Protein 2WQK (pdb70)

InterPro domains:
  IPR002828 Survival protein SurE-like phosphatase/nucleotidase [PF01975] (5-187)
  IPR002828 Survival protein SurE-like phosphatase/nucleotidase [TIGR00087] (3-236)
  IPR030048 Survival protein SurE [MF_00060] (2-251)
  IPR030048 Survival protein SurE [PTHR30457] (2-238)
  IPR036523 SurE-like phosphatase/nucleotidase superfamily [G3DSA:3.40.1210.10] (1-251)
  IPR036523 SurE-like phosphatase/nucleotidase superfamily [SSF64167] (3-246)

B-factor: mean 21.17, std 9.3, range [8.4, 63.29]

Radius of gyration: 22.43 Å; Cα contacts (8 Å, |Δi|>4): 1278; chains: 2; bounding box: 52×65×48 Å

Nearest PDB structures (foldseek):
  2wqk-assembly1_A  TM=1.004E+00  e=2.194E-53  Aquifex aeolicus VF5
  5kss-assembly1_A-2  TM=9.273E-01  e=1.496E-28  Xylella fastidiosa 9a5c
  5ksr-assembly1_B  TM=9.215E-01  e=2.087E-27  Xylella fastidiosa 9a5c
  3ty2-assembly1_B  TM=8.627E-01  e=1.319E-27  Coxiella burnetii
  4zg5-assembly1_G  TM=8.788E-01  e=5.467E-26  Brucella abortus S19

Sequence (496 aa):
PTFLLVNDDGYFSSPGINALREALKSSLGRRVVVVAPDRNLSGVGHSLTFTEPLKMRRKIDTDFYTVIDGTPADCVHLGYRVILEEKKKPDLVLSGINEEGPNLGEEDITTYSGTVSGAMEGRRILGIPSIAFSAFGRENIMFEEIAKVCVDIVKKVLNNEGIPPEEDDTYLNVNIPNLRYEEIKGIKVTRQGKKRAYKERVFKYIDPYGKPFYWIAAEEEFGWHAEEGTDYWAVLNGYVSVTPLHLDLTNYKVMKSIKYLEDPTFLLVNDDGYFSPGINALRREEALKSSLGRRVVVVAPDRNLSGVGHSLTFTEPLKMRRKIDTTDFYTVIDGTPADCVHLGYRVILEEKKKPDLVLSGINEEGPNLGEDITTYSGTVSGAMEGRRILGIPSIAFSAFGRENIMFEEIAKVCVDIVKKVLNNEGIPPEEDTYLNVNIPNLRYEEIKGIKVTRRQGKRAYKERVFKYIDPYGKPFYWIAAEEFGWHAEEGTDYWAVLNGYVSVTPLHLDLTNYKVMKSIKYLED

Structure (mmCIF, N/CA/C/O backbone):
data_2WQK
#
_entry.id   2WQK
#
_cell.length_a   65.006
_cell.length_b   65.006
_cell.length_c   239.194
_cell.angle_alpha   90.00
_cell.angle_beta   90.00
_cell.angle_gamma   120.00
#
_symmetry.space_group_name_H-M   'P 32 2 1'
#
loop_
_entity.id
_entity.type
_entity.pdbx_description
1 polymer "5'-NUCLEOTIDASE SURE"
2 non-polymer 'SULFATE ION'
3 non-polymer 'SODIUM ION'
4 water water
#
loop_
_atom_site.group_PDB
_atom_site.id
_atom_site.type_symbol
_atom_site.label_atom_id
_atom_site.label_alt_id
_atom_site.label_comp_id
_atom_site.label_asym_id
_atom_site.label_entity_id
_atom_site.label_seq_id
_atom_site.pdbx_PDB_ins_code
_atom_site.Cartn_x
_atom_site.Cartn_y
_atom_site.Cartn_z
_atom_site.occupancy
_atom_site.B_iso_or_equiv
_atom_site.auth_seq_id
_atom_site.auth_comp_id
_atom_site.auth_asym_id
_atom_site.auth_atom_id
_atom_site.pdbx_PDB_model_num
ATOM 1 N N . PRO A 1 2 ? -18.663 24.028 14.907 1.00 16.12 2 PRO A N 1
ATOM 2 C CA . PRO A 1 2 ? -18.105 22.674 15.068 1.00 15.54 2 PRO A CA 1
ATOM 3 C C . PRO A 1 2 ? -17.974 22.307 16.536 1.00 14.66 2 PRO A C 1
ATOM 4 O O . PRO A 1 2 ? -18.001 23.193 17.396 1.00 16.03 2 PRO A O 1
ATOM 8 N N . THR A 1 3 ? -17.788 21.003 16.800 1.00 14.04 3 THR A N 1
ATOM 9 C CA . THR A 1 3 ? -17.639 20.498 18.148 1.00 14.28 3 THR A CA 1
ATOM 10 C C . THR A 1 3 ? -16.454 19.544 18.156 1.00 13.17 3 THR A C 1
ATOM 11 O O . THR A 1 3 ? -16.314 18.722 17.213 1.00 14.07 3 THR A O 1
ATOM 15 N N . PHE A 1 4 ? -15.615 19.695 19.186 1.00 12.23 4 PHE A N 1
ATOM 16 C CA . PHE A 1 4 ? -14.435 18.832 19.347 1.00 12.27 4 PHE A CA 1
ATOM 17 C C . PHE A 1 4 ? -14.544 18.080 20.656 1.00 12.29 4 PHE A C 1
ATOM 18 O O . PHE A 1 4 ? -14.870 18.654 21.681 1.00 14.16 4 PHE A O 1
ATOM 26 N N . LEU A 1 5 ? -14.214 16.774 20.617 1.00 10.95 5 LEU A N 1
ATOM 27 C CA . LEU A 1 5 ? -14.084 15.973 21.826 1.00 10.68 5 LEU A CA 1
ATOM 28 C C . LEU A 1 5 ? -12.567 15.902 22.088 1.00 10.92 5 LEU A C 1
ATOM 29 O O . LEU A 1 5 ? -11.831 15.349 21.270 1.00 11.80 5 LEU A O 1
ATOM 34 N N . LEU A 1 6 ? -12.139 16.481 23.203 1.00 10.53 6 LEU A N 1
ATOM 35 C CA . LEU A 1 6 ? -10.731 16.633 23.544 1.00 10.66 6 LEU A CA 1
ATOM 36 C C . LEU A 1 6 ? -10.428 15.794 24.762 1.00 11.19 6 LEU A C 1
ATOM 37 O O . LEU A 1 6 ? -11.069 15.921 25.820 1.00 11.61 6 LEU A O 1
ATOM 42 N N . VAL A 1 7 ? -9.421 14.927 24.616 1.00 10.77 7 VAL A N 1
ATOM 43 C CA . VAL A 1 7 ? -8.997 14.019 25.673 1.00 11.04 7 VAL A CA 1
ATOM 44 C C . VAL A 1 7 ? -7.488 14.170 25.826 1.00 10.22 7 VAL A C 1
ATOM 45 O O . VAL A 1 7 ? -6.820 14.825 25.020 1.00 10.49 7 VAL A O 1
ATOM 49 N N . ASN A 1 8 ? -6.943 13.541 26.863 1.00 10.75 8 ASN A N 1
ATOM 50 C CA . ASN A 1 8 ? -5.495 13.414 26.962 1.00 10.63 8 ASN A CA 1
ATOM 51 C C . ASN A 1 8 ? -5.146 12.197 27.829 1.00 11.51 8 ASN A C 1
ATOM 52 O O . ASN A 1 8 ? -6.041 11.439 28.232 1.00 12.64 8 ASN A O 1
ATOM 57 N N . ASP A 1 9 ? -3.848 12.032 28.074 1.00 12.74 9 ASP A N 1
ATOM 58 C CA . ASP A 1 9 ? -3.349 10.966 28.940 1.00 14.16 9 ASP A CA 1
ATOM 59 C C . ASP A 1 9 ? -2.723 11.465 30.248 1.00 14.41 9 ASP A C 1
ATOM 60 O O . ASP A 1 9 ? -2.417 10.670 31.121 1.00 15.84 9 ASP A O 1
ATOM 65 N N . ASP A 1 10 ? -2.459 12.769 30.342 1.00 13.98 10 ASP A N 1
ATOM 66 C CA . ASP A 1 10 ? -1.763 13.363 31.470 1.00 14.91 10 ASP A CA 1
ATOM 67 C C . ASP A 1 10 ? -2.688 13.803 32.589 1.00 15.70 10 ASP A C 1
ATOM 68 O O . ASP A 1 10 ? -2.214 14.085 33.698 1.00 16.41 10 ASP A O 1
ATOM 73 N N . GLY A 1 11 ? -3.993 13.882 32.298 1.00 14.80 11 GLY A N 1
ATOM 74 C CA . GLY A 1 11 ? -4.964 14.333 33.294 1.00 14.69 11 GLY A CA 1
ATOM 75 C C . GLY A 1 11 ? -5.605 15.663 32.902 1.00 14.57 11 GLY A C 1
ATOM 76 O O . GLY A 1 11 ? -5.009 16.490 32.227 1.00 14.56 11 GLY A O 1
ATOM 77 N N . TYR A 1 12 ? -6.839 15.850 33.367 1.00 14.75 12 TYR A N 1
ATOM 78 C CA . TYR A 1 12 ? -7.640 17.025 32.985 1.00 15.24 12 TYR A CA 1
ATOM 79 C C . TYR A 1 12 ? -7.016 18.333 33.403 1.00 15.22 12 TYR A C 1
ATOM 80 O O . TYR A 1 12 ? -7.356 19.393 32.865 1.00 16.50 12 TYR A O 1
ATOM 89 N N . PHE A 1 13 ? -6.145 18.269 34.394 1.00 15.59 13 PHE A N 1
ATOM 90 C CA . PHE A 1 13 ? -5.505 19.474 34.982 1.00 16.59 13 PHE A CA 1
ATOM 91 C C . PHE A 1 13 ? -4.182 19.880 34.295 1.00 15.99 13 PHE A C 1
ATOM 92 O O . PHE A 1 13 ? -3.551 20.896 34.644 1.00 18.47 13 PHE A O 1
ATOM 100 N N . SER A 1 14 ? -3.732 19.079 33.320 1.00 15.19 14 SER A N 1
ATOM 101 C CA A SER A 1 14 ? -2.420 19.302 32.764 0.50 14.83 14 SER A CA 1
ATOM 102 C CA B SER A 1 14 ? -2.435 19.269 32.714 0.50 15.55 14 SER A CA 1
ATOM 103 C C . SER A 1 14 ? -2.398 20.591 31.938 1.00 14.68 14 SER A C 1
ATOM 104 O O . SER A 1 14 ? -3.412 20.971 31.324 1.00 15.29 14 SER A O 1
ATOM 109 N N . PRO A 1 15 ? -1.253 21.278 31.934 1.00 15.91 15 PRO A N 1
ATOM 110 C CA . PRO A 1 15 ? -1.183 22.514 31.142 1.00 15.76 15 PRO A CA 1
ATOM 111 C C . PRO A 1 15 ? -1.392 22.285 29.622 1.00 14.53 15 PRO A C 1
ATOM 112 O O . PRO A 1 15 ? -1.860 23.150 28.901 1.00 15.96 15 PRO A O 1
ATOM 116 N N . GLY A 1 16 ? -1.052 21.097 29.116 1.00 14.58 16 GLY A N 1
ATOM 117 C CA . GLY A 1 16 ? -1.166 20.832 27.692 1.00 13.33 16 GLY A CA 1
ATOM 118 C C . GLY A 1 16 ? -2.616 20.757 27.230 1.00 12.77 16 GLY A C 1
ATOM 119 O O . GLY A 1 16 ? -2.938 21.270 26.170 1.00 14.11 16 GLY A O 1
ATOM 120 N N . ILE A 1 17 ? -3.462 20.057 27.975 1.00 12.76 17 ILE A N 1
ATOM 121 C CA . ILE A 1 17 ? -4.867 19.906 27.574 1.00 12.26 17 ILE A CA 1
ATOM 122 C C . ILE A 1 17 ? -5.576 21.251 27.751 1.00 13.62 17 ILE A C 1
ATOM 123 O O . ILE A 1 17 ? -6.403 21.638 26.939 1.00 14.21 17 ILE A O 1
ATOM 128 N N . ASN A 1 18 ? -5.214 21.954 28.814 1.00 13.29 18 ASN A N 1
ATOM 129 C CA . ASN A 1 18 ? -5.895 23.240 29.071 1.00 14.04 18 ASN A CA 1
ATOM 130 C C . ASN A 1 18 ? -5.488 24.300 28.043 1.00 13.60 18 ASN A C 1
ATOM 131 O O . ASN A 1 18 ? -6.344 25.070 27.573 1.00 14.66 18 ASN A O 1
ATOM 136 N N . ALA A 1 19 ? -4.205 24.329 27.671 1.00 14.14 19 ALA A N 1
ATOM 137 C CA . ALA A 1 19 ? -3.761 25.259 26.620 1.00 14.35 19 ALA A CA 1
ATOM 138 C C . ALA A 1 19 ? -4.508 25.003 25.318 1.00 13.94 19 ALA A C 1
ATOM 139 O O . ALA A 1 19 ? -4.933 25.935 24.616 1.00 15.18 19 ALA A O 1
ATOM 141 N N . LEU A 1 20 ? -4.634 23.727 24.961 1.00 13.16 20 LEU A N 1
ATOM 142 C CA . LEU A 1 20 ? -5.279 23.386 23.710 1.00 13.01 20 LEU A CA 1
ATOM 143 C C . LEU A 1 20 ? -6.771 23.746 23.782 1.00 14.05 20 LEU A C 1
ATOM 144 O O . LEU A 1 20 ? -7.326 24.282 22.819 1.00 15.01 20 LEU A O 1
ATOM 149 N N . ARG A 1 21 ? -7.413 23.426 24.911 1.00 14.05 21 ARG A N 1
ATOM 150 C CA . ARG A 1 21 ? -8.830 23.730 25.113 1.00 14.70 21 ARG A CA 1
ATOM 151 C C . ARG A 1 21 ? -9.069 25.227 24.889 1.00 14.94 21 ARG A C 1
ATOM 152 O O . ARG A 1 21 ? -9.973 25.631 24.165 1.00 16.18 21 ARG A O 1
ATOM 160 N N . GLU A 1 22 ? -8.267 26.025 25.564 1.00 15.33 22 GLU A N 1
ATOM 161 C CA . GLU A 1 22 ? -8.449 27.496 25.478 1.00 16.20 22 GLU A CA 1
ATOM 162 C C . GLU A 1 22 ? -8.332 28.026 24.048 1.00 16.09 22 GLU A C 1
ATOM 163 O O . GLU A 1 22 ? -9.161 28.854 23.583 1.00 18.36 22 GLU A O 1
ATOM 169 N N . ALA A 1 23 ? -7.284 27.604 23.351 1.00 16.18 23 ALA A N 1
ATOM 170 C CA . ALA A 1 23 ? -7.063 28.013 21.968 1.00 15.53 23 ALA A CA 1
ATOM 171 C C . ALA A 1 23 ? -8.158 27.585 21.004 1.00 15.90 23 ALA A C 1
ATOM 172 O O . ALA A 1 23 ? -8.530 28.333 20.082 1.00 17.86 23 ALA A O 1
ATOM 174 N N . LEU A 1 24 ? -8.685 26.380 21.221 1.00 14.61 24 LEU A N 1
ATOM 175 C CA . LEU A 1 24 ? -9.700 25.840 20.320 1.00 13.97 24 LEU A CA 1
ATOM 176 C C . LEU A 1 24 ? -11.063 26.513 20.391 1.00 14.06 24 LEU A C 1
ATOM 177 O O . LEU A 1 24 ? -11.870 26.360 19.480 1.00 14.36 24 LEU A O 1
ATOM 182 N N . LYS A 1 25 ? -11.305 27.216 21.500 1.00 14.25 25 LYS A N 1
ATOM 183 C CA . LYS A 1 25 ? -12.623 27.854 21.650 1.00 13.73 25 LYS A CA 1
ATOM 184 C C . LYS A 1 25 ? -13.004 28.755 20.469 1.00 14.02 25 LYS A C 1
ATOM 185 O O . LYS A 1 25 ? -14.193 28.945 20.212 1.00 13.81 25 LYS A O 1
ATOM 191 N N . SER A 1 26 ? -12.017 29.375 19.825 1.00 14.46 26 SER A N 1
ATOM 192 C CA A SER A 1 26 ? -12.321 30.257 18.695 0.50 14.41 26 SER A CA 1
ATOM 193 C CA B SER A 1 26 ? -12.247 30.246 18.669 0.50 14.83 26 SER A CA 1
ATOM 194 C C . SER A 1 26 ? -12.786 29.513 17.449 1.00 14.30 26 SER A C 1
ATOM 195 O O . SER A 1 26 ? -13.313 30.123 16.508 1.00 14.71 26 SER A O 1
ATOM 200 N N . LEU A 1 27 ? -12.601 28.187 17.423 1.00 13.01 27 LEU A N 1
ATOM 201 C CA . LEU A 1 27 ? -13.072 27.395 16.263 1.00 12.97 27 LEU A CA 1
ATOM 202 C C . LEU A 1 27 ? -14.402 26.656 16.475 1.00 13.58 27 LEU A C 1
ATOM 203 O O . LEU A 1 27 ? -15.019 26.181 15.521 1.00 15.44 27 LEU A O 1
ATOM 208 N N . GLY A 1 28 ? -14.791 26.458 17.725 1.00 12.92 28 GLY A N 1
ATOM 209 C CA . GLY A 1 28 ? -16.017 25.697 17.992 1.00 12.98 28 GLY A CA 1
ATOM 210 C C . GLY A 1 28 ? -16.141 25.380 19.477 1.00 12.76 28 GLY A C 1
ATOM 211 O O . GLY A 1 28 ? -15.510 26.021 20.293 1.00 12.80 28 GLY A O 1
ATOM 212 N N . ARG A 1 29 ? -16.995 24.406 19.777 1.00 12.73 29 ARG A N 1
ATOM 213 C CA A ARG A 1 29 ? -17.237 24.013 21.158 0.50 12.78 29 ARG A CA 1
ATOM 214 C CA B ARG A 1 29 ? -17.301 23.978 21.137 0.50 12.78 29 ARG A CA 1
ATOM 215 C C . ARG A 1 29 ? -16.317 22.874 21.517 1.00 12.12 29 ARG A C 1
ATOM 216 O O . ARG A 1 29 ? -16.257 21.877 20.809 1.00 14.25 29 ARG A O 1
ATOM 231 N N . VAL A 1 30 ? -15.595 23.074 22.625 1.00 12.98 30 VAL A N 1
ATOM 232 C CA . VAL A 1 30 ? -14.631 22.068 23.094 1.00 12.82 30 VAL A CA 1
ATOM 233 C C . VAL A 1 30 ? -15.292 21.328 24.229 1.00 13.72 30 VAL A C 1
ATOM 234 O O . VAL A 1 30 ? -15.612 21.922 25.255 1.00 16.29 30 VAL A O 1
ATOM 238 N N . VAL A 1 31 ? -15.413 20.004 24.074 1.00 12.40 31 VAL A N 1
ATOM 239 C CA . VAL A 1 31 ? -15.944 19.164 25.131 1.00 12.03 31 VAL A CA 1
ATOM 240 C C . VAL A 1 31 ? -14.778 18.313 25.603 1.00 12.16 31 VAL A C 1
ATOM 241 O O . VAL A 1 31 ? -14.236 17.515 24.830 1.00 12.85 31 VAL A O 1
ATOM 245 N N . VAL A 1 32 ? -14.397 18.520 26.852 1.00 12.71 32 VAL A N 1
ATOM 246 C CA . VAL A 1 32 ? -13.241 17.794 27.426 1.00 12.82 32 VAL A CA 1
ATOM 247 C C . VAL A 1 32 ? -13.746 16.619 28.235 1.00 13.10 32 VAL A C 1
ATOM 248 O O . VAL A 1 32 ? -14.617 16.762 29.100 1.00 14.01 32 VAL A O 1
ATOM 252 N N . VAL A 1 33 ? -13.131 15.461 27.988 1.00 12.76 33 VAL A N 1
ATOM 253 C CA . VAL A 1 33 ? -13.329 14.297 28.865 1.00 12.66 33 VAL A CA 1
ATOM 254 C C . VAL A 1 33 ? -11.907 13.740 29.027 1.00 11.72 33 VAL A C 1
ATOM 255 O O . VAL A 1 33 ? -11.296 13.313 28.034 1.00 12.95 33 VAL A O 1
ATOM 259 N N . ALA A 1 34 ? -11.393 13.790 30.247 1.00 12.40 34 ALA A N 1
ATOM 260 C CA . ALA A 1 34 ? -9.971 13.424 30.434 1.00 12.86 34 ALA A CA 1
ATOM 261 C C . ALA A 1 34 ? -9.765 12.666 31.763 1.00 13.10 34 ALA A C 1
ATOM 262 O O . ALA A 1 34 ? -10.572 12.769 32.704 1.00 12.71 34 ALA A O 1
ATOM 264 N N . PRO A 1 35 ? -8.678 11.888 31.835 1.00 13.96 35 PRO A N 1
ATOM 265 C CA . PRO A 1 35 ? -8.415 11.178 33.077 1.00 14.38 35 PRO A CA 1
ATOM 266 C C . PRO A 1 35 ? -8.203 12.107 34.283 1.00 14.53 35 PRO A C 1
ATOM 267 O O . PRO A 1 35 ? -7.846 13.278 34.127 1.00 15.17 35 PRO A O 1
ATOM 271 N N . ASP A 1 36 ? -8.392 11.574 35.485 1.00 15.99 36 ASP A N 1
ATOM 272 C CA . ASP A 1 36 ? -8.170 12.352 36.697 1.00 17.53 36 ASP A CA 1
ATOM 273 C C . ASP A 1 36 ? -6.705 12.273 37.218 1.00 17.37 36 ASP A C 1
ATOM 274 O O . ASP A 1 36 ? -6.407 12.747 38.297 1.00 18.98 36 ASP A O 1
ATOM 279 N N . ARG A 1 37 ? -5.811 11.638 36.444 1.00 16.65 37 ARG A N 1
ATOM 280 C CA . ARG A 1 37 ? -4.430 11.366 36.858 1.00 17.98 37 ARG A CA 1
ATOM 281 C C . ARG A 1 37 ? -3.620 11.089 35.605 1.00 17.23 37 ARG A C 1
ATOM 282 O O . ARG A 1 37 ? -4.142 10.832 34.528 1.00 17.68 37 ARG A O 1
ATOM 290 N N . ASN A 1 38 ? -2.311 11.124 35.749 1.00 18.14 38 ASN A N 1
ATOM 291 C CA . ASN A 1 38 ? -1.429 10.855 34.642 1.00 17.48 38 ASN A CA 1
ATOM 292 C C . ASN A 1 38 ? -1.300 9.351 34.431 1.00 18.15 38 ASN A C 1
ATOM 293 O O . ASN A 1 38 ? -0.804 8.624 35.325 1.00 19.27 38 ASN A O 1
ATOM 298 N N . LEU A 1 39 ? -1.690 8.894 33.249 1.00 17.51 39 LEU A N 1
ATOM 299 C CA . LEU A 1 39 ? -1.670 7.439 32.916 1.00 18.89 39 LEU A CA 1
ATOM 300 C C . LEU A 1 39 ? -0.590 7.061 31.910 1.00 18.90 39 LEU A C 1
ATOM 301 O O . LEU A 1 39 ? -0.606 5.954 31.326 1.00 19.27 39 LEU A O 1
ATOM 306 N N . SER A 1 40 ? 0.369 7.944 31.717 1.00 19.74 40 SER A N 1
ATOM 307 C CA . SER A 1 40 ? 1.405 7.736 30.717 1.00 20.95 40 SER A CA 1
ATOM 308 C C . SER A 1 40 ? 2.150 6.393 30.907 1.00 21.80 40 SER A C 1
ATOM 309 O O . SER A 1 40 ? 2.467 5.702 29.961 1.00 23.37 40 SER A O 1
ATOM 312 N N . GLY A 1 41 ? 2.397 6.047 32.150 1.00 21.75 41 GLY A N 1
ATOM 313 C CA . GLY A 1 41 ? 3.271 4.899 32.439 1.00 21.82 41 GLY A CA 1
ATOM 314 C C . GLY A 1 41 ? 2.577 3.548 32.505 1.00 20.95 41 GLY A C 1
ATOM 315 O O . GLY A 1 41 ? 3.245 2.522 32.804 1.00 22.73 41 GLY A O 1
ATOM 316 N N . VAL A 1 42 ? 1.269 3.529 32.320 1.00 19.33 42 VAL A N 1
ATOM 317 C CA . VAL A 1 42 ? 0.452 2.378 32.630 1.00 18.32 42 VAL A CA 1
ATOM 318 C C . VAL A 1 42 ? -0.369 1.933 31.434 1.00 16.32 42 VAL A C 1
ATOM 319 O O . VAL A 1 42 ? -0.050 2.270 30.317 1.00 17.30 42 VAL A O 1
ATOM 323 N N . GLY A 1 43 ? -1.372 1.099 31.646 1.00 15.10 43 GLY A N 1
ATOM 324 C CA . GLY A 1 43 ? -2.182 0.604 30.553 1.00 15.06 43 GLY A CA 1
ATOM 325 C C . GLY A 1 43 ? -3.106 1.669 29.963 1.00 14.48 43 GLY A C 1
ATOM 326 O O . GLY A 1 43 ? -3.573 2.584 30.701 1.00 15.97 43 GLY A O 1
ATOM 327 N N . HIS A 1 44 ? -3.415 1.502 28.676 1.00 14.33 44 HIS A N 1
ATOM 328 C CA . HIS A 1 44 ? -4.257 2.448 27.933 1.00 14.07 44 HIS A CA 1
ATOM 329 C C . HIS A 1 44 ? -5.486 1.810 27.297 1.00 14.24 44 HIS A C 1
ATOM 330 O O . HIS A 1 44 ? -6.206 2.465 26.576 1.00 14.84 44 HIS A O 1
ATOM 337 N N . SER A 1 45 ? -5.736 0.529 27.558 1.00 15.02 45 SER A N 1
ATOM 338 C CA . SER A 1 45 ? -6.812 -0.159 26.849 1.00 15.26 45 SER A CA 1
ATOM 339 C C . SER A 1 45 ? -8.206 0.339 27.301 1.00 15.22 45 SER A C 1
ATOM 340 O O . SER A 1 45 ? -8.339 1.010 28.319 1.00 14.20 45 SER A O 1
ATOM 343 N N . LEU A 1 46 ? -9.215 -0.019 26.523 1.00 16.00 46 LEU A N 1
ATOM 344 C CA . LEU A 1 46 ? -10.612 0.246 26.872 1.00 17.31 46 LEU A CA 1
ATOM 345 C C . LEU A 1 46 ? -11.017 -0.682 28.050 1.00 18.42 46 LEU A C 1
ATOM 346 O O . LEU A 1 46 ? -10.644 -1.892 28.078 1.00 20.79 46 LEU A O 1
ATOM 351 N N . THR A 1 47 ? -11.681 -0.120 29.057 1.00 18.94 47 THR A N 1
ATOM 352 C CA . THR A 1 47 ? -12.027 -0.802 30.346 1.00 20.59 47 THR A CA 1
ATOM 353 C C . THR A 1 47 ? -13.403 -1.458 30.162 1.00 21.78 47 THR A C 1
ATOM 354 O O . THR A 1 47 ? -14.404 -0.764 30.060 1.00 21.21 47 THR A O 1
ATOM 358 N N . PHE A 1 48 ? -13.455 -2.793 30.136 1.00 24.18 48 PHE A N 1
ATOM 359 C CA . PHE A 1 48 ? -14.698 -3.526 29.944 1.00 25.93 48 PHE A CA 1
ATOM 360 C C . PHE A 1 48 ? -15.135 -4.220 31.221 1.00 25.10 48 PHE A C 1
ATOM 361 O O . PHE A 1 48 ? -16.291 -4.618 31.326 1.00 27.42 48 PHE A O 1
ATOM 369 N N . THR A 1 49 ? -14.184 -4.431 32.112 1.00 25.98 49 THR A N 1
ATOM 370 C CA . THR A 1 49 ? -14.340 -5.353 33.250 1.00 26.66 49 THR A CA 1
ATOM 371 C C . THR A 1 49 ? -14.596 -4.626 34.569 1.00 24.03 49 THR A C 1
ATOM 372 O O . THR A 1 49 ? -14.731 -5.256 35.585 1.00 23.11 49 THR A O 1
ATOM 376 N N . GLU A 1 50 ? -14.613 -3.294 34.557 1.00 22.15 50 GLU A N 1
ATOM 377 C CA . GLU A 1 50 ? -14.926 -2.539 35.771 1.00 20.47 50 GLU A CA 1
ATOM 378 C C . GLU A 1 50 ? -15.660 -1.292 35.313 1.00 19.29 50 GLU A C 1
ATOM 379 O O . GLU A 1 50 ? -15.447 -0.813 34.184 1.00 18.87 50 GLU A O 1
ATOM 385 N N . PRO A 1 51 ? -16.491 -0.757 36.192 1.00 17.76 51 PRO A N 1
ATOM 386 C CA . PRO A 1 51 ? -17.187 0.491 35.917 1.00 17.89 51 PRO A CA 1
ATOM 387 C C . PRO A 1 51 ? -16.288 1.691 36.150 1.00 17.52 51 PRO A C 1
ATOM 388 O O . PRO A 1 51 ? -15.217 1.567 36.744 1.00 17.40 51 PRO A O 1
ATOM 392 N N . LEU A 1 52 ? -16.761 2.840 35.679 1.00 15.61 52 LEU A N 1
ATOM 393 C CA . LEU A 1 52 ? -15.984 4.059 35.639 1.00 16.04 52 LEU A CA 1
ATOM 394 C C . LEU A 1 52 ? -16.809 5.221 36.179 1.00 15.56 52 LEU A C 1
ATOM 395 O O . LEU A 1 52 ? -17.916 5.456 35.705 1.00 15.64 52 LEU A O 1
ATOM 400 N N . LYS A 1 53 ? -16.271 5.916 37.166 1.00 15.65 53 LYS A N 1
ATOM 401 C CA . LYS A 1 53 ? -16.910 7.132 37.639 1.00 16.08 53 LYS A CA 1
ATOM 402 C C . LYS A 1 53 ? -16.565 8.257 36.665 1.00 16.51 53 LYS A C 1
ATOM 403 O O . LYS A 1 53 ? -15.425 8.398 36.246 1.00 16.04 53 LYS A O 1
ATOM 409 N N . MET A 1 54 ? -17.558 9.078 36.353 1.00 17.90 54 MET A N 1
ATOM 410 C CA . MET A 1 54 ? -17.286 10.272 35.526 1.00 17.86 54 MET A CA 1
ATOM 411 C C . MET A 1 54 ? -17.934 11.443 36.219 1.00 19.34 54 MET A C 1
ATOM 412 O O . MET A 1 54 ? -19.124 11.362 36.560 1.00 21.13 54 MET A O 1
ATOM 417 N N . ARG A 1 55 ? -17.128 12.484 36.437 1.00 18.09 55 ARG A N 1
ATOM 418 C CA A ARG A 1 55 ? -17.497 13.652 37.246 0.50 19.19 55 ARG A CA 1
ATOM 419 C CA B ARG A 1 55 ? -17.534 13.644 37.241 0.50 19.42 55 ARG A CA 1
ATOM 420 C C . ARG A 1 55 ? -17.446 14.912 36.395 1.00 18.94 55 ARG A C 1
ATOM 421 O O . ARG A 1 55 ? -16.477 15.125 35.657 1.00 17.50 55 ARG A O 1
ATOM 436 N N . LYS A 1 56 ? -18.455 15.770 36.549 1.00 19.57 56 LYS A N 1
ATOM 437 C CA . LYS A 1 56 ? -18.485 17.048 35.854 1.00 19.91 56 LYS A CA 1
ATOM 438 C C . LYS A 1 56 ? -17.658 18.069 36.643 1.00 20.99 56 LYS A C 1
ATOM 439 O O . LYS A 1 56 ? -17.940 18.327 37.849 1.00 23.73 56 LYS A O 1
ATOM 445 N N . ILE A 1 57 ? -16.648 18.636 36.002 1.00 21.20 57 ILE A N 1
ATOM 446 C CA . ILE A 1 57 ? -15.820 19.670 36.606 1.00 22.36 57 ILE A CA 1
ATOM 447 C C . ILE A 1 57 ? -16.446 21.049 36.310 1.00 21.81 57 ILE A C 1
ATOM 448 O O . ILE A 1 57 ? -16.501 21.941 37.190 1.00 23.99 57 ILE A O 1
ATOM 453 N N . ASP A 1 58 ? -16.940 21.210 35.091 1.00 20.43 58 ASP A N 1
ATOM 454 C CA . ASP A 1 58 ? -17.582 22.466 34.671 1.00 20.15 58 ASP A CA 1
ATOM 455 C C . ASP A 1 58 ? -18.326 22.174 33.397 1.00 18.90 58 ASP A C 1
ATOM 456 O O . ASP A 1 58 ? -18.331 21.035 32.931 1.00 18.25 58 ASP A O 1
ATOM 461 N N . THR A 1 59 ? -18.968 23.194 32.824 1.00 18.82 59 THR A N 1
ATOM 462 C CA . THR A 1 59 ? -19.705 23.000 31.592 1.00 18.27 59 THR A CA 1
ATOM 463 C C . THR A 1 59 ? -18.770 22.400 30.549 1.00 16.95 59 THR A C 1
ATOM 464 O O . THR A 1 59 ? -17.655 22.886 30.385 1.00 17.12 59 THR A O 1
ATOM 468 N N . ASP A 1 60 ? -19.226 21.308 29.937 1.00 17.33 60 ASP A N 1
ATOM 469 C CA . ASP A 1 60 ? -18.459 20.646 28.876 1.00 17.22 60 ASP A CA 1
ATOM 470 C C . ASP A 1 60 ? -17.048 20.226 29.328 1.00 15.74 60 ASP A C 1
ATOM 471 O O . ASP A 1 60 ? -16.146 20.202 28.502 1.00 15.69 60 ASP A O 1
ATOM 476 N N . PHE A 1 61 ? -16.869 19.913 30.608 1.00 15.07 61 PHE A N 1
ATOM 477 C CA . PHE A 1 61 ? -15.536 19.560 31.111 1.00 15.23 61 PHE A CA 1
ATOM 478 C C . PHE A 1 61 ? -15.722 18.462 32.160 1.00 15.82 61 PHE A C 1
ATOM 479 O O . PHE A 1 61 ? -16.236 18.712 33.269 1.00 15.52 61 PHE A O 1
ATOM 487 N N . TYR A 1 62 ? -15.303 17.253 31.789 1.00 14.26 62 TYR A N 1
ATOM 488 C CA . TYR A 1 62 ? -15.566 16.057 32.598 1.00 14.17 62 TYR A CA 1
ATOM 489 C C . TYR A 1 62 ? -14.278 15.300 32.825 1.00 13.40 62 TYR A C 1
ATOM 490 O O . TYR A 1 62 ? -13.352 15.359 32.012 1.00 13.32 62 TYR A O 1
ATOM 499 N N . THR A 1 63 ? -14.226 14.607 33.950 1.00 13.33 63 THR A N 1
ATOM 500 C CA . THR A 1 63 ? -13.122 13.683 34.164 1.00 14.27 63 THR A CA 1
ATOM 501 C C . THR A 1 63 ? -13.650 12.286 34.411 1.00 14.38 63 THR A C 1
ATOM 502 O O . THR A 1 63 ? -14.687 12.090 35.056 1.00 15.18 63 THR A O 1
ATOM 506 N N . VAL A 1 64 ? -12.882 11.315 33.901 1.00 13.43 64 VAL A N 1
ATOM 507 C CA . VAL A 1 64 ? -13.162 9.913 34.132 1.00 14.44 64 VAL A CA 1
ATOM 508 C C . VAL A 1 64 ? -12.104 9.408 35.146 1.00 14.67 64 VAL A C 1
ATOM 509 O O . VAL A 1 64 ? -10.891 9.460 34.905 1.00 15.45 64 VAL A O 1
ATOM 513 N N . ILE A 1 65 ? -12.586 8.977 36.303 1.00 15.99 65 ILE A N 1
ATOM 514 C CA . ILE A 1 65 ? -11.714 8.585 37.394 1.00 17.18 65 ILE A CA 1
ATOM 515 C C . ILE A 1 65 ? -10.991 7.269 37.043 1.00 17.12 65 ILE A C 1
ATOM 516 O O . ILE A 1 65 ? -11.617 6.255 36.802 1.00 17.74 65 ILE A O 1
ATOM 521 N N . ASP A 1 66 ? -9.670 7.364 36.926 1.00 17.12 66 ASP A N 1
ATOM 522 C CA . ASP A 1 66 ? -8.827 6.263 36.464 1.00 18.46 66 ASP A CA 1
ATOM 523 C C . ASP A 1 66 ? -9.237 5.761 35.056 1.00 18.01 66 ASP A C 1
ATOM 524 O O . ASP A 1 66 ? -9.014 4.600 34.690 1.00 20.13 66 ASP A O 1
ATOM 529 N N . GLY A 1 67 ? -9.776 6.663 34.224 1.00 16.36 67 GLY A N 1
ATOM 530 C CA . GLY A 1 67 ? -10.211 6.333 32.862 1.00 15.85 67 GLY A CA 1
ATOM 531 C C . GLY A 1 67 ? -9.079 6.515 31.876 1.00 15.21 67 GLY A C 1
ATOM 532 O O . GLY A 1 67 ? -8.428 7.555 31.853 1.00 16.43 67 GLY A O 1
ATOM 533 N N . THR A 1 68 ? -8.814 5.504 31.057 1.00 13.30 68 THR A N 1
ATOM 534 C CA . THR A 1 68 ? -7.798 5.649 29.981 1.00 12.60 68 THR A CA 1
ATOM 535 C C . THR A 1 68 ? -8.311 6.629 28.900 1.00 12.58 68 THR A C 1
ATOM 536 O O . THR A 1 68 ? -9.533 6.899 28.832 1.00 12.96 68 THR A O 1
ATOM 540 N N . PRO A 1 69 ? -7.399 7.135 28.052 1.00 13.42 69 PRO A N 1
ATOM 541 C CA . PRO A 1 69 ? -7.885 7.958 26.915 1.00 12.96 69 PRO A CA 1
ATOM 542 C C . PRO A 1 69 ? -8.974 7.272 26.095 1.00 12.53 69 PRO A C 1
ATOM 543 O O . PRO A 1 69 ? -9.970 7.911 25.716 1.00 13.58 69 PRO A O 1
ATOM 547 N N . ALA A 1 70 ? -8.808 5.967 25.857 1.00 12.88 70 ALA A N 1
ATOM 548 C CA . ALA A 1 70 ? -9.832 5.183 25.186 1.00 12.68 70 ALA A CA 1
ATOM 549 C C . ALA A 1 70 ? -11.197 5.272 25.891 1.00 12.31 70 ALA A C 1
ATOM 550 O O . ALA A 1 70 ? -12.235 5.499 25.236 1.00 13.14 70 ALA A O 1
ATOM 552 N N . ASP A 1 71 ? -11.185 5.090 27.216 1.00 12.55 71 ASP A N 1
ATOM 553 C CA . ASP A 1 71 ? -12.413 5.175 28.043 1.00 11.77 71 ASP A CA 1
ATOM 554 C C . ASP A 1 71 ? -13.033 6.579 27.834 1.00 12.20 71 ASP A C 1
ATOM 555 O O . ASP A 1 71 ? -14.247 6.734 27.683 1.00 13.37 71 ASP A O 1
ATOM 560 N N . CYS A 1 72 ? -12.170 7.581 27.871 1.00 10.98 72 CYS A N 1
ATOM 561 C CA . CYS A 1 72 ? -12.637 8.976 27.770 1.00 10.74 72 CYS A CA 1
ATOM 562 C C . CYS A 1 72 ? -13.319 9.237 26.407 1.00 9.97 72 CYS A C 1
ATOM 563 O O . CYS A 1 72 ? -14.346 9.937 26.331 1.00 12.20 72 CYS A O 1
ATOM 566 N N . VAL A 1 73 ? -12.702 8.752 25.325 1.00 10.24 73 VAL A N 1
ATOM 567 C CA . VAL A 1 73 ? -13.278 8.925 23.997 1.00 10.28 73 VAL A CA 1
ATOM 568 C C . VAL A 1 73 ? -14.630 8.228 23.896 1.00 10.88 73 VAL A C 1
ATOM 569 O O . VAL A 1 73 ? -15.611 8.796 23.416 1.00 13.08 73 VAL A O 1
ATOM 573 N N . HIS A 1 74 ? -14.675 6.990 24.386 1.00 11.73 74 HIS A N 1
ATOM 574 C CA . HIS A 1 74 ? -15.897 6.229 24.274 1.00 12.41 74 HIS A CA 1
ATOM 575 C C . HIS A 1 74 ? -17.029 6.778 25.155 1.00 13.39 74 HIS A C 1
ATOM 576 O O . HIS A 1 74 ? -18.209 6.876 24.680 1.00 14.17 74 HIS A O 1
ATOM 583 N N . LEU A 1 75 ? -16.703 7.147 26.393 1.00 12.68 75 LEU A N 1
ATOM 584 C CA . LEU A 1 75 ? -17.733 7.757 27.268 1.00 13.92 75 LEU A CA 1
ATOM 585 C C . LEU A 1 75 ? -18.093 9.155 26.738 1.00 13.84 75 LEU A C 1
ATOM 586 O O . LEU A 1 75 ? -19.255 9.587 26.823 1.00 15.26 75 LEU A O 1
ATOM 591 N N . GLY A 1 76 ? -17.106 9.886 26.253 1.00 13.32 76 GLY A N 1
ATOM 592 C CA . GLY A 1 76 ? -17.397 11.210 25.668 1.00 13.50 76 GLY A CA 1
ATOM 593 C C . GLY A 1 76 ? -18.388 11.127 24.524 1.00 14.09 76 GLY A C 1
ATOM 594 O O . GLY A 1 76 ? -19.362 11.896 24.426 1.00 15.50 76 GLY A O 1
ATOM 595 N N . TYR A 1 77 ? -18.168 10.164 23.642 1.00 13.38 77 TYR A N 1
ATOM 596 C CA . TYR A 1 77 ? -19.013 10.029 22.477 1.00 14.11 77 TYR A CA 1
ATOM 597 C C . TYR A 1 77 ? -20.399 9.489 22.853 1.00 14.47 77 TYR A C 1
ATOM 598 O O . TYR A 1 77 ? -21.425 10.062 22.474 1.00 15.54 77 TYR A O 1
ATOM 607 N N . ARG A 1 78 ? -20.439 8.389 23.610 1.00 15.01 78 ARG A N 1
ATOM 608 C CA . ARG A 1 78 ? -21.715 7.728 23.872 1.00 16.38 78 ARG A CA 1
ATOM 609 C C . ARG A 1 78 ? -22.534 8.418 24.931 1.00 16.87 78 ARG A C 1
ATOM 610 O O . ARG A 1 78 ? -23.757 8.435 24.819 1.00 19.82 78 ARG A O 1
ATOM 618 N N . VAL A 1 79 ? -21.903 8.932 25.973 1.00 16.47 79 VAL A N 1
ATOM 619 C CA . VAL A 1 79 ? -22.658 9.524 27.110 1.00 17.18 79 VAL A CA 1
ATOM 620 C C . VAL A 1 79 ? -22.750 11.037 26.927 1.00 17.00 79 VAL A C 1
ATOM 621 O O . VAL A 1 79 ? -23.863 11.590 26.799 1.00 19.76 79 VAL A O 1
ATOM 625 N N . ILE A 1 80 ? -21.615 11.726 26.864 1.00 15.52 80 ILE A N 1
ATOM 626 C CA . ILE A 1 80 ? -21.649 13.196 26.929 1.00 16.18 80 ILE A CA 1
ATOM 627 C C . ILE A 1 80 ? -22.274 13.760 25.648 1.00 16.45 80 ILE A C 1
ATOM 628 O O . ILE A 1 80 ? -23.151 14.638 25.712 1.00 18.17 80 ILE A O 1
ATOM 633 N N . LEU A 1 81 ? -21.829 13.265 24.499 1.00 16.01 81 LEU A N 1
ATOM 634 C CA . LEU A 1 81 ? -22.348 13.704 23.200 1.00 15.55 81 LEU A CA 1
ATOM 635 C C . LEU A 1 81 ? -23.562 12.940 22.693 1.00 16.71 81 LEU A C 1
ATOM 636 O O . LEU A 1 81 ? -24.025 13.183 21.569 1.00 18.04 81 LEU A O 1
ATOM 641 N N . GLU A 1 82 ? -24.039 11.984 23.489 1.00 18.05 82 GLU A N 1
ATOM 642 C CA . GLU A 1 82 ? -25.264 11.258 23.139 1.00 19.71 82 GLU A CA 1
ATOM 643 C C . GLU A 1 82 ? -25.206 10.629 21.745 1.00 19.77 82 GLU A C 1
ATOM 644 O O . GLU A 1 82 ? -26.183 10.648 20.984 1.00 20.95 82 GLU A O 1
ATOM 650 N N . GLU A 1 83 ? -24.036 10.080 21.388 1.00 19.87 83 GLU A N 1
ATOM 651 C CA . GLU A 1 83 ? -23.836 9.373 20.120 1.00 20.20 83 GLU A CA 1
ATOM 652 C C . GLU A 1 83 ? -23.942 10.264 18.871 1.00 20.18 83 GLU A C 1
ATOM 653 O O . GLU A 1 83 ? -24.086 9.785 17.734 1.00 22.00 83 GLU A O 1
ATOM 659 N N . LYS A 1 84 ? -23.811 11.571 19.073 1.00 18.84 84 LYS A N 1
ATOM 660 C CA . LYS A 1 84 ? -23.706 12.511 17.980 1.00 19.35 84 LYS A CA 1
ATOM 661 C C . LYS A 1 84 ? -22.216 12.740 17.752 1.00 18.00 84 LYS A C 1
ATOM 662 O O . LYS A 1 84 ? -21.531 13.277 18.620 1.00 17.62 84 LYS A O 1
ATOM 668 N N . LYS A 1 85 ? -21.728 12.341 16.591 1.00 16.37 85 LYS A N 1
ATOM 669 C CA A LYS A 1 85 ? -20.299 12.461 16.340 0.50 16.09 85 LYS A CA 1
ATOM 670 C CA B LYS A 1 85 ? -20.293 12.464 16.285 0.50 15.78 85 LYS A CA 1
ATOM 671 C C . LYS A 1 85 ? -19.854 13.924 16.300 1.00 15.43 85 LYS A C 1
ATOM 672 O O . LYS A 1 85 ? -20.476 14.758 15.598 1.00 16.89 85 LYS A O 1
ATOM 683 N N . PRO A 1 86 ? -18.752 14.228 17.014 1.00 14.83 86 PRO A N 1
ATOM 684 C CA . PRO A 1 86 ? -18.178 15.543 16.922 1.00 13.56 86 PRO A CA 1
ATOM 685 C C . PRO A 1 86 ? -17.457 15.669 15.585 1.00 12.99 86 PRO A C 1
ATOM 686 O O . PRO A 1 86 ? -17.299 14.643 14.867 1.00 15.10 86 PRO A O 1
ATOM 690 N N . ASP A 1 87 ? -17.005 16.882 15.239 1.00 13.07 87 ASP A N 1
ATOM 691 C CA . ASP A 1 87 ? -16.270 17.077 14.018 1.00 13.25 87 ASP A CA 1
ATOM 692 C C . ASP A 1 87 ? -14.899 16.409 14.076 1.00 12.33 87 ASP A C 1
ATOM 693 O O . ASP A 1 87 ? -14.405 15.925 13.039 1.00 14.46 87 ASP A O 1
ATOM 698 N N . LEU A 1 88 ? -14.294 16.461 15.252 1.00 11.69 88 LEU A N 1
ATOM 699 C CA . LEU A 1 88 ? -12.973 15.864 15.483 1.00 10.55 88 LEU A CA 1
ATOM 700 C C . LEU A 1 88 ? -12.863 15.349 16.903 1.00 10.70 88 LEU A C 1
ATOM 701 O O . LEU A 1 88 ? -13.513 15.858 17.818 1.00 11.54 88 LEU A O 1
ATOM 706 N N . VAL A 1 89 ? -12.056 14.275 17.042 1.00 10.66 89 VAL A N 1
ATOM 707 C CA . VAL A 1 89 ? -11.538 13.864 18.326 1.00 10.90 89 VAL A CA 1
ATOM 708 C C . VAL A 1 89 ? -10.080 14.297 18.345 1.00 10.21 89 VAL A C 1
ATOM 709 O O . VAL A 1 89 ? -9.324 14.036 17.377 1.00 10.70 89 VAL A O 1
ATOM 713 N N . LEU A 1 90 ? -9.693 14.995 19.417 1.00 10.59 90 LEU A N 1
ATOM 714 C CA . LEU A 1 90 ? -8.342 15.558 19.571 1.00 10.35 90 LEU A CA 1
ATOM 715 C C . LEU A 1 90 ? -7.789 15.030 20.871 1.00 10.78 90 LEU A C 1
ATOM 716 O O . LEU A 1 90 ? -8.513 14.879 21.833 1.00 10.83 90 LEU A O 1
ATOM 721 N N . SER A 1 91 ? -6.499 14.707 20.871 1.00 10.13 91 SER A N 1
ATOM 722 C CA . SER A 1 91 ? -5.867 14.154 22.049 1.00 10.25 91 SER A CA 1
ATOM 723 C C . SER A 1 91 ? -4.533 14.840 22.286 1.00 10.29 91 SER A C 1
ATOM 724 O O . SER A 1 91 ? -3.695 14.869 21.403 1.00 11.65 91 SER A O 1
ATOM 727 N N . GLY A 1 92 ? -4.379 15.417 23.461 1.00 9.66 92 GLY A N 1
ATOM 728 C CA . GLY A 1 92 ? -3.164 16.158 23.804 1.00 10.94 92 GLY A CA 1
ATOM 729 C C . GLY A 1 92 ? -3.507 17.481 24.470 1.00 10.99 92 GLY A C 1
ATOM 730 O O . GLY A 1 92 ? -4.617 17.652 24.984 1.00 12.06 92 GLY A O 1
ATOM 731 N N . ILE A 1 93 ? -2.537 18.406 24.508 1.00 12.04 93 ILE A N 1
ATOM 732 C CA . ILE A 1 93 ? -1.169 18.262 24.066 1.00 12.36 93 ILE A CA 1
ATOM 733 C C . ILE A 1 93 ? -0.379 17.496 25.074 1.00 11.56 93 ILE A C 1
ATOM 734 O O . ILE A 1 93 ? -0.316 17.855 26.245 1.00 12.82 93 ILE A O 1
ATOM 739 N N . ASN A 1 94 ? 0.227 16.390 24.625 1.00 11.57 94 ASN A N 1
ATOM 740 C CA . ASN A 1 94 ? 1.013 15.575 25.525 1.00 12.50 94 ASN A CA 1
ATOM 741 C C . ASN A 1 94 ? 2.230 16.287 26.077 1.00 13.61 94 ASN A C 1
ATOM 742 O O . ASN A 1 94 ? 2.867 17.029 25.373 1.00 14.11 94 ASN A O 1
ATOM 747 N N . GLU A 1 95 ? 2.535 15.970 27.329 1.00 15.40 95 GLU A N 1
ATOM 748 C CA A GLU A 1 95 ? 3.736 16.443 27.979 0.70 17.17 95 GLU A CA 1
ATOM 749 C CA B GLU A 1 95 ? 3.742 16.450 27.999 0.30 17.43 95 GLU A CA 1
ATOM 750 C C . GLU A 1 95 ? 4.864 15.486 27.567 1.00 18.32 95 GLU A C 1
ATOM 751 O O . GLU A 1 95 ? 5.219 14.537 28.303 1.00 21.80 95 GLU A O 1
ATOM 762 N N . GLY A 1 96 ? 5.355 15.671 26.368 1.00 16.77 96 GLY A N 1
ATOM 763 C CA . GLY A 1 96 ? 6.495 14.958 25.836 1.00 15.74 96 GLY A CA 1
ATOM 764 C C . GLY A 1 96 ? 6.135 14.407 24.473 1.00 14.70 96 GLY A C 1
ATOM 765 O O . GLY A 1 96 ? 4.955 14.368 24.094 1.00 14.10 96 GLY A O 1
ATOM 766 N N . PRO A 1 97 ? 7.147 14.027 23.693 1.00 14.99 97 PRO A N 1
ATOM 767 C CA . PRO A 1 97 ? 6.916 13.581 22.326 1.00 14.43 97 PRO A CA 1
ATOM 768 C C . PRO A 1 97 ? 6.347 12.181 22.186 1.00 13.67 97 PRO A C 1
ATOM 769 O O . PRO A 1 97 ? 6.465 11.359 23.108 1.00 14.18 97 PRO A O 1
ATOM 773 N N . ASN A 1 98 ? 5.756 11.929 21.017 1.00 12.25 98 ASN A N 1
ATOM 774 C CA . ASN A 1 98 ? 5.354 10.586 20.606 1.00 12.43 98 ASN A CA 1
ATOM 775 C C . ASN A 1 98 ? 5.775 10.361 19.161 1.00 11.44 98 ASN A C 1
ATOM 776 O O . ASN A 1 98 ? 5.037 10.680 18.207 1.00 12.23 98 ASN A O 1
ATOM 781 N N . LEU A 1 99 ? 7.027 9.898 19.019 1.00 12.49 99 LEU A N 1
ATOM 782 C CA . LEU A 1 99 ? 7.696 9.771 17.755 1.00 11.75 99 LEU A CA 1
ATOM 783 C C . LEU A 1 99 ? 8.100 8.320 17.484 1.00 12.82 99 LEU A C 1
ATOM 784 O O . LEU A 1 99 ? 8.336 7.520 18.404 1.00 14.55 99 LEU A O 1
ATOM 789 N N . GLY A 1 100 ? 8.219 8.034 16.202 1.00 13.06 100 GLY A N 1
ATOM 790 C CA . GLY A 1 100 ? 8.849 6.797 15.778 1.00 14.57 100 GLY A CA 1
ATOM 791 C C . GLY A 1 100 ? 8.150 5.564 16.303 1.00 16.85 100 GLY A C 1
ATOM 792 O O . GLY A 1 100 ? 6.928 5.500 16.439 1.00 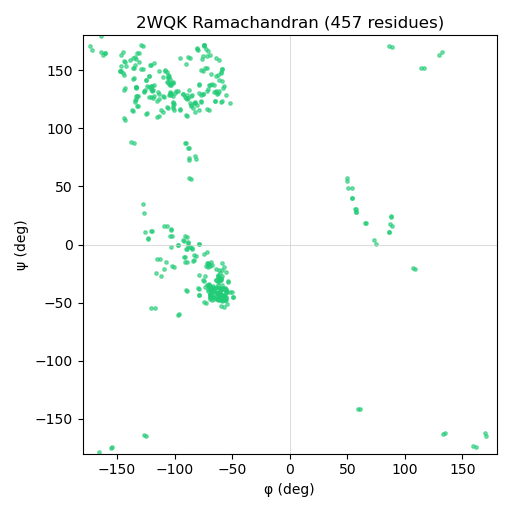14.94 100 GLY A O 1
ATOM 793 N N . GLU A 1 101 ? 8.968 4.590 16.663 1.00 20.01 101 GLU A N 1
ATOM 794 C CA A GLU A 1 101 ? 8.491 3.284 17.115 0.50 21.05 101 GLU A CA 1
ATOM 795 C CA B GLU A 1 101 ? 8.427 3.295 16.999 0.50 20.47 101 GLU A CA 1
ATOM 796 C C . GLU A 1 101 ? 7.663 3.353 18.361 1.00 21.12 101 GLU A C 1
ATOM 797 O O . GLU A 1 101 ? 6.773 2.502 18.636 1.00 24.06 101 GLU A O 1
ATOM 808 N N . ASP A 1 102 ? 7.929 4.366 19.175 1.00 20.19 102 ASP A N 1
ATOM 809 C CA . ASP A 1 102 ? 7.244 4.521 20.455 1.00 21.36 102 ASP A CA 1
ATOM 810 C C . ASP A 1 102 ? 5.733 4.953 20.383 1.00 18.50 102 ASP A C 1
ATOM 811 O O . ASP A 1 102 ? 4.990 4.941 21.379 1.00 17.81 102 ASP A O 1
ATOM 816 N N . ILE A 1 103 ? 5.276 5.257 19.180 1.00 16.14 103 ILE A N 1
ATOM 817 C CA . ILE A 1 103 ? 3.859 5.602 18.952 1.00 15.24 103 ILE A CA 1
ATOM 818 C C . ILE A 1 103 ? 2.915 4.482 19.448 1.00 14.80 103 ILE A C 1
ATOM 819 O O . ILE A 1 103 ? 1.852 4.738 20.005 1.00 14.98 103 ILE A O 1
ATOM 824 N N . THR A 1 104 ? 3.313 3.220 19.264 1.00 15.41 104 THR A N 1
ATOM 825 C CA A THR A 1 104 ? 2.518 2.060 19.677 0.50 15.72 104 THR A CA 1
ATOM 826 C CA B THR A 1 104 ? 2.394 2.142 19.627 0.50 15.92 104 THR A CA 1
ATOM 827 C C . THR A 1 104 ? 2.143 2.040 21.147 1.00 15.79 104 THR A C 1
ATOM 828 O O . THR A 1 104 ? 1.131 1.487 21.531 1.00 18.61 104 THR A O 1
ATOM 835 N N . TYR A 1 105 ? 3.001 2.622 21.984 1.00 14.05 105 TYR A N 1
ATOM 836 C CA . TYR A 1 105 ? 2.832 2.597 23.417 1.00 13.83 105 TYR A CA 1
ATOM 837 C C . TYR A 1 105 ? 2.167 3.862 23.987 1.00 13.41 105 TYR A C 1
ATOM 838 O O . TYR A 1 105 ? 1.972 4.000 25.201 1.00 15.36 105 TYR A O 1
ATOM 847 N N . SER A 1 106 ? 1.844 4.804 23.110 1.00 12.80 106 SER A N 1
ATOM 848 C CA . SER A 1 106 ? 1.373 6.124 23.567 1.00 11.67 106 SER A CA 1
ATOM 849 C C . SER A 1 106 ? -0.132 6.172 23.846 1.00 11.37 106 SER A C 1
ATOM 850 O O . SER A 1 106 ? -0.973 5.836 22.976 1.00 12.66 106 SER A O 1
ATOM 853 N N . GLY A 1 107 ? -0.476 6.631 25.033 1.00 11.92 107 GLY A N 1
ATOM 854 C CA . GLY A 1 107 ? -1.865 6.881 25.392 1.00 11.80 107 GLY A CA 1
ATOM 855 C C . GLY A 1 107 ? -2.449 8.047 24.613 1.00 11.72 107 GLY A C 1
ATOM 856 O O . GLY A 1 107 ? -3.641 8.053 24.287 1.00 12.20 107 GLY A O 1
ATOM 857 N N . THR A 1 108 ? -1.624 9.063 24.369 1.00 11.22 108 THR A N 1
ATOM 858 C CA . THR A 1 108 ? -2.127 10.205 23.601 1.00 10.91 108 THR A CA 1
ATOM 859 C C . THR A 1 108 ? -2.528 9.749 22.200 1.00 10.86 108 THR A C 1
ATOM 860 O O . THR A 1 108 ? -3.619 10.057 21.720 1.00 10.96 108 THR A O 1
ATOM 864 N N . VAL A 1 109 ? -1.657 8.981 21.560 1.00 11.01 109 VAL A N 1
ATOM 865 C CA . VAL A 1 109 ? -1.952 8.499 20.219 1.00 11.05 109 VAL A CA 1
ATOM 866 C C . VAL A 1 109 ? -3.188 7.576 20.238 1.00 10.32 109 VAL A C 1
ATOM 867 O O . VAL A 1 109 ? -4.038 7.647 19.376 1.00 12.45 109 VAL A O 1
ATOM 871 N N . SER A 1 110 ? -3.283 6.715 21.241 1.00 11.03 110 SER A N 1
ATOM 872 C CA . SER A 1 110 ? -4.403 5.768 21.280 1.00 11.50 110 SER A CA 1
ATOM 873 C C . SER A 1 110 ? -5.762 6.475 21.430 1.00 11.00 110 SER A C 1
ATOM 874 O O . SER A 1 110 ? -6.769 5.998 20.875 1.00 12.47 110 SER A O 1
ATOM 877 N N . GLY A 1 111 ? -5.776 7.634 22.102 1.00 11.66 111 GLY A N 1
ATOM 878 C CA . GLY A 1 111 ? -7.028 8.424 22.150 1.00 12.09 111 GLY A CA 1
ATOM 879 C C . GLY A 1 111 ? -7.480 8.818 20.744 1.00 11.28 111 GLY A C 1
ATOM 880 O O . GLY A 1 111 ? -8.664 8.701 20.391 1.00 12.59 111 GLY A O 1
ATOM 881 N N . ALA A 1 112 ? -6.549 9.322 19.931 1.00 11.23 112 ALA A N 1
ATOM 882 C CA . ALA A 1 112 ? -6.895 9.688 18.546 1.00 11.09 112 ALA A CA 1
ATOM 883 C C . ALA A 1 112 ? -7.299 8.434 17.738 1.00 10.68 112 ALA A C 1
ATOM 884 O O . ALA A 1 112 ? -8.263 8.446 16.985 1.00 12.04 112 ALA A O 1
ATOM 886 N N . MET A 1 113 ? -6.572 7.330 17.936 1.00 10.54 113 MET A N 1
ATOM 887 C CA . MET A 1 113 ? -6.932 6.081 17.283 1.00 10.39 113 MET A CA 1
ATOM 888 C C . MET A 1 113 ? -8.362 5.665 17.568 1.00 9.96 113 MET A C 1
ATOM 889 O O . MET A 1 113 ? -9.073 5.306 16.664 1.00 11.19 113 MET A O 1
ATOM 894 N N . GLU A 1 114 ? -8.739 5.760 18.827 1.00 10.37 114 GLU A N 1
ATOM 895 C CA . GLU A 1 114 ? -10.103 5.399 19.238 1.00 10.67 114 GLU A CA 1
ATOM 896 C C . GLU A 1 114 ? -11.158 6.280 18.558 1.00 10.41 114 GLU A C 1
ATOM 897 O O . GLU A 1 114 ? -12.235 5.813 18.154 1.00 12.45 114 GLU A O 1
ATOM 903 N N . GLY A 1 115 ? -10.853 7.566 18.454 1.00 10.74 115 GLY A N 1
ATOM 904 C CA . GLY A 1 115 ? -11.780 8.417 17.692 1.00 11.32 115 GLY A CA 1
ATOM 905 C C . GLY A 1 115 ? -11.977 7.915 16.281 1.00 11.02 115 GLY A C 1
ATOM 906 O O . GLY A 1 115 ? -13.104 7.810 15.807 1.00 12.61 115 GLY A O 1
ATOM 907 N N . ARG A 1 116 ? -10.874 7.554 15.604 1.00 11.28 116 ARG A N 1
ATOM 908 C CA A ARG A 1 116 ? -10.964 7.100 14.220 0.50 12.55 116 ARG A CA 1
ATOM 909 C CA B ARG A 1 116 ? -10.942 7.096 14.215 0.50 12.47 116 ARG A CA 1
ATOM 910 C C . ARG A 1 116 ? -11.660 5.727 14.146 1.00 12.51 116 ARG A C 1
ATOM 911 O O . ARG A 1 116 ? -12.407 5.476 13.203 1.00 13.09 116 ARG A O 1
ATOM 926 N N . ILE A 1 117 ? -11.476 4.882 15.171 1.00 12.06 117 ILE A N 1
ATOM 927 C CA . ILE A 1 117 ? -12.206 3.579 15.228 1.00 12.38 117 ILE A CA 1
ATOM 928 C C . ILE A 1 117 ? -13.717 3.835 15.245 1.00 12.66 117 ILE A C 1
ATOM 929 O O . ILE A 1 117 ? -14.504 3.091 14.618 1.00 15.06 117 ILE A O 1
ATOM 934 N N . LEU A 1 118 ? -14.110 4.898 15.950 1.00 12.23 118 LEU A N 1
ATOM 935 C CA . LEU A 1 118 ? -15.506 5.275 16.063 1.00 13.46 118 LEU A CA 1
ATOM 936 C C . LEU A 1 118 ? -16.030 6.017 14.836 1.00 13.24 118 LEU A C 1
ATOM 937 O O . LEU A 1 118 ? -17.211 6.418 14.836 1.00 16.46 118 LEU A O 1
ATOM 942 N N . GLY A 1 119 ? -15.187 6.232 13.816 1.00 13.27 119 GLY A N 1
ATOM 943 C CA . GLY A 1 119 ? -15.630 6.874 12.596 1.00 13.41 119 GLY A CA 1
ATOM 944 C C . GLY A 1 119 ? -15.543 8.375 12.612 1.00 13.71 119 GLY A C 1
ATOM 945 O O . GLY A 1 119 ? -16.283 9.059 11.850 1.00 16.50 119 GLY A O 1
ATOM 946 N N . ILE A 1 120 ? -14.657 8.904 13.467 1.00 12.14 120 ILE A N 1
ATOM 947 C CA . ILE A 1 120 ? -14.520 10.369 13.615 1.00 12.77 120 ILE A CA 1
ATOM 948 C C . ILE A 1 120 ? -13.085 10.762 13.243 1.00 12.52 120 ILE A C 1
ATOM 949 O O . ILE A 1 120 ? -12.156 10.143 13.725 1.00 12.04 120 ILE A O 1
ATOM 954 N N . PRO A 1 121 ? -12.892 11.785 12.409 1.00 12.53 121 PRO A N 1
ATOM 955 C CA . PRO A 1 121 ? -11.540 12.240 12.077 1.00 12.45 121 PRO A CA 1
ATOM 956 C C . PRO A 1 121 ? -10.832 12.656 13.376 1.00 11.36 121 PRO A C 1
ATOM 957 O O . PRO A 1 121 ? -11.451 13.290 14.269 1.00 11.94 121 PRO A O 1
ATOM 961 N N . SER A 1 122 ? -9.534 12.321 13.475 1.00 10.33 122 SER A N 1
ATOM 962 C CA . SER A 1 122 ? -8.853 12.437 14.763 1.00 10.46 122 SER A CA 1
ATOM 963 C C . SER A 1 122 ? -7.388 12.826 14.639 1.00 10.45 122 SER A C 1
ATOM 964 O O . SER A 1 122 ? -6.737 12.473 13.667 1.00 11.33 122 SER A O 1
ATOM 967 N N . ILE A 1 123 ? -6.894 13.538 15.653 1.00 9.51 123 ILE A N 1
ATOM 968 C CA . ILE A 1 123 ? -5.529 14.060 15.671 1.00 9.12 123 ILE A CA 1
ATOM 969 C C . ILE A 1 123 ? -4.989 13.984 17.082 1.00 9.01 123 ILE A C 1
ATOM 970 O O . ILE A 1 123 ? -5.683 14.326 18.044 1.00 9.26 123 ILE A O 1
ATOM 975 N N . ALA A 1 124 ? -3.749 13.504 17.178 1.00 9.55 124 ALA A N 1
ATOM 976 C CA . ALA A 1 124 ? -2.963 13.488 18.436 1.00 9.77 124 ALA A CA 1
ATOM 977 C C . ALA A 1 124 ? -1.928 14.631 18.351 1.00 9.42 124 ALA A C 1
ATOM 978 O O . ALA A 1 124 ? -1.313 14.788 17.287 1.00 10.48 124 ALA A O 1
ATOM 980 N N . PHE A 1 125 ? -1.725 15.362 19.465 1.00 9.98 125 PHE A N 1
ATOM 981 C CA . PHE A 1 125 ? -0.722 16.421 19.520 1.00 9.99 125 PHE A CA 1
ATOM 982 C C . PHE A 1 125 ? 0.181 16.145 20.717 1.00 10.50 125 PHE A C 1
ATOM 983 O O . PHE A 1 125 ? -0.305 15.936 21.840 1.00 11.20 125 PHE A O 1
ATOM 991 N N . SER A 1 126 ? 1.491 16.211 20.472 1.00 11.12 126 SER A N 1
ATOM 992 C CA . SER A 1 126 ? 2.511 16.005 21.504 1.00 11.71 126 SER A CA 1
ATOM 993 C C . SER A 1 126 ? 3.594 17.073 21.372 1.00 12.22 126 SER A C 1
ATOM 994 O O . SER A 1 126 ? 3.926 17.467 20.268 1.00 12.99 126 SER A O 1
ATOM 997 N N . ALA A 1 127 ? 4.101 17.517 22.530 1.00 13.29 127 ALA A N 1
ATOM 998 C CA . ALA A 1 127 ? 5.190 18.503 22.626 1.00 13.96 127 ALA A CA 1
ATOM 999 C C . ALA A 1 127 ? 6.572 17.828 22.624 1.00 15.42 127 ALA A C 1
ATOM 1000 O O . ALA A 1 127 ? 6.841 16.986 23.483 1.00 16.29 127 ALA A O 1
ATOM 1002 N N . PHE A 1 128 ? 7.432 18.253 21.708 1.00 16.75 128 PHE A N 1
ATOM 1003 C CA . PHE A 1 128 ? 8.811 17.772 21.646 1.00 17.92 128 PHE A CA 1
ATOM 1004 C C . PHE A 1 128 ? 9.648 18.706 22.493 1.00 20.75 128 PHE A C 1
ATOM 1005 O O . PHE A 1 128 ? 10.169 19.733 22.016 1.00 22.52 128 PHE A O 1
ATOM 1013 N N . GLY A 1 129 ? 9.681 18.350 23.767 1.00 23.68 129 GLY A N 1
ATOM 1014 C CA . GLY A 1 129 ? 10.426 19.079 24.803 1.00 26.96 129 GLY A CA 1
ATOM 1015 C C . GLY A 1 129 ? 10.386 18.253 26.064 1.00 29.19 129 GLY A C 1
ATOM 1016 O O . GLY A 1 129 ? 9.594 17.287 26.185 1.00 29.83 129 GLY A O 1
ATOM 1017 N N . ARG A 1 130 ? 11.220 18.626 27.024 1.00 32.76 130 ARG A N 1
ATOM 1018 C CA . ARG A 1 130 ? 11.226 17.953 28.341 1.00 34.89 130 ARG A CA 1
ATOM 1019 C C . ARG A 1 130 ? 10.850 18.950 29.429 1.00 35.71 130 ARG A C 1
ATOM 1020 O O . ARG A 1 130 ? 9.900 18.721 30.186 1.00 37.50 130 ARG A O 1
ATOM 1028 N N . GLU A 1 131 ? 11.595 20.056 29.480 1.00 35.70 131 GLU A N 1
ATOM 1029 C CA . GLU A 1 131 ? 11.452 21.065 30.528 1.00 34.92 131 GLU A CA 1
ATOM 1030 C C . GLU A 1 131 ? 10.930 22.366 29.945 1.00 33.02 131 GLU A C 1
ATOM 1031 O O . GLU A 1 131 ? 11.222 22.711 28.789 1.00 32.28 131 GLU A O 1
ATOM 1037 N N . ASN A 1 132 ? 10.190 23.094 30.779 1.00 30.87 132 ASN A N 1
ATOM 1038 C CA . ASN A 1 132 ? 9.696 24.427 30.454 1.00 29.77 132 ASN A CA 1
ATOM 1039 C C . ASN A 1 132 ? 9.033 24.412 29.092 1.00 26.67 132 ASN A C 1
ATOM 1040 O O . ASN A 1 132 ? 9.374 25.187 28.194 1.00 26.34 132 ASN A O 1
ATOM 1045 N N . ILE A 1 133 ? 8.075 23.512 28.945 1.00 23.47 133 ILE A N 1
ATOM 1046 C CA . ILE A 1 133 ? 7.355 23.431 27.694 1.00 21.02 133 ILE A CA 1
ATOM 1047 C C . ILE A 1 133 ? 6.349 24.584 27.574 1.00 19.30 133 ILE A C 1
ATOM 1048 O O . ILE A 1 133 ? 5.492 24.786 28.461 1.00 20.08 133 ILE A O 1
ATOM 1053 N N . MET A 1 134 ? 6.422 25.263 26.444 1.00 17.83 134 MET A N 1
ATOM 1054 C CA . MET A 1 134 ? 5.554 26.421 26.161 1.00 18.58 134 MET A CA 1
ATOM 1055 C C . MET A 1 134 ? 4.221 25.969 25.527 1.00 16.96 134 MET A C 1
ATOM 1056 O O . MET A 1 134 ? 3.981 26.157 24.329 1.00 17.60 134 MET A O 1
ATOM 1061 N N . PHE A 1 135 ? 3.360 25.361 26.341 1.00 16.62 135 PHE A N 1
ATOM 1062 C CA . PHE A 1 135 ? 2.106 24.795 25.827 1.00 16.00 135 PHE A CA 1
ATOM 1063 C C . PHE A 1 135 ? 1.213 25.826 25.147 1.00 16.20 135 PHE A C 1
ATOM 1064 O O . PHE A 1 135 ? 0.537 25.500 24.205 1.00 16.35 135 PHE A O 1
ATOM 1072 N N . GLU A 1 136 ? 1.191 27.082 25.632 1.00 17.09 136 GLU A N 1
ATOM 1073 C CA . GLU A 1 136 ? 0.354 28.073 24.957 1.00 17.96 136 GLU A CA 1
ATOM 1074 C C . GLU A 1 136 ? 0.862 28.471 23.590 1.00 17.81 136 GLU A C 1
ATOM 1075 O O . GLU A 1 136 ? 0.051 28.734 22.705 1.00 19.01 136 GLU A O 1
ATOM 1081 N N . GLU A 1 137 ? 2.186 28.510 23.406 1.00 17.45 137 GLU A N 1
ATOM 1082 C CA . GLU A 1 137 ? 2.751 28.723 22.095 1.00 18.28 137 GLU A CA 1
ATOM 1083 C C . GLU A 1 137 ? 2.441 27.538 21.179 1.00 17.60 137 GLU A C 1
ATOM 1084 O O . GLU A 1 137 ? 2.065 27.710 20.039 1.00 17.62 137 GLU A O 1
ATOM 1090 N N . ILE A 1 138 ? 2.614 26.333 21.702 1.00 17.05 138 ILE A N 1
ATOM 1091 C CA . ILE A 1 138 ? 2.339 25.129 20.921 1.00 16.02 138 ILE A CA 1
ATOM 1092 C C . ILE A 1 138 ? 0.878 25.065 20.480 1.00 15.29 138 ILE A C 1
ATOM 1093 O O . ILE A 1 138 ? 0.575 24.658 19.342 1.00 15.06 138 ILE A O 1
ATOM 1098 N N . ALA A 1 139 ? -0.032 25.488 21.357 1.00 14.95 139 ALA A N 1
ATOM 1099 C CA . ALA A 1 139 ? -1.463 25.423 21.027 1.00 14.94 139 ALA A CA 1
ATOM 1100 C C . ALA A 1 139 ? -1.800 26.252 19.810 1.00 15.85 139 ALA A C 1
ATOM 1101 O O . ALA A 1 139 ? -2.722 25.940 19.070 1.00 15.77 139 ALA A O 1
ATOM 1103 N N . LYS A 1 140 ? -1.043 27.339 19.598 1.00 16.90 140 LYS A N 1
ATOM 1104 C CA . LYS A 1 140 ? -1.306 28.185 18.430 1.00 17.88 140 LYS A CA 1
ATOM 1105 C C . LYS A 1 140 ? -1.148 27.407 17.117 1.00 17.77 140 LYS A C 1
ATOM 1106 O O . LYS A 1 140 ? -1.983 27.538 16.223 1.00 19.70 140 LYS A O 1
ATOM 1112 N N . VAL A 1 141 ? -0.098 26.577 17.006 1.00 17.09 141 VAL A N 1
ATOM 1113 C CA . VAL A 1 141 ? 0.043 25.837 15.769 1.00 18.00 141 VAL A CA 1
ATOM 1114 C C . VAL A 1 141 ? -0.986 24.672 15.720 1.00 16.33 141 VAL A C 1
ATOM 1115 O O . VAL A 1 141 ? -1.484 24.350 14.648 1.00 16.45 141 VAL A O 1
ATOM 1119 N N . CYS A 1 142 ? -1.356 24.119 16.875 1.00 15.12 142 CYS A N 1
ATOM 1120 C CA . CYS A 1 142 ? -2.399 23.075 16.875 1.00 15.67 142 CYS A CA 1
ATOM 1121 C C . CYS A 1 142 ? -3.702 23.619 16.273 1.00 16.16 142 CYS A C 1
ATOM 1122 O O . CYS A 1 142 ? -4.370 22.953 15.462 1.00 15.89 142 CYS A O 1
ATOM 1125 N N . VAL A 1 143 ? -4.078 24.839 16.681 1.00 16.42 143 VAL A N 1
ATOM 1126 C CA . VAL A 1 143 ? -5.303 25.433 16.184 1.00 18.49 143 VAL A CA 1
ATOM 1127 C C . VAL A 1 143 ? -5.193 25.737 14.674 1.00 16.63 143 VAL A C 1
ATOM 1128 O O . VAL A 1 143 ? -6.137 25.539 13.943 1.00 16.67 143 VAL A O 1
ATOM 1132 N N . ASP A 1 144 ? -4.010 26.139 14.211 1.00 15.49 144 ASP A N 1
ATOM 1133 C CA . ASP A 1 144 ? -3.791 26.346 12.774 1.00 16.43 144 ASP A CA 1
ATOM 1134 C C . ASP A 1 144 ? -4.097 25.055 12.007 1.00 15.42 144 ASP A C 1
ATOM 1135 O O . ASP A 1 144 ? -4.750 25.075 10.980 1.00 16.56 144 ASP A O 1
ATOM 1140 N N . ILE A 1 145 ? -3.612 23.938 12.538 1.00 15.09 145 ILE A N 1
ATOM 1141 C CA . ILE A 1 145 ? -3.840 22.635 11.902 1.00 14.03 145 ILE A CA 1
ATOM 1142 C C . ILE A 1 145 ? -5.311 22.247 11.923 1.00 14.31 145 ILE A C 1
ATOM 1143 O O . ILE A 1 145 ? -5.843 21.824 10.900 1.00 14.60 145 ILE A O 1
ATOM 1148 N N . VAL A 1 146 ? -5.953 22.403 13.084 1.00 13.03 146 VAL A N 1
ATOM 1149 C CA . VAL A 1 146 ? -7.378 22.071 13.199 1.00 13.14 146 VAL A CA 1
ATOM 1150 C C . VAL A 1 146 ? -8.197 22.892 12.192 1.00 13.64 146 VAL A C 1
ATOM 1151 O O . VAL A 1 146 ? -9.085 22.361 11.498 1.00 14.45 146 VAL A O 1
ATOM 1155 N N . LYS A 1 147 ? -7.866 24.182 12.085 1.00 15.39 147 LYS A N 1
ATOM 1156 C CA . LYS A 1 147 ? -8.610 25.019 11.134 1.00 17.91 147 LYS A CA 1
ATOM 1157 C C . LYS A 1 147 ? -8.528 24.491 9.704 1.00 16.27 147 LYS A C 1
ATOM 1158 O O . LYS A 1 147 ? -9.548 24.329 9.013 1.00 18.24 147 LYS A O 1
ATOM 1164 N N . LYS A 1 148 ? -7.327 24.108 9.294 1.00 15.99 148 LYS A N 1
ATOM 1165 C CA . LYS A 1 148 ? -7.136 23.557 7.962 1.00 16.93 148 LYS A CA 1
ATOM 1166 C C . LYS A 1 148 ? -7.833 22.207 7.781 1.00 16.26 148 LYS A C 1
ATOM 1167 O O . LYS A 1 148 ? -8.458 21.941 6.751 1.00 16.98 148 LYS A O 1
ATOM 1173 N N . VAL A 1 149 ? -7.774 21.358 8.795 1.00 15.30 149 VAL A N 1
ATOM 1174 C CA . VAL A 1 149 ? -8.389 20.049 8.684 1.00 14.56 149 VAL A CA 1
ATOM 1175 C C . VAL A 1 149 ? -9.913 20.168 8.582 1.00 15.61 149 VAL A C 1
ATOM 1176 O O . VAL A 1 149 ? -10.581 19.412 7.874 1.00 16.82 149 VAL A O 1
ATOM 1180 N N . LEU A 1 150 ? -10.485 21.119 9.327 1.00 16.52 150 LEU A N 1
ATOM 1181 C CA . LEU A 1 150 ? -11.919 21.307 9.223 1.00 18.20 150 LEU A CA 1
ATOM 1182 C C . LEU A 1 150 ? -12.334 21.707 7.814 1.00 19.29 150 LEU A C 1
ATOM 1183 O O . LEU A 1 150 ? -13.426 21.358 7.372 1.00 21.50 150 LEU A O 1
ATOM 1188 N N . ASN A 1 151 ? -11.456 22.422 7.129 1.00 20.58 151 ASN A N 1
ATOM 1189 C CA A ASN A 1 151 ? -11.715 22.839 5.746 0.70 22.35 151 ASN A CA 1
ATOM 1190 C CA B ASN A 1 151 ? -11.721 22.854 5.758 0.30 21.66 151 ASN A CA 1
ATOM 1191 C C . ASN A 1 151 ? -11.469 21.765 4.709 1.00 22.44 151 ASN A C 1
ATOM 1192 O O . ASN A 1 151 ? -12.234 21.632 3.746 1.00 24.34 151 ASN A O 1
ATOM 1201 N N . GLU A 1 152 ? -10.402 20.993 4.875 1.00 21.36 152 GLU A N 1
ATOM 1202 C CA . GLU A 1 152 ? -9.974 20.098 3.799 1.00 21.88 152 GLU A CA 1
ATOM 1203 C C . GLU A 1 152 ? -10.144 18.610 4.089 1.00 22.21 152 GLU A C 1
ATOM 1204 O O . GLU A 1 152 ? -10.261 17.814 3.163 1.00 24.26 152 GLU A O 1
ATOM 1210 N N . GLY A 1 153 ? -10.118 18.233 5.355 1.00 20.38 153 GLY A N 1
ATOM 1211 C CA . GLY A 1 153 ? -10.354 16.853 5.743 1.00 19.00 153 GLY A CA 1
ATOM 1212 C C . GLY A 1 153 ? -9.117 15.959 5.787 1.00 19.17 153 GLY A C 1
ATOM 1213 O O . GLY A 1 153 ? -8.011 16.334 5.364 1.00 20.15 153 GLY A O 1
ATOM 1214 N N . ILE A 1 154 ? -9.344 14.772 6.342 1.00 17.16 154 ILE A N 1
ATOM 1215 C CA . ILE A 1 154 ? -8.286 13.736 6.550 1.00 18.69 154 ILE A CA 1
ATOM 1216 C C . ILE A 1 154 ? -8.723 12.540 5.686 1.00 18.53 154 ILE A C 1
ATOM 1217 O O . ILE A 1 154 ? -9.918 12.205 5.622 1.00 19.25 154 ILE A O 1
ATOM 1222 N N A PRO A 1 155 ? -7.732 11.995 4.934 0.50 18.35 155 PRO A N 1
ATOM 1223 N N B PRO A 1 155 ? -7.810 11.764 5.104 0.50 20.06 155 PRO A N 1
ATOM 1224 C CA A PRO A 1 155 ? -7.951 10.949 3.957 0.50 18.67 155 PRO A CA 1
ATOM 1225 C CA B PRO A 1 155 ? -8.387 10.494 4.567 0.50 20.62 155 PRO A CA 1
ATOM 1226 C C A PRO A 1 155 ? -8.284 9.599 4.576 0.50 18.87 155 PRO A C 1
ATOM 1227 C C B PRO A 1 155 ? -9.101 9.570 5.608 0.50 20.66 155 PRO A C 1
ATOM 1228 O O A PRO A 1 155 ? -8.329 9.435 5.797 0.50 18.17 155 PRO A O 1
ATOM 1229 O O B PRO A 1 155 ? -8.713 9.544 6.765 0.50 19.55 155 PRO A O 1
ATOM 1236 N N A GLU A 1 156 ? -8.516 8.658 3.678 0.50 19.53 156 GLU A N 1
ATOM 1237 N N B GLU A 1 156 ? -10.113 8.801 5.197 0.50 21.53 156 GLU A N 1
ATOM 1238 C CA A GLU A 1 156 ? -8.919 7.300 4.014 0.50 20.14 156 GLU A CA 1
ATOM 1239 C CA B GLU A 1 156 ? -10.971 8.057 6.167 0.50 21.96 156 GLU A CA 1
ATOM 1240 C C A GLU A 1 156 ? -7.984 6.630 5.014 0.50 18.71 156 GLU A C 1
ATOM 1241 C C B GLU A 1 156 ? -10.312 6.849 6.919 0.50 21.38 156 GLU A C 1
ATOM 1242 O O A GLU A 1 156 ? -6.764 6.804 4.934 0.50 18.93 156 GLU A O 1
ATOM 1243 O O B GLU A 1 156 ? -10.792 6.422 7.996 0.50 21.39 156 GLU A O 1
ATOM 1254 N N A ASP A 1 157 ? -8.564 5.837 5.914 0.50 18.04 157 ASP A N 1
ATOM 1255 N N B ASP A 1 157 ? -9.203 6.340 6.373 0.50 20.57 157 ASP A N 1
ATOM 1256 C CA A ASP A 1 157 ? -7.803 4.878 6.737 0.50 17.49 157 ASP A CA 1
ATOM 1257 C CA B ASP A 1 157 ? -8.443 5.181 6.899 0.50 19.90 157 ASP A CA 1
ATOM 1258 C C A ASP A 1 157 ? -6.711 5.657 7.421 0.50 16.83 157 ASP A C 1
ATOM 1259 C C B ASP A 1 157 ? -7.129 5.541 7.678 0.50 18.64 157 ASP A C 1
ATOM 1260 O O A ASP A 1 157 ? -5.539 5.238 7.401 0.50 16.06 157 ASP A O 1
ATOM 1261 O O B ASP A 1 157 ? -6.297 4.696 8.004 0.50 18.27 157 ASP A O 1
ATOM 1270 N N . THR A 1 158 ? -7.040 6.822 8.003 1.00 16.70 158 THR A N 1
ATOM 1271 C CA . THR A 1 158 ? -5.921 7.564 8.546 1.00 15.42 158 THR A CA 1
ATOM 1272 C C . THR A 1 158 ? -6.346 8.360 9.781 1.00 14.11 158 THR A C 1
ATOM 1273 O O . THR A 1 158 ? -7.457 8.826 9.876 1.00 14.49 158 THR A O 1
ATOM 1277 N N . TYR A 1 159 ? -5.398 8.550 10.671 1.00 11.77 159 TYR A N 1
ATOM 1278 C CA . TYR A 1 159 ? -5.506 9.593 11.712 1.00 12.04 159 TYR A CA 1
ATOM 1279 C C . TYR A 1 159 ? -4.139 10.243 11.818 1.00 11.67 159 TYR A C 1
ATOM 1280 O O . TYR A 1 159 ? -3.155 9.665 11.364 1.00 12.44 159 TYR A O 1
ATOM 1289 N N . LEU A 1 160 ? -4.087 11.468 12.344 1.00 9.74 160 LEU A N 1
ATOM 1290 C CA . LEU A 1 160 ? -2.846 12.228 12.328 1.00 10.19 160 LEU A CA 1
ATOM 1291 C C . LEU A 1 160 ? -2.134 12.209 13.679 1.00 9.57 160 LEU A C 1
ATOM 1292 O O . LEU A 1 160 ? -2.745 12.402 14.709 1.00 10.63 160 LEU A O 1
ATOM 1297 N N . ASN A 1 161 ? -0.813 12.080 13.599 1.00 9.79 161 ASN A N 1
ATOM 1298 C CA . ASN A 1 161 ? 0.072 12.154 14.733 1.00 8.88 161 ASN A CA 1
ATOM 1299 C C . ASN A 1 161 ? 0.993 13.360 14.613 1.00 10.23 161 ASN A C 1
ATOM 1300 O O . ASN A 1 161 ? 1.772 13.432 13.681 1.00 10.76 161 ASN A O 1
ATOM 1305 N N . VAL A 1 162 ? 0.761 14.361 15.482 1.00 10.18 162 VAL A N 1
ATOM 1306 C CA . VAL A 1 162 ? 1.451 15.666 15.344 1.00 10.88 162 VAL A CA 1
ATOM 1307 C C . VAL A 1 162 ? 2.382 15.878 16.514 1.00 10.78 162 VAL A C 1
ATOM 1308 O O . VAL A 1 162 ? 1.972 15.699 17.670 1.00 11.29 162 VAL A O 1
ATOM 1312 N N . ASN A 1 163 ? 3.649 16.227 16.221 1.00 11.81 163 ASN A N 1
ATOM 1313 C CA . ASN A 1 163 ? 4.607 16.600 17.270 1.00 11.16 163 ASN A CA 1
ATOM 1314 C C . ASN A 1 163 ? 5.064 18.024 16.970 1.00 12.29 163 ASN A C 1
ATOM 1315 O O . ASN A 1 163 ? 5.371 18.341 15.809 1.00 12.08 163 ASN A O 1
ATOM 1320 N N . ILE A 1 164 ? 5.131 18.832 18.022 1.00 12.32 164 ILE A N 1
ATOM 1321 C CA . ILE A 1 164 ? 5.485 20.257 17.869 1.00 13.26 164 ILE A CA 1
ATOM 1322 C C . ILE A 1 164 ? 6.709 20.568 18.701 1.00 14.35 164 ILE A C 1
ATOM 1323 O O . ILE A 1 164 ? 6.733 20.298 19.884 1.00 15.86 164 ILE A O 1
ATOM 1328 N N . PRO A 1 165 ? 7.738 21.162 18.075 1.00 15.66 165 PRO A N 1
ATOM 1329 C CA . PRO A 1 165 ? 8.905 21.609 18.841 1.00 16.26 165 PRO A CA 1
ATOM 1330 C C . PRO A 1 165 ? 8.572 22.624 19.936 1.00 16.96 165 PRO A C 1
ATOM 1331 O O . PRO A 1 165 ? 7.640 23.409 19.789 1.00 17.69 165 PRO A O 1
ATOM 1335 N N . ASN A 1 166 ? 9.374 22.617 20.999 1.00 18.22 166 ASN A N 1
ATOM 1336 C CA . ASN A 1 166 ? 9.195 23.553 22.089 1.00 18.37 166 ASN A CA 1
ATOM 1337 C C . ASN A 1 166 ? 9.818 24.889 21.746 1.00 20.21 166 ASN A C 1
ATOM 1338 O O . ASN A 1 166 ? 10.900 25.226 22.242 1.00 21.61 166 ASN A O 1
ATOM 1343 N N . LEU A 1 167 ? 9.143 25.604 20.860 1.00 20.15 167 LEU A N 1
ATOM 1344 C CA . LEU A 1 167 ? 9.575 26.911 20.400 1.00 21.12 167 LEU A CA 1
ATOM 1345 C C . LEU A 1 167 ? 8.439 27.903 20.478 1.00 21.25 167 LEU A C 1
ATOM 1346 O O . LEU A 1 167 ? 7.256 27.545 20.430 1.00 22.09 167 LEU A O 1
ATOM 1351 N N . ARG A 1 168 ? 8.790 29.191 20.544 1.00 22.68 168 ARG A N 1
ATOM 1352 C CA . ARG A 1 168 ? 7.774 30.182 20.339 1.00 22.70 168 ARG A CA 1
ATOM 1353 C C . ARG A 1 168 ? 7.153 30.027 18.967 1.00 21.99 168 ARG A C 1
ATOM 1354 O O . ARG A 1 168 ? 7.823 29.619 18.010 1.00 21.13 168 ARG A O 1
ATOM 1362 N N . TYR A 1 169 ? 5.861 30.359 18.868 1.00 22.28 169 TYR A N 1
ATOM 1363 C CA . TYR A 1 169 ? 5.109 30.222 17.627 1.00 22.45 169 TYR A CA 1
ATOM 1364 C C . TYR A 1 169 ? 5.830 30.834 16.440 1.00 23.60 169 TYR A C 1
ATOM 1365 O O . TYR A 1 169 ? 5.956 30.247 15.389 1.00 22.29 169 TYR A O 1
ATOM 1374 N N . GLU A 1 170 ? 6.367 32.030 16.635 1.00 23.70 170 GLU A N 1
ATOM 1375 C CA . GLU A 1 170 ? 7.014 32.715 15.527 1.00 24.74 170 GLU A CA 1
ATOM 1376 C C . GLU A 1 170 ? 8.352 32.110 15.120 1.00 23.99 170 GLU A C 1
ATOM 1377 O O . GLU A 1 170 ? 8.876 32.434 14.028 1.00 25.36 170 GLU A O 1
ATOM 1383 N N . GLU A 1 171 ? 8.921 31.268 15.985 1.00 21.90 171 GLU A N 1
ATOM 1384 C CA . GLU A 1 171 ? 10.177 30.587 15.704 1.00 22.49 171 GLU A CA 1
ATOM 1385 C C . GLU A 1 171 ? 9.985 29.209 15.038 1.00 22.21 171 GLU A C 1
ATOM 1386 O O . GLU A 1 171 ? 10.946 28.624 14.582 1.00 22.16 171 GLU A O 1
ATOM 1392 N N . ILE A 1 172 ? 8.755 28.706 14.998 1.00 22.28 172 ILE A N 1
ATOM 1393 C CA . ILE A 1 172 ? 8.499 27.426 14.297 1.00 21.72 172 ILE A CA 1
ATOM 1394 C C . ILE A 1 172 ? 8.809 27.650 12.816 1.00 21.84 172 ILE A C 1
ATOM 1395 O O . ILE A 1 172 ? 8.333 28.636 12.215 1.00 22.60 172 ILE A O 1
ATOM 1400 N N . LYS A 1 173 ? 9.586 26.751 12.216 1.00 20.98 173 LYS A N 1
ATOM 1401 C CA . LYS A 1 173 ? 10.041 26.969 10.859 1.00 21.72 173 LYS A CA 1
ATOM 1402 C C . LYS A 1 173 ? 8.990 26.661 9.809 1.00 21.69 173 LYS A C 1
ATOM 1403 O O . LYS A 1 173 ? 9.041 27.185 8.689 1.00 24.25 173 LYS A O 1
ATOM 1409 N N . GLY A 1 174 ? 8.059 25.766 10.148 1.00 20.30 174 GLY A N 1
ATOM 1410 C CA . GLY A 1 174 ? 7.053 25.382 9.207 1.00 19.04 174 GLY A CA 1
ATOM 1411 C C . GLY A 1 174 ? 6.460 24.075 9.709 1.00 18.03 174 GLY A C 1
ATOM 1412 O O . GLY A 1 174 ? 6.795 23.621 10.798 1.00 18.42 174 GLY A O 1
ATOM 1413 N N . ILE A 1 175 ? 5.592 23.539 8.879 1.00 16.61 175 ILE A N 1
ATOM 1414 C CA . ILE A 1 175 ? 4.919 22.245 9.133 1.00 16.02 175 ILE A CA 1
ATOM 1415 C C . ILE A 1 175 ? 5.318 21.326 7.992 1.00 15.90 175 ILE A C 1
ATOM 1416 O O . ILE A 1 175 ? 5.205 21.687 6.813 1.00 17.27 175 ILE A O 1
ATOM 1421 N N . LYS A 1 176 ? 5.723 20.103 8.353 1.00 15.10 176 LYS A N 1
ATOM 1422 C CA . LYS A 1 176 ? 6.088 19.076 7.405 1.00 15.13 176 LYS A CA 1
ATOM 1423 C C . LYS A 1 176 ? 5.255 17.808 7.620 1.00 14.31 176 LYS A C 1
ATOM 1424 O O . LYS A 1 176 ? 5.087 17.360 8.740 1.00 14.42 176 LYS A O 1
ATOM 1430 N N . VAL A 1 177 ? 4.810 17.257 6.512 1.00 13.25 177 VAL A N 1
ATOM 1431 C CA . VAL A 1 177 ? 4.252 15.908 6.467 1.00 13.19 177 VAL A CA 1
ATOM 1432 C C . VAL A 1 177 ? 5.438 14.931 6.526 1.00 14.46 177 VAL A C 1
ATOM 1433 O O . VAL A 1 177 ? 6.388 15.057 5.754 1.00 16.42 177 VAL A O 1
ATOM 1437 N N . THR A 1 178 ? 5.374 13.968 7.446 1.00 12.84 178 THR A N 1
ATOM 1438 C CA . THR A 1 178 ? 6.504 13.111 7.790 1.00 12.93 178 THR A CA 1
ATOM 1439 C C . THR A 1 178 ? 6.054 11.626 7.844 1.00 12.57 178 THR A C 1
ATOM 1440 O O . THR A 1 178 ? 4.856 11.318 7.933 1.00 13.26 178 THR A O 1
ATOM 1444 N N . ARG A 1 179 ? 7.037 10.733 7.730 1.00 12.33 179 ARG A N 1
ATOM 1445 C CA . ARG A 1 179 ? 6.831 9.328 8.065 1.00 12.81 179 ARG A CA 1
ATOM 1446 C C . ARG A 1 179 ? 7.272 9.018 9.490 1.00 13.03 179 ARG A C 1
ATOM 1447 O O . ARG A 1 179 ? 8.085 9.719 10.075 1.00 14.37 179 ARG A O 1
ATOM 1455 N N . GLN A 1 180 ? 6.775 7.900 10.020 1.00 12.94 180 GLN A N 1
ATOM 1456 C CA . GLN A 1 180 ? 7.222 7.386 11.299 1.00 13.44 180 GLN A CA 1
ATOM 1457 C C . GLN A 1 180 ? 8.702 6.983 11.165 1.00 14.55 180 GLN A C 1
ATOM 1458 O O . GLN A 1 180 ? 9.044 6.145 10.352 1.00 15.71 180 GLN A O 1
ATOM 1464 N N . GLY A 1 181 ? 9.566 7.540 11.996 1.00 15.78 181 GLY A N 1
ATOM 1465 C CA . GLY A 1 181 ? 10.974 7.189 11.977 1.00 18.46 181 GLY A CA 1
ATOM 1466 C C . GLY A 1 181 ? 11.208 5.910 12.765 1.00 20.47 181 GLY A C 1
ATOM 1467 O O . GLY A 1 181 ? 10.309 5.339 13.352 1.00 20.17 181 GLY A O 1
ATOM 1468 N N A LYS A 1 182 ? 12.433 5.437 12.704 0.50 22.91 182 LYS A N 1
ATOM 1469 N N B LYS A 1 182 ? 12.451 5.454 12.774 0.50 23.09 182 LYS A N 1
ATOM 1470 C CA A LYS A 1 182 ? 12.867 4.398 13.611 0.50 24.82 182 LYS A CA 1
ATOM 1471 C CA B LYS A 1 182 ? 12.825 4.310 13.612 0.50 25.06 182 LYS A CA 1
ATOM 1472 C C A LYS A 1 182 ? 13.571 5.155 14.726 0.50 25.73 182 LYS A C 1
ATOM 1473 C C B LYS A 1 182 ? 12.867 4.746 15.114 0.50 25.69 182 LYS A C 1
ATOM 1474 O O A LYS A 1 182 ? 13.836 6.348 14.570 0.50 26.32 182 LYS A O 1
ATOM 1475 O O B LYS A 1 182 ? 11.860 5.197 15.690 0.50 26.27 182 LYS A O 1
ATOM 1486 N N . ARG A 1 183 ? 13.962 4.480 15.800 1.00 26.39 183 ARG A N 1
ATOM 1487 C CA . ARG A 1 183 ? 14.275 5.175 17.029 1.00 26.53 183 ARG A CA 1
ATOM 1488 C C . ARG A 1 183 ? 15.559 5.954 16.796 1.00 27.06 183 ARG A C 1
ATOM 1489 O O . ARG A 1 183 ? 16.551 5.402 16.363 1.00 25.91 183 ARG A O 1
ATOM 1497 N N . ALA A 1 184 ? 15.505 7.252 17.045 1.00 27.53 184 ALA A N 1
ATOM 1498 C CA . ALA A 1 184 ? 16.648 8.124 16.744 1.00 27.77 184 ALA A CA 1
ATOM 1499 C C . ALA A 1 184 ? 17.615 8.112 17.913 1.00 28.16 184 ALA A C 1
ATOM 1500 O O . ALA A 1 184 ? 17.930 9.157 18.454 1.00 28.90 184 ALA A O 1
ATOM 1502 N N . TYR A 1 185 ? 18.078 6.925 18.300 1.00 28.31 185 TYR A N 1
ATOM 1503 C CA . TYR A 1 185 ? 19.117 6.769 19.331 1.00 28.65 185 TYR A CA 1
ATOM 1504 C C . TYR A 1 185 ? 19.760 5.380 19.269 1.00 27.61 185 TYR A C 1
ATOM 1505 O O . TYR A 1 185 ? 19.212 4.441 18.661 1.00 27.80 185 TYR A O 1
ATOM 1514 N N . LYS A 1 186 ? 20.925 5.265 19.906 1.00 26.53 186 LYS A N 1
ATOM 1515 C CA . LYS A 1 186 ? 21.675 4.018 20.009 1.00 26.00 186 LYS A CA 1
ATOM 1516 C C . LYS A 1 186 ? 21.394 3.407 21.383 1.00 25.24 186 LYS A C 1
ATOM 1517 O O . LYS A 1 186 ? 21.491 4.066 22.409 1.00 26.11 186 LYS A O 1
ATOM 1523 N N . GLU A 1 187 ? 21.046 2.134 21.397 1.00 24.11 187 GLU A N 1
ATOM 1524 C CA . GLU A 1 187 ? 20.746 1.439 22.638 1.00 24.19 187 GLU A CA 1
ATOM 1525 C C . GLU A 1 187 ? 22.000 0.757 23.183 1.00 23.98 187 GLU A C 1
ATOM 1526 O O . GLU A 1 187 ? 22.672 0.013 22.488 1.00 25.34 187 GLU A O 1
ATOM 1532 N N . ARG A 1 188 ? 22.285 1.001 24.453 1.00 23.93 188 ARG A N 1
ATOM 1533 C CA . ARG A 1 188 ? 23.396 0.343 25.135 1.00 24.34 188 ARG A CA 1
ATOM 1534 C C . ARG A 1 188 ? 22.908 -0.151 26.493 1.00 23.01 188 ARG A C 1
ATOM 1535 O O . ARG A 1 188 ? 22.233 0.603 27.192 1.00 23.81 188 ARG A O 1
ATOM 1543 N N . VAL A 1 189 ? 23.255 -1.381 26.859 1.00 20.99 189 VAL A N 1
ATOM 1544 C CA . VAL A 1 189 ? 22.868 -1.939 28.166 1.00 21.17 189 VAL A CA 1
ATOM 1545 C C . VAL A 1 189 ? 24.075 -1.907 29.093 1.00 21.48 189 VAL A C 1
ATOM 1546 O O . VAL A 1 189 ? 25.194 -2.322 28.708 1.00 22.81 189 VAL A O 1
ATOM 1550 N N . PHE A 1 190 ? 23.866 -1.345 30.277 1.00 21.81 190 PHE A N 1
ATOM 1551 C CA . PHE A 1 190 ? 24.916 -1.246 31.320 1.00 22.75 190 PHE A CA 1
ATOM 1552 C C . PHE A 1 190 ? 24.607 -2.312 32.371 1.00 21.96 190 PHE A C 1
ATOM 1553 O O . PHE A 1 190 ? 23.453 -2.491 32.735 1.00 21.66 190 PHE A O 1
ATOM 1561 N N . LYS A 1 191 ? 25.631 -3.022 32.841 1.00 21.44 191 LYS A N 1
ATOM 1562 C CA . LYS A 1 191 ? 25.496 -4.065 33.836 1.00 20.68 191 LYS A CA 1
ATOM 1563 C C . LYS A 1 191 ? 26.034 -3.554 35.177 1.00 20.38 191 LYS A C 1
ATOM 1564 O O . LYS A 1 191 ? 27.110 -2.910 35.241 1.00 21.03 191 LYS A O 1
ATOM 1570 N N . TYR A 1 192 ? 25.307 -3.915 36.223 1.00 19.11 192 TYR A N 1
ATOM 1571 C CA . TYR A 1 192 ? 25.653 -3.610 37.609 1.00 19.40 192 TYR A CA 1
ATOM 1572 C C . TYR A 1 192 ? 25.541 -4.870 38.438 1.00 19.27 192 TYR A C 1
ATOM 1573 O O . TYR A 1 192 ? 24.898 -5.852 38.003 1.00 19.99 192 TYR A O 1
ATOM 1582 N N . ILE A 1 193 ? 26.124 -4.843 39.646 1.00 19.49 193 ILE A N 1
ATOM 1583 C CA . ILE A 1 193 ? 25.903 -5.910 40.632 1.00 20.29 193 ILE A CA 1
ATOM 1584 C C . ILE A 1 193 ? 25.226 -5.377 41.896 1.00 20.27 193 ILE A C 1
ATOM 1585 O O . ILE A 1 193 ? 25.659 -4.361 42.442 1.00 19.61 193 ILE A O 1
ATOM 1590 N N . ASP A 1 194 ? 24.122 -6.003 42.310 1.00 20.55 194 ASP A N 1
ATOM 1591 C CA . ASP A 1 194 ? 23.364 -5.517 43.460 1.00 20.64 194 ASP A CA 1
ATOM 1592 C C . ASP A 1 194 ? 24.100 -5.851 44.782 1.00 21.16 194 ASP A C 1
ATOM 1593 O O . ASP A 1 194 ? 25.115 -6.547 44.778 1.00 20.79 194 ASP A O 1
ATOM 1598 N N . PRO A 1 195 ? 23.613 -5.321 45.916 1.00 22.25 195 PRO A N 1
ATOM 1599 C CA . PRO A 1 195 ? 24.263 -5.553 47.213 1.00 23.33 195 PRO A CA 1
ATOM 1600 C C . PRO A 1 195 ? 24.395 -6.993 47.672 1.00 24.50 195 PRO A C 1
ATOM 1601 O O . PRO A 1 195 ? 25.192 -7.260 48.606 1.00 25.01 195 PRO A O 1
ATOM 1605 N N . TYR A 1 196 ? 23.629 -7.887 47.035 1.00 24.97 196 TYR A N 1
ATOM 1606 C CA . TYR A 1 196 ? 23.596 -9.329 47.347 1.00 26.12 196 TYR A CA 1
ATOM 1607 C C . TYR A 1 196 ? 24.369 -10.149 46.298 1.00 26.46 196 TYR A C 1
ATOM 1608 O O . TYR A 1 196 ? 24.308 -11.378 46.318 1.00 28.19 196 TYR A O 1
ATOM 1617 N N . GLY A 1 197 ? 25.074 -9.476 45.381 1.00 25.91 197 GLY A N 1
ATOM 1618 C CA . GLY A 1 197 ? 25.897 -10.141 44.353 1.00 25.96 197 GLY A CA 1
ATOM 1619 C C . GLY A 1 197 ? 25.222 -10.571 43.062 1.00 26.35 197 GLY A C 1
ATOM 1620 O O . GLY A 1 197 ? 25.840 -11.289 42.242 1.00 27.75 197 GLY A O 1
ATOM 1621 N N . LYS A 1 198 ? 23.978 -10.122 42.853 1.00 25.40 198 LYS A N 1
ATOM 1622 C CA . LYS A 1 198 ? 23.193 -10.537 41.697 1.00 25.49 198 LYS A CA 1
ATOM 1623 C C . LYS A 1 198 ? 23.114 -9.402 40.655 1.00 24.24 198 LYS A C 1
ATOM 1624 O O . LYS A 1 198 ? 23.064 -8.217 41.022 1.00 23.09 198 LYS A O 1
ATOM 1630 N N . PRO A 1 199 ? 23.091 -9.765 39.363 1.00 23.57 199 PRO A N 1
ATOM 1631 C CA . PRO A 1 199 ? 23.163 -8.765 38.304 1.00 22.45 199 PRO A CA 1
ATOM 1632 C C . PRO A 1 199 ? 21.895 -7.980 38.074 1.00 21.02 199 PRO A C 1
ATOM 1633 O O . PRO A 1 199 ? 20.773 -8.489 38.230 1.00 21.66 199 PRO A O 1
ATOM 1637 N N . PHE A 1 200 ? 22.088 -6.740 37.650 1.00 18.87 200 PHE A N 1
ATOM 1638 C CA . PHE A 1 200 ? 20.963 -5.946 37.138 1.00 17.67 200 PHE A CA 1
ATOM 1639 C C . PHE A 1 200 ? 21.467 -5.033 36.030 1.00 16.97 200 PHE A C 1
ATOM 1640 O O . PHE A 1 200 ? 22.680 -4.855 35.849 1.00 18.49 200 PHE A O 1
ATOM 1648 N N . TYR A 1 201 ? 20.536 -4.509 35.244 1.00 16.16 201 TYR A N 1
ATOM 1649 C CA . TYR A 1 201 ? 20.875 -3.931 33.950 1.00 16.97 201 TYR A CA 1
ATOM 1650 C C . TYR A 1 201 ? 20.154 -2.611 33.786 1.00 17.06 201 TYR A C 1
ATOM 1651 O O . TYR A 1 201 ? 19.080 -2.424 34.338 1.00 19.26 201 TYR A O 1
ATOM 1660 N N . TRP A 1 202 ? 20.726 -1.712 33.018 1.00 16.32 202 TRP A N 1
ATOM 1661 C CA . TRP A 1 202 ? 20.056 -0.456 32.715 1.00 16.70 202 TRP A CA 1
ATOM 1662 C C . TRP A 1 202 ? 20.171 -0.263 31.200 1.00 17.78 202 TRP A C 1
ATOM 1663 O O . TRP A 1 202 ? 21.266 -0.204 30.667 1.00 18.64 202 TRP A O 1
ATOM 1674 N N . ILE A 1 203 ? 19.024 -0.206 30.533 1.00 19.09 203 ILE A N 1
ATOM 1675 C CA . ILE A 1 203 ? 18.957 0.054 29.107 1.00 19.89 203 ILE A CA 1
ATOM 1676 C C . ILE A 1 203 ? 19.047 1.561 28.889 1.00 20.67 203 ILE A C 1
ATOM 1677 O O . ILE A 1 203 ? 18.169 2.332 29.346 1.00 21.89 203 ILE A O 1
ATOM 1682 N N . ALA A 1 204 ? 20.137 1.981 28.258 1.00 22.89 204 ALA A N 1
ATOM 1683 C CA . ALA A 1 204 ? 20.382 3.405 28.020 1.00 23.66 204 ALA A CA 1
ATOM 1684 C C . ALA A 1 204 ? 20.148 3.778 26.572 1.00 24.56 204 ALA A C 1
ATOM 1685 O O . ALA A 1 204 ? 20.482 2.999 25.667 1.00 24.84 204 ALA A O 1
ATOM 1687 N N . ALA A 1 205 ? 19.615 4.982 26.372 1.00 26.10 205 ALA A N 1
ATOM 1688 C CA . ALA A 1 205 ? 19.476 5.594 25.054 1.00 26.92 205 ALA A CA 1
ATOM 1689 C C . ALA A 1 205 ? 20.626 6.623 24.882 1.00 28.29 205 ALA A C 1
ATOM 1690 O O . ALA A 1 205 ? 20.752 7.545 25.692 1.00 30.15 205 ALA A O 1
ATOM 1692 N N . GLU A 1 206 ? 21.457 6.422 23.857 1.00 28.79 206 GLU A N 1
ATOM 1693 C CA A GLU A 1 206 ? 22.669 7.211 23.599 0.50 29.24 206 GLU A CA 1
ATOM 1694 C CA B GLU A 1 206 ? 22.622 7.269 23.629 0.50 29.63 206 GLU A CA 1
ATOM 1695 C C . GLU A 1 206 ? 22.543 7.932 22.262 1.00 29.70 206 GLU A C 1
ATOM 1696 O O . GLU A 1 206 ? 21.802 7.491 21.392 1.00 28.56 206 GLU A O 1
ATOM 1707 N N . GLU A 1 207 ? 23.298 9.020 22.083 1.00 30.95 207 GLU A N 1
ATOM 1708 C CA . GLU A 1 207 ? 23.366 9.704 20.791 1.00 32.16 207 GLU A CA 1
ATOM 1709 C C . GLU A 1 207 ? 21.991 10.037 20.183 1.00 32.25 207 GLU A C 1
ATOM 1710 O O . GLU A 1 207 ? 21.759 9.793 18.995 1.00 30.67 207 GLU A O 1
ATOM 1716 N N . PHE A 1 208 ? 21.099 10.626 20.983 1.00 33.60 208 PHE A N 1
ATOM 1717 C CA . PHE A 1 208 ? 19.753 10.986 20.495 1.00 35.22 208 PHE A CA 1
ATOM 1718 C C . PHE A 1 208 ? 19.793 11.959 19.309 1.00 36.25 208 PHE A C 1
ATOM 1719 O O . PHE A 1 208 ? 20.391 13.049 19.395 1.00 36.18 208 PHE A O 1
ATOM 1727 N N . GLY A 1 209 ? 19.185 11.551 18.198 1.00 37.23 209 GLY A N 1
ATOM 1728 C CA . GLY A 1 209 ? 19.084 12.396 17.009 1.00 38.86 209 GLY A CA 1
ATOM 1729 C C . GLY A 1 209 ? 20.355 12.602 16.190 1.00 40.28 209 GLY A C 1
ATOM 1730 O O . GLY A 1 209 ? 20.345 13.348 15.197 1.00 41.29 209 GLY A O 1
ATOM 1731 N N . TRP A 1 210 ? 21.451 11.945 16.563 1.00 41.50 210 TRP A N 1
ATOM 1732 C CA . TRP A 1 210 ? 22.732 12.155 15.854 1.00 42.11 210 TRP A CA 1
ATOM 1733 C C . TRP A 1 210 ? 22.684 11.750 14.378 1.00 42.00 210 TRP A C 1
ATOM 1734 O O . TRP A 1 210 ? 23.461 12.272 13.558 1.00 42.18 210 TRP A O 1
ATOM 1745 N N . HIS A 1 211 ? 21.791 10.810 14.055 1.00 41.28 211 HIS A N 1
ATOM 1746 C CA . HIS A 1 211 ? 21.680 10.251 12.712 1.00 40.92 211 HIS A CA 1
ATOM 1747 C C . HIS A 1 211 ? 20.241 10.320 12.160 1.00 39.48 211 HIS A C 1
ATOM 1748 O O . HIS A 1 211 ? 19.823 9.431 11.402 1.00 39.88 211 HIS A O 1
ATOM 1755 N N . ALA A 1 212 ? 19.505 11.387 12.510 1.00 37.48 212 ALA A N 1
ATOM 1756 C CA . ALA A 1 212 ? 18.101 11.566 12.090 1.00 35.34 212 ALA A CA 1
ATOM 1757 C C . ALA A 1 212 ? 17.989 11.663 10.568 1.00 32.98 212 ALA A C 1
ATOM 1758 O O . ALA A 1 212 ? 18.735 12.426 9.954 1.00 33.30 212 ALA A O 1
ATOM 1760 N N . GLU A 1 213 ? 17.077 10.885 9.977 1.00 30.23 213 GLU A N 1
ATOM 1761 C CA . GLU A 1 213 ? 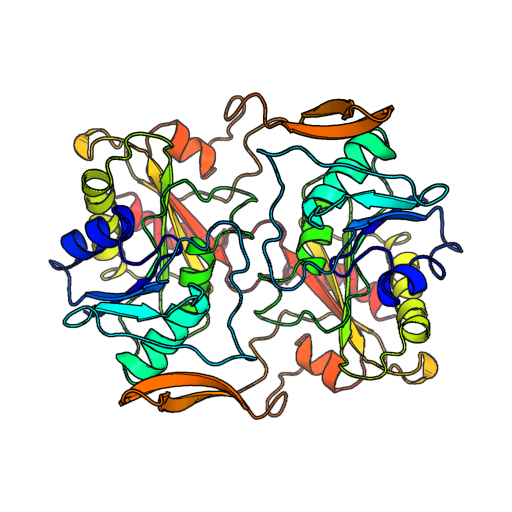16.877 10.861 8.514 1.00 28.43 213 GLU A CA 1
ATOM 1762 C C . GLU A 1 213 ? 15.832 11.887 8.048 1.00 26.02 213 GLU A C 1
ATOM 1763 O O . GLU A 1 213 ? 14.684 11.884 8.543 1.00 21.99 213 GLU A O 1
ATOM 1769 N N . GLU A 1 214 ? 16.191 12.755 7.091 1.00 25.52 214 GLU A N 1
ATOM 1770 C CA . GLU A 1 214 ? 15.241 13.735 6.559 1.00 25.25 214 GLU A CA 1
ATOM 1771 C C . GLU A 1 214 ? 14.008 13.009 5.996 1.00 23.27 214 GLU A C 1
ATOM 1772 O O . GLU A 1 214 ? 14.129 11.990 5.316 1.00 24.64 214 GLU A O 1
ATOM 1778 N N . GLY A 1 215 ? 12.837 13.545 6.311 1.00 19.99 215 GLY A N 1
ATOM 1779 C CA . GLY A 1 215 ? 11.565 12.914 5.914 1.00 18.11 215 GLY A CA 1
ATOM 1780 C C . GLY A 1 215 ? 10.858 12.274 7.099 1.00 16.65 215 GLY A C 1
ATOM 1781 O O . GLY A 1 215 ? 9.654 12.048 7.036 1.00 14.68 215 GLY A O 1
ATOM 1782 N N . THR A 1 216 ? 11.593 11.998 8.173 1.00 14.53 216 THR A N 1
ATOM 1783 C CA . THR A 1 216 ? 11.011 11.402 9.372 1.00 14.61 216 THR A CA 1
ATOM 1784 C C . THR A 1 216 ? 10.435 12.433 10.359 1.00 13.98 216 THR A C 1
ATOM 1785 O O . THR A 1 216 ? 10.820 13.626 10.362 1.00 14.23 216 THR A O 1
ATOM 1789 N N . ASP A 1 217 ? 9.558 11.955 11.232 1.00 12.71 217 ASP A N 1
ATOM 1790 C CA . ASP A 1 217 ? 9.038 12.762 12.329 1.00 13.18 217 ASP A CA 1
ATOM 1791 C C . ASP A 1 217 ? 10.157 13.330 13.211 1.00 13.48 217 ASP A C 1
ATOM 1792 O O . ASP A 1 217 ? 10.178 14.529 13.530 1.00 14.04 217 ASP A O 1
ATOM 1797 N N . TYR A 1 218 ? 11.107 12.484 13.572 1.00 14.27 218 TYR A N 1
ATOM 1798 C CA . TYR A 1 218 ? 12.228 12.927 14.416 1.00 15.85 218 TYR A CA 1
ATOM 1799 C C . TYR A 1 218 ? 12.987 14.064 13.745 1.00 15.54 218 TYR A C 1
ATOM 1800 O O . TYR A 1 218 ? 13.288 15.092 14.378 1.00 16.81 218 TYR A O 1
ATOM 1809 N N . TRP A 1 219 ? 13.325 13.891 12.471 1.00 15.00 219 TRP A N 1
ATOM 1810 C CA . TRP A 1 219 ? 14.147 14.941 11.800 1.00 15.53 219 TRP A CA 1
ATOM 1811 C C . TRP A 1 219 ? 13.413 16.266 11.808 1.00 15.33 219 TRP A C 1
ATOM 1812 O O . TRP A 1 219 ? 14.006 17.324 12.075 1.00 16.98 219 TRP A O 1
ATOM 1823 N N . ALA A 1 220 ? 12.106 16.244 11.540 1.00 15.48 220 ALA A N 1
ATOM 1824 C CA . ALA A 1 220 ? 11.335 17.491 11.433 1.00 13.96 220 ALA A CA 1
ATOM 1825 C C . ALA A 1 220 ? 11.431 18.244 12.752 1.00 14.66 220 ALA A C 1
ATOM 1826 O O . ALA A 1 220 ? 11.802 19.437 12.767 1.00 16.00 220 ALA A O 1
ATOM 1828 N N . VAL A 1 221 ? 11.108 17.598 13.869 1.00 14.54 221 VAL A N 1
ATOM 1829 C CA . VAL A 1 221 ? 11.071 18.305 15.156 1.00 15.39 221 VAL A CA 1
ATOM 1830 C C . VAL A 1 221 ? 12.473 18.700 15.637 1.00 15.88 221 VAL A C 1
ATOM 1831 O O . VAL A 1 221 ? 12.627 19.772 16.243 1.00 16.78 221 VAL A O 1
ATOM 1835 N N . LEU A 1 222 ? 13.470 17.861 15.371 1.00 16.62 222 LEU A N 1
ATOM 1836 C CA . LEU A 1 222 ? 14.866 18.173 15.737 1.00 18.13 222 LEU A CA 1
ATOM 1837 C C . LEU A 1 222 ? 15.346 19.440 15.031 1.00 19.08 222 LEU A C 1
ATOM 1838 O O . LEU A 1 222 ? 16.266 20.143 15.526 1.00 20.24 222 LEU A O 1
ATOM 1843 N N . ASN A 1 223 ? 14.779 19.706 13.858 1.00 19.04 223 ASN A N 1
ATOM 1844 C CA . ASN A 1 223 ? 15.148 20.860 13.043 1.00 19.11 223 ASN A CA 1
ATOM 1845 C C . ASN A 1 223 ? 14.160 22.020 13.094 1.00 19.30 223 ASN A C 1
ATOM 1846 O O . ASN A 1 223 ? 14.232 22.937 12.264 1.00 21.17 223 ASN A O 1
ATOM 1851 N N . GLY A 1 224 ? 13.230 21.994 14.052 1.00 18.35 224 GLY A N 1
ATOM 1852 C CA . GLY A 1 224 ? 12.356 23.140 14.296 1.00 17.68 224 GLY A CA 1
ATOM 1853 C C . GLY A 1 224 ? 11.090 23.221 13.474 1.00 18.04 224 GLY A C 1
ATOM 1854 O O . GLY A 1 224 ? 10.436 24.251 13.423 1.00 17.54 224 GLY A O 1
ATOM 1855 N N . TYR A 1 225 ? 10.693 22.091 12.876 1.00 17.18 225 TYR A N 1
ATOM 1856 C CA . TYR A 1 225 ? 9.458 22.006 12.129 1.00 16.72 225 TYR A CA 1
ATOM 1857 C C . TYR A 1 225 ? 8.437 21.159 12.923 1.00 15.58 225 TYR A C 1
ATOM 1858 O O . TYR A 1 225 ? 8.801 20.209 13.622 1.00 16.18 225 TYR A O 1
ATOM 1867 N N . VAL A 1 226 ? 7.167 21.477 12.734 1.00 14.25 226 VAL A N 1
ATOM 1868 C CA . VAL A 1 226 ? 6.080 20.602 13.174 1.00 13.81 226 VAL A CA 1
ATOM 1869 C C . VAL A 1 226 ? 6.101 19.367 12.274 1.00 12.61 226 VAL A C 1
ATOM 1870 O O . VAL A 1 226 ? 6.313 19.461 11.056 1.00 14.10 226 VAL A O 1
ATOM 1874 N N . SER A 1 227 ? 5.921 18.194 12.903 1.00 13.08 227 SER A N 1
ATOM 1875 C CA . SER A 1 227 ? 5.775 16.933 12.196 1.00 12.34 227 SER A CA 1
ATOM 1876 C C . SER A 1 227 ? 4.317 16.509 12.204 1.00 12.12 227 SER A C 1
ATOM 1877 O O . SER A 1 227 ? 3.727 16.416 13.275 1.00 12.04 227 SER A O 1
ATOM 1880 N N . VAL A 1 228 ? 3.793 16.176 11.027 1.00 10.94 228 VAL A N 1
ATOM 1881 C CA . VAL A 1 228 ? 2.452 15.582 10.923 1.00 11.64 228 VAL A CA 1
ATOM 1882 C C . VAL A 1 228 ? 2.594 14.265 10.154 1.00 10.92 228 VAL A C 1
ATOM 1883 O O . VAL A 1 228 ? 2.897 14.277 8.976 1.00 11.25 228 VAL A O 1
ATOM 1887 N N . THR A 1 229 ? 2.359 13.129 10.845 1.00 10.51 229 THR A N 1
ATOM 1888 C CA . THR A 1 229 ? 2.454 11.818 10.216 1.00 10.53 229 THR A CA 1
ATOM 1889 C C . THR A 1 229 ? 1.034 11.232 10.083 1.00 10.61 229 THR A C 1
ATOM 1890 O O . THR A 1 229 ? 0.322 11.134 11.077 1.00 11.06 229 THR A O 1
ATOM 1894 N N . PRO A 1 230 ? 0.662 10.817 8.863 1.00 10.33 230 PRO A N 1
ATOM 1895 C CA . PRO A 1 230 ? -0.609 10.115 8.672 1.00 10.65 230 PRO A CA 1
ATOM 1896 C C . PRO A 1 230 ? -0.359 8.642 9.028 1.00 11.33 230 PRO A C 1
ATOM 1897 O O . PRO A 1 230 ? 0.526 7.987 8.443 1.00 11.16 230 PRO A O 1
ATOM 1901 N N . LEU A 1 231 ? -1.122 8.148 9.989 1.00 11.17 231 LEU A N 1
ATOM 1902 C CA . LEU A 1 231 ? -0.994 6.757 10.459 1.00 10.96 231 LEU A CA 1
ATOM 1903 C C . LEU A 1 231 ? -2.158 5.933 9.936 1.00 11.68 231 LEU A C 1
ATOM 1904 O O . LEU A 1 231 ? -3.314 6.393 9.911 1.00 13.22 231 LEU A O 1
ATOM 1909 N N . HIS A 1 232 ? -1.841 4.680 9.597 1.00 11.71 232 HIS A N 1
ATOM 1910 C CA . HIS A 1 232 ? -2.854 3.692 9.308 1.00 12.51 232 HIS A CA 1
ATOM 1911 C C . HIS A 1 232 ? -3.670 3.362 10.542 1.00 12.45 232 HIS A C 1
ATOM 1912 O O . HIS A 1 232 ? -3.099 3.127 11.603 1.00 13.73 232 HIS A O 1
ATOM 1919 N N . LEU A 1 233 ? -4.998 3.255 10.384 1.00 12.65 233 LEU A N 1
ATOM 1920 C CA . LEU A 1 233 ? -5.799 2.612 11.396 1.00 14.81 233 LEU A CA 1
ATOM 1921 C C . LEU A 1 233 ? -5.692 1.075 11.263 1.00 14.90 233 LEU A C 1
ATOM 1922 O O . LEU A 1 233 ? -5.509 0.366 12.255 1.00 17.82 233 LEU A O 1
ATOM 1927 N N . ASP A 1 234 ? -5.759 0.590 10.027 1.00 14.07 234 ASP A N 1
ATOM 1928 C CA . ASP A 1 234 ? -5.708 -0.856 9.767 1.00 13.36 234 ASP A CA 1
ATOM 1929 C C . ASP A 1 234 ? -4.250 -1.245 9.676 1.00 13.18 234 ASP A C 1
ATOM 1930 O O . ASP A 1 234 ? -3.531 -0.738 8.822 1.00 13.19 234 ASP A O 1
ATOM 1935 N N . LEU A 1 235 ? -3.832 -2.149 10.572 1.00 13.34 235 LEU A N 1
ATOM 1936 C CA . LEU A 1 235 ? -2.452 -2.588 10.653 1.00 14.29 235 LEU A CA 1
ATOM 1937 C C . LEU A 1 235 ? -2.114 -3.671 9.620 1.00 12.67 235 LEU A C 1
ATOM 1938 O O . LEU A 1 235 ? -0.956 -4.084 9.533 1.00 12.84 235 LEU A O 1
ATOM 1943 N N . THR A 1 236 ? -3.126 -4.215 8.930 1.00 11.97 236 THR A N 1
ATOM 1944 C CA . THR A 1 236 ? -2.883 -5.374 8.052 1.00 11.91 236 THR A CA 1
ATOM 1945 C C . THR A 1 236 ? -1.960 -5.006 6.904 1.00 11.86 236 THR A C 1
ATOM 1946 O O . THR A 1 236 ? -2.171 -3.987 6.218 1.00 12.40 236 THR A O 1
ATOM 1950 N N . ASN A 1 237 ? -0.938 -5.832 6.672 1.00 11.36 237 ASN A N 1
ATOM 1951 C CA . ASN A 1 237 ? -0.116 -5.679 5.484 1.00 12.44 237 ASN A CA 1
ATOM 1952 C C . ASN A 1 237 ? -0.709 -6.462 4.329 1.00 12.90 237 ASN A C 1
ATOM 1953 O O . ASN A 1 237 ? -0.340 -7.614 4.105 1.00 14.26 237 ASN A O 1
ATOM 1958 N N . TYR A 1 238 ? -1.690 -5.855 3.647 1.00 13.49 238 TYR A N 1
ATOM 1959 C CA . TYR A 1 238 ? -2.421 -6.582 2.570 1.00 14.72 238 TYR A CA 1
ATOM 1960 C C . TYR A 1 238 ? -1.532 -7.085 1.424 1.00 15.66 238 TYR A C 1
ATOM 1961 O O . TYR A 1 238 ? -1.754 -8.176 0.868 1.00 17.63 238 TYR A O 1
ATOM 1970 N N . LYS A 1 239 ? -0.539 -6.286 1.052 1.00 14.91 239 LYS A N 1
ATOM 1971 C CA . LYS A 1 239 ? 0.302 -6.589 -0.094 1.00 17.79 239 LYS A CA 1
ATOM 1972 C C . LYS A 1 239 ? 0.951 -7.965 0.063 1.00 17.34 239 LYS A C 1
ATOM 1973 O O . LYS A 1 239 ? 1.058 -8.724 -0.920 1.00 19.14 239 LYS A O 1
ATOM 1979 N N . VAL A 1 240 ? 1.379 -8.296 1.290 1.00 15.74 240 VAL A N 1
ATOM 1980 C CA . VAL A 1 240 ? 2.167 -9.498 1.493 1.00 15.82 240 VAL A CA 1
ATOM 1981 C C . VAL A 1 240 ? 1.397 -10.744 1.860 1.00 15.53 240 VAL A C 1
ATOM 1982 O O . VAL A 1 240 ? 2.009 -11.808 2.080 1.00 15.72 240 VAL A O 1
ATOM 1986 N N . MET A 1 241 ? 0.068 -10.666 1.893 1.00 15.63 241 MET A N 1
ATOM 1987 C CA . MET A 1 241 ? -0.695 -11.869 2.247 1.00 15.84 241 MET A CA 1
ATOM 1988 C C . MET A 1 241 ? -0.348 -13.060 1.370 1.00 15.22 241 MET A C 1
ATOM 1989 O O . MET A 1 241 ? -0.242 -14.209 1.846 1.00 16.53 241 MET A O 1
ATOM 1994 N N . LYS A 1 242 ? -0.180 -12.809 0.084 1.00 15.23 242 LYS A N 1
ATOM 1995 C CA . LYS A 1 242 ? 0.114 -13.882 -0.870 1.00 16.78 242 LYS A CA 1
ATOM 1996 C C . LYS A 1 242 ? 1.405 -14.630 -0.525 1.00 16.87 242 LYS A C 1
ATOM 1997 O O . LYS A 1 242 ? 1.531 -15.833 -0.797 1.00 17.82 242 LYS A O 1
ATOM 2003 N N . SER A 1 243 ? 2.338 -13.928 0.127 1.00 16.58 243 SER A N 1
ATOM 2004 C CA . SER A 1 243 ? 3.641 -14.489 0.443 1.00 17.48 243 SER A CA 1
ATOM 2005 C C . SER A 1 243 ? 3.657 -15.295 1.747 1.00 17.05 243 SER A C 1
ATOM 2006 O O . SER A 1 243 ? 4.684 -15.885 2.065 1.00 18.97 243 SER A O 1
ATOM 2009 N N . ILE A 1 244 ? 2.538 -15.351 2.470 1.00 15.72 244 ILE A N 1
ATOM 2010 C CA . ILE A 1 244 ? 2.439 -16.216 3.629 1.00 15.36 244 ILE A CA 1
ATOM 2011 C C . ILE A 1 244 ? 1.303 -17.240 3.475 1.00 15.10 244 ILE A C 1
ATOM 2012 O O . ILE A 1 244 ? 0.990 -17.965 4.427 1.00 14.76 244 ILE A O 1
ATOM 2017 N N . LYS A 1 245 ? 0.740 -17.365 2.269 1.00 16.56 245 LYS A N 1
ATOM 2018 C CA . LYS A 1 245 ? -0.324 -18.341 2.039 1.00 17.80 245 LYS A CA 1
ATOM 2019 C C . LYS A 1 245 ? 0.226 -19.780 2.139 1.00 17.31 245 LYS A C 1
ATOM 2020 O O . LYS A 1 245 ? -0.573 -20.729 2.289 1.00 19.79 245 LYS A O 1
ATOM 2026 N N . TYR A 1 246 ? 1.550 -19.948 2.106 1.00 17.34 246 TYR A N 1
ATOM 2027 C CA . TYR A 1 246 ? 2.137 -21.268 2.351 1.00 17.55 246 TYR A CA 1
ATOM 2028 C C . TYR A 1 246 ? 1.749 -21.818 3.729 1.00 17.43 246 TYR A C 1
ATOM 2029 O O . TYR A 1 246 ? 1.756 -23.025 3.951 1.00 18.37 246 TYR A O 1
ATOM 2038 N N . LEU A 1 247 ? 1.370 -20.929 4.659 1.00 16.82 247 LEU A N 1
ATOM 2039 C CA . LEU A 1 247 ? 0.967 -21.362 5.971 1.00 16.90 247 LEU A CA 1
ATOM 2040 C C . LEU A 1 247 ? -0.382 -22.086 5.983 1.00 18.01 247 LEU A C 1
ATOM 2041 O O . LEU A 1 247 ? -0.690 -22.773 6.953 1.00 19.49 247 LEU A O 1
ATOM 2046 N N . GLU A 1 248 ? -1.165 -21.917 4.929 1.00 18.66 248 GLU A N 1
ATOM 2047 C CA . GLU A 1 248 ? -2.472 -22.560 4.806 1.00 20.99 248 GLU A CA 1
ATOM 2048 C C . GLU A 1 248 ? -2.358 -24.000 4.274 1.00 23.51 248 GLU A C 1
ATOM 2049 O O . GLU A 1 248 ? -3.334 -24.780 4.364 1.00 24.84 248 GLU A O 1
ATOM 2055 N N . ASP A 1 249 ? -1.191 -24.352 3.752 1.00 25.18 249 ASP A N 1
ATOM 2056 C CA . ASP A 1 249 ? -1.019 -25.670 3.085 1.00 27.98 249 ASP A CA 1
ATOM 2057 C C . ASP A 1 249 ? -1.051 -26.778 4.128 1.00 29.17 249 ASP A C 1
ATOM 2058 O O . ASP A 1 249 ? -0.262 -26.795 5.070 1.00 30.93 249 ASP A O 1
ATOM 2063 N N . PRO B 1 2 ? 18.714 -24.004 14.907 1.00 16.68 2 PRO B N 1
ATOM 2064 C CA . PRO B 1 2 ? 18.109 -22.651 15.049 1.00 15.80 2 PRO B CA 1
ATOM 2065 C C . PRO B 1 2 ? 17.967 -22.287 16.505 1.00 14.81 2 PRO B C 1
ATOM 2066 O O . PRO B 1 2 ? 18.004 -23.178 17.365 1.00 15.76 2 PRO B O 1
ATOM 2070 N N . THR B 1 3 ? 17.789 -20.993 16.780 1.00 14.28 3 THR B N 1
ATOM 2071 C CA . THR B 1 3 ? 17.634 -20.500 18.129 1.00 14.00 3 THR B CA 1
ATOM 2072 C C . THR B 1 3 ? 16.461 -19.541 18.140 1.00 13.56 3 THR B C 1
ATOM 2073 O O . THR B 1 3 ? 16.337 -18.719 17.212 1.00 14.38 3 THR B O 1
ATOM 2077 N N . PHE B 1 4 ? 15.625 -19.701 19.168 1.00 11.96 4 PHE B N 1
ATOM 2078 C CA . PHE B 1 4 ? 14.468 -18.840 19.355 1.00 12.40 4 PHE B CA 1
ATOM 2079 C C . PHE B 1 4 ? 14.573 -18.077 20.648 1.00 12.00 4 PHE B C 1
ATOM 2080 O O . PHE B 1 4 ? 14.925 -18.637 21.674 1.00 13.97 4 PHE B O 1
ATOM 2088 N N . LEU B 1 5 ? 14.217 -16.775 20.594 1.00 10.68 5 LEU B N 1
ATOM 2089 C CA . LEU B 1 5 ? 14.092 -15.979 21.810 1.00 10.92 5 LEU B CA 1
ATOM 2090 C C . LEU B 1 5 ? 12.577 -15.911 22.081 1.00 10.84 5 LEU B C 1
ATOM 2091 O O . LEU B 1 5 ? 11.830 -15.366 21.264 1.00 11.60 5 LEU B O 1
ATOM 2096 N N . LEU B 1 6 ? 12.153 -16.463 23.207 1.00 10.33 6 LEU B N 1
ATOM 2097 C CA . LEU B 1 6 ? 10.733 -16.635 23.562 1.00 10.25 6 LEU B CA 1
ATOM 2098 C C . LEU B 1 6 ? 10.430 -15.797 24.782 1.00 10.57 6 LEU B C 1
ATOM 2099 O O . LEU B 1 6 ? 11.079 -15.925 25.832 1.00 11.29 6 LEU B O 1
ATOM 2104 N N . VAL B 1 7 ? 9.428 -14.914 24.611 1.00 10.66 7 VAL B N 1
ATOM 2105 C CA . VAL B 1 7 ? 8.991 -14.009 25.652 1.00 10.71 7 VAL B CA 1
ATOM 2106 C C . VAL B 1 7 ? 7.471 -14.159 25.823 1.00 10.13 7 VAL B C 1
ATOM 2107 O O . VAL B 1 7 ? 6.799 -14.828 25.043 1.00 10.92 7 VAL B O 1
ATOM 2111 N N . ASN B 1 8 ? 6.938 -13.535 26.863 1.00 10.56 8 ASN B N 1
ATOM 2112 C CA . ASN B 1 8 ? 5.496 -13.409 26.979 1.00 10.57 8 ASN B CA 1
ATOM 2113 C C . ASN B 1 8 ? 5.156 -12.192 27.824 1.00 10.88 8 ASN B C 1
ATOM 2114 O O . ASN B 1 8 ? 6.049 -11.449 28.220 1.00 12.88 8 ASN B O 1
ATOM 2119 N N . ASP B 1 9 ? 3.865 -12.037 28.101 1.00 12.22 9 ASP B N 1
ATOM 2120 C CA . ASP B 1 9 ? 3.354 -10.952 28.949 1.00 13.74 9 ASP B CA 1
ATOM 2121 C C . ASP B 1 9 ? 2.725 -11.462 30.244 1.00 14.53 9 ASP B C 1
ATOM 2122 O O . ASP B 1 9 ? 2.419 -10.669 31.114 1.00 16.52 9 ASP B O 1
ATOM 2127 N N . ASP B 1 10 ? 2.481 -12.777 30.340 1.00 14.63 10 ASP B N 1
ATOM 2128 C CA . ASP B 1 10 ? 1.763 -13.351 31.463 1.00 14.83 10 ASP B CA 1
ATOM 2129 C C . ASP B 1 10 ? 2.671 -13.792 32.593 1.00 15.69 10 ASP B C 1
ATOM 2130 O O . ASP B 1 10 ? 2.195 -14.057 33.716 1.00 16.90 10 ASP B O 1
ATOM 2135 N N . GLY B 1 11 ? 3.970 -13.894 32.303 1.00 14.66 11 GLY B N 1
ATOM 2136 C CA . GLY B 1 11 ? 4.914 -14.339 33.316 1.00 14.35 11 GLY B CA 1
ATOM 2137 C C . GLY B 1 11 ? 5.585 -15.655 32.918 1.00 14.27 11 GLY B C 1
ATOM 2138 O O . GLY B 1 11 ? 5.008 -16.481 32.232 1.00 14.73 11 GLY B O 1
ATOM 2139 N N . TYR B 1 12 ? 6.809 -15.847 33.418 1.00 14.39 12 TYR B N 1
ATOM 2140 C CA . TYR B 1 12 ? 7.622 -17.015 33.001 1.00 15.08 12 TYR B CA 1
ATOM 2141 C C . TYR B 1 12 ? 7.016 -18.345 33.398 1.00 15.33 12 TYR B C 1
ATOM 2142 O O . TYR B 1 12 ? 7.390 -19.404 32.858 1.00 16.53 12 TYR B O 1
ATOM 2151 N N . PHE B 1 13 ? 6.144 -18.289 34.400 1.00 15.96 13 PHE B N 1
ATOM 2152 C CA . PHE B 1 13 ? 5.500 -19.479 34.966 1.00 17.41 13 PHE B CA 1
ATOM 2153 C C . PHE B 1 13 ? 4.183 -19.879 34.283 1.00 17.01 13 PHE B C 1
ATOM 2154 O O . PHE B 1 13 ? 3.565 -20.897 34.618 1.00 18.06 13 PHE B O 1
ATOM 2162 N N . SER B 1 14 ? 3.717 -19.076 33.322 1.00 15.49 14 SER B N 1
ATOM 2163 C CA . SER B 1 14 ? 2.404 -19.295 32.761 1.00 16.08 14 SER B CA 1
ATOM 2164 C C . SER B 1 14 ? 2.371 -20.589 31.937 1.00 15.09 14 SER B C 1
ATOM 2165 O O . SER B 1 14 ? 3.385 -20.974 31.325 1.00 15.66 14 SER B O 1
ATOM 2168 N N . PRO B 1 15 ? 1.232 -21.279 31.941 1.00 15.93 15 PRO B N 1
ATOM 2169 C CA . PRO B 1 15 ? 1.164 -22.508 31.145 1.00 15.71 15 PRO B CA 1
ATOM 2170 C C . PRO B 1 15 ? 1.409 -22.272 29.636 1.00 14.54 15 PRO B C 1
ATOM 2171 O O . PRO B 1 15 ? 1.880 -23.139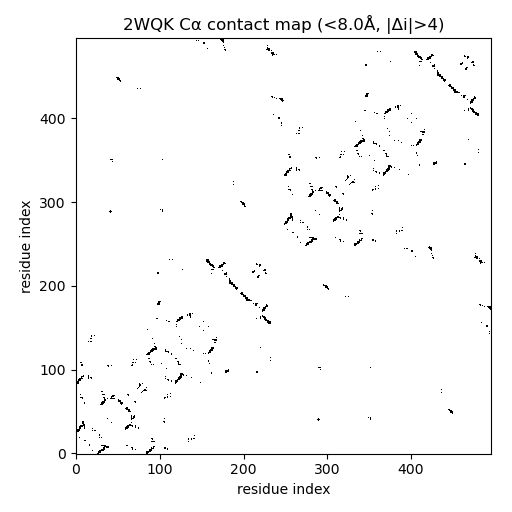 28.918 1.00 15.76 15 PRO B O 1
ATOM 2175 N N . GLY B 1 16 ? 1.055 -21.094 29.129 1.00 14.75 16 GLY B N 1
ATOM 2176 C CA . GLY B 1 16 ? 1.153 -20.836 27.712 1.00 13.22 16 GLY B CA 1
ATOM 2177 C C . GLY B 1 16 ? 2.607 -20.751 27.235 1.00 12.91 16 GLY B C 1
ATOM 2178 O O . GLY B 1 16 ? 2.936 -21.275 26.190 1.00 14.36 16 GLY B O 1
ATOM 2179 N N . ILE B 1 17 ? 3.475 -20.068 27.977 1.00 12.23 17 ILE B N 1
ATOM 2180 C CA . ILE B 1 17 ? 4.878 -19.926 27.542 1.00 12.27 17 ILE B CA 1
ATOM 2181 C C . ILE B 1 17 ? 5.586 -21.253 27.741 1.00 12.75 17 ILE B C 1
ATOM 2182 O O . ILE B 1 17 ? 6.442 -21.625 26.943 1.00 13.36 17 ILE B O 1
ATOM 2187 N N . ASN B 1 18 ? 5.220 -21.937 28.824 1.00 13.47 18 ASN B N 1
ATOM 2188 C CA . ASN B 1 18 ? 5.864 -23.236 29.070 1.00 13.66 18 ASN B CA 1
ATOM 2189 C C . ASN B 1 18 ? 5.473 -24.298 28.042 1.00 13.94 18 ASN B C 1
ATOM 2190 O O . ASN B 1 18 ? 6.320 -25.091 27.603 1.00 14.86 18 ASN B O 1
ATOM 2195 N N . ALA B 1 19 ? 4.204 -24.319 27.667 1.00 13.76 19 ALA B N 1
ATOM 2196 C CA . ALA B 1 19 ? 3.749 -25.265 26.628 1.00 14.43 19 ALA B CA 1
ATOM 2197 C C . ALA B 1 19 ? 4.487 -25.019 25.314 1.00 14.12 19 ALA B C 1
ATOM 2198 O O . ALA B 1 19 ? 4.907 -25.960 24.609 1.00 15.51 19 ALA B O 1
ATOM 2200 N N . LEU B 1 20 ? 4.650 -23.735 24.980 1.00 13.10 20 LEU B N 1
ATOM 2201 C CA . LEU B 1 20 ? 5.289 -23.382 23.721 1.00 13.07 20 LEU B CA 1
ATOM 2202 C C . LEU B 1 20 ? 6.767 -23.741 23.792 1.00 13.96 20 LEU B C 1
ATOM 2203 O O . LEU B 1 20 ? 7.322 -24.288 22.827 1.00 15.20 20 LEU B O 1
ATOM 2208 N N . ARG B 1 21 ? 7.411 -23.398 24.903 1.00 14.48 21 ARG B N 1
ATOM 2209 C CA A ARG B 1 21 ? 8.830 -23.731 25.065 0.50 14.87 21 ARG B CA 1
ATOM 2210 C CA B ARG B 1 21 ? 8.812 -23.741 25.146 0.50 14.82 21 ARG B CA 1
ATOM 2211 C C . ARG B 1 21 ? 9.051 -25.239 24.894 1.00 15.10 21 ARG B C 1
ATOM 2212 O O . ARG B 1 21 ? 9.961 -25.637 24.167 1.00 16.30 21 ARG B O 1
ATOM 2227 N N . GLU B 1 22 ? 8.235 -26.052 25.556 1.00 15.23 22 GLU B N 1
ATOM 2228 C CA A GLU B 1 22 ? 8.471 -27.508 25.495 0.70 15.72 22 GLU B CA 1
ATOM 2229 C CA B GLU B 1 22 ? 8.403 -27.521 25.501 0.30 15.36 22 GLU B CA 1
ATOM 2230 C C . GLU B 1 22 ? 8.326 -28.023 24.066 1.00 15.21 22 GLU B C 1
ATOM 2231 O O . GLU B 1 22 ? 9.175 -28.816 23.600 1.00 17.51 22 GLU B O 1
ATOM 2242 N N . ALA B 1 23 ? 7.284 -27.593 23.355 1.00 15.45 23 ALA B N 1
ATOM 2243 C CA . ALA B 1 23 ? 7.041 -28.004 21.982 1.00 15.42 23 ALA B CA 1
ATOM 2244 C C . ALA B 1 23 ? 8.141 -27.574 21.008 1.00 15.78 23 ALA B C 1
ATOM 2245 O O . ALA B 1 23 ? 8.533 -28.341 20.100 1.00 17.36 23 ALA B O 1
ATOM 2247 N N . LEU B 1 24 ? 8.688 -26.374 21.237 1.00 13.96 24 LEU B N 1
ATOM 2248 C CA . LEU B 1 24 ? 9.684 -25.832 20.315 1.00 14.13 24 LEU B CA 1
ATOM 2249 C C . LEU B 1 24 ? 11.046 -26.511 20.387 1.00 13.97 24 LEU B C 1
ATOM 2250 O O . LEU B 1 24 ? 11.863 -26.348 19.486 1.00 14.42 24 LEU B O 1
ATOM 2255 N N . LYS B 1 25 ? 11.292 -27.222 21.493 1.00 13.98 25 LYS B N 1
ATOM 2256 C CA . LYS B 1 25 ? 12.603 -27.866 21.646 1.00 13.51 25 LYS B CA 1
ATOM 2257 C C . LYS B 1 25 ? 12.996 -28.754 20.460 1.00 14.07 25 LYS B C 1
ATOM 2258 O O . LYS B 1 25 ? 14.197 -28.916 20.186 1.00 13.95 25 LYS B O 1
ATOM 2264 N N . SER B 1 26 ? 12.002 -29.370 19.812 1.00 14.48 26 SER B N 1
ATOM 2265 C CA A SER B 1 26 ? 12.301 -30.264 18.684 0.50 14.62 26 SER B CA 1
ATOM 2266 C CA B SER B 1 26 ? 12.240 -30.250 18.665 0.50 15.12 26 SER B CA 1
ATOM 2267 C C . SER B 1 26 ? 12.794 -29.513 17.439 1.00 14.44 26 SER B C 1
ATOM 2268 O O . SER B 1 26 ? 13.325 -30.129 16.501 1.00 14.68 26 SER B O 1
ATOM 2273 N N . LEU B 1 27 ? 12.628 -28.171 17.412 1.00 13.10 27 LEU B N 1
ATOM 2274 C CA . LEU B 1 27 ? 13.071 -27.394 16.248 1.00 13.62 27 LEU B CA 1
ATOM 2275 C C . LEU B 1 27 ? 14.388 -26.651 16.473 1.00 13.85 27 LEU B C 1
ATOM 2276 O O . LEU B 1 27 ? 15.004 -26.169 15.536 1.00 15.90 27 LEU B O 1
ATOM 2281 N N . GLY B 1 28 ? 14.774 -26.465 17.723 1.00 12.80 28 GLY B N 1
ATOM 2282 C CA . GLY B 1 28 ? 15.984 -25.680 17.995 1.00 12.56 28 GLY B CA 1
ATOM 2283 C C . GLY B 1 28 ? 16.137 -25.370 19.484 1.00 12.17 28 GLY B C 1
ATOM 2284 O O . GLY B 1 28 ? 15.514 -26.029 20.324 1.00 12.91 28 GLY B O 1
ATOM 2285 N N . ARG B 1 29 ? 17.018 -24.401 19.779 1.00 12.17 29 ARG B N 1
ATOM 2286 C CA A ARG B 1 29 ? 17.266 -24.011 21.159 0.50 12.30 29 ARG B CA 1
ATOM 2287 C CA B ARG B 1 29 ? 17.323 -23.981 21.134 0.50 12.31 29 ARG B CA 1
ATOM 2288 C C . ARG B 1 29 ? 16.339 -22.873 21.535 1.00 12.11 29 ARG B C 1
ATOM 2289 O O . ARG B 1 29 ? 16.278 -21.866 20.840 1.00 13.97 29 ARG B O 1
ATOM 2304 N N . VAL B 1 30 ? 15.609 -23.074 22.627 1.00 12.79 30 VAL B N 1
ATOM 2305 C CA . VAL B 1 30 ? 14.629 -22.088 23.102 1.00 13.46 30 VAL B CA 1
ATOM 2306 C C . VAL B 1 30 ? 15.279 -21.343 24.250 1.00 13.36 30 VAL B C 1
ATOM 2307 O O . VAL B 1 30 ? 15.619 -21.935 25.275 1.00 15.17 30 VAL B O 1
ATOM 2311 N N . VAL B 1 31 ? 15.434 -20.023 24.089 1.00 12.46 31 VAL B N 1
ATOM 2312 C CA . VAL B 1 31 ? 15.951 -19.174 25.133 1.00 12.40 31 VAL B CA 1
ATOM 2313 C C . VAL B 1 31 ? 14.784 -18.311 25.615 1.00 12.41 31 VAL B C 1
ATOM 2314 O O . VAL B 1 31 ? 14.247 -17.514 24.846 1.00 12.82 31 VAL B O 1
ATOM 2318 N N . VAL B 1 32 ? 14.393 -18.524 26.860 1.00 13.29 32 VAL B N 1
ATOM 2319 C CA . VAL B 1 32 ? 13.235 -17.804 27.431 1.00 12.66 32 VAL B CA 1
ATOM 2320 C C . VAL B 1 32 ? 13.727 -16.626 28.212 1.00 12.81 32 VAL B C 1
ATOM 2321 O O . VAL B 1 32 ? 14.611 -16.780 29.063 1.00 13.57 32 VAL B O 1
ATOM 2325 N N . VAL B 1 33 ? 13.113 -15.467 27.961 1.00 12.25 33 VAL B N 1
ATOM 2326 C CA . VAL B 1 33 ? 13.292 -14.323 28.852 1.00 12.77 33 VAL B CA 1
ATOM 2327 C C . VAL B 1 33 ? 11.893 -13.730 29.018 1.00 11.57 33 VAL B C 1
ATOM 2328 O O . VAL B 1 33 ? 11.286 -13.322 28.035 1.00 13.01 33 VAL B O 1
ATOM 2332 N N . ALA B 1 34 ? 11.380 -13.769 30.236 1.00 12.48 34 ALA B N 1
ATOM 2333 C CA . ALA B 1 34 ? 9.950 -13.422 30.420 1.00 13.05 34 ALA B CA 1
ATOM 2334 C C . ALA B 1 34 ? 9.754 -12.674 31.747 1.00 13.01 34 ALA B C 1
ATOM 2335 O O . ALA B 1 34 ? 10.590 -12.747 32.675 1.00 12.90 34 ALA B O 1
ATOM 2337 N N . PRO B 1 35 ? 8.655 -11.917 31.846 1.00 13.93 35 PRO B N 1
ATOM 2338 C CA . PRO B 1 35 ? 8.419 -11.189 33.095 1.00 14.13 35 PRO B CA 1
ATOM 2339 C C . PRO B 1 35 ? 8.214 -12.123 34.290 1.00 14.80 35 PRO B C 1
ATOM 2340 O O . PRO B 1 35 ? 7.852 -13.286 34.104 1.00 15.86 35 PRO B O 1
ATOM 2344 N N . ASP B 1 36 ? 8.386 -11.597 35.504 1.00 16.37 36 ASP B N 1
ATOM 2345 C CA . ASP B 1 36 ? 8.163 -12.377 36.713 1.00 17.74 36 ASP B CA 1
ATOM 2346 C C . ASP B 1 36 ? 6.710 -12.268 37.225 1.00 17.80 36 ASP B C 1
ATOM 2347 O O . ASP B 1 36 ? 6.401 -12.734 38.310 1.00 19.34 36 ASP B O 1
ATOM 2352 N N . ARG B 1 37 ? 5.830 -11.635 36.445 1.00 17.06 37 ARG B N 1
ATOM 2353 C CA . ARG B 1 37 ? 4.441 -11.354 36.857 1.00 17.51 37 ARG B CA 1
ATOM 2354 C C . ARG B 1 37 ? 3.636 -11.085 35.594 1.00 17.36 37 ARG B C 1
ATOM 2355 O O . ARG B 1 37 ? 4.177 -10.830 34.517 1.00 17.30 37 ARG B O 1
ATOM 2363 N N . ASN B 1 38 ? 2.327 -11.132 35.745 1.00 17.18 38 ASN B N 1
ATOM 2364 C CA . ASN B 1 38 ? 1.417 -10.862 34.657 1.00 17.63 38 ASN B CA 1
ATOM 2365 C C . ASN B 1 38 ? 1.294 -9.355 34.450 1.00 18.04 38 ASN B C 1
ATOM 2366 O O . ASN B 1 38 ? 0.762 -8.644 35.334 1.00 19.00 38 ASN B O 1
ATOM 2371 N N . LEU B 1 39 ? 1.730 -8.888 33.281 1.00 17.85 39 LEU B N 1
ATOM 2372 C CA . LEU B 1 39 ? 1.701 -7.433 32.934 1.00 18.33 39 LEU B CA 1
ATOM 2373 C C . LEU B 1 39 ? 0.610 -7.062 31.913 1.00 18.26 39 LEU B C 1
ATOM 2374 O O . LEU B 1 39 ? 0.620 -5.934 31.342 1.00 18.46 39 LEU B O 1
ATOM 2379 N N . SER B 1 40 ? -0.357 -7.946 31.711 1.00 18.83 40 SER B N 1
ATOM 2380 C CA . SER B 1 40 ? -1.384 -7.744 30.711 1.00 20.61 40 SER B CA 1
ATOM 2381 C C . SER B 1 40 ? -2.130 -6.406 30.914 1.00 21.71 40 SER B C 1
ATOM 2382 O O . SER B 1 40 ? -2.435 -5.728 29.964 1.00 23.03 40 SER B O 1
ATOM 2385 N N . GLY B 1 41 ? -2.376 -6.049 32.157 1.00 21.81 41 GLY B N 1
ATOM 2386 C CA . GLY B 1 41 ? -3.249 -4.898 32.446 1.00 21.94 41 GLY B CA 1
ATOM 2387 C C . GLY B 1 41 ? -2.576 -3.536 32.486 1.00 21.11 41 GLY B C 1
ATOM 2388 O O . GLY B 1 41 ? -3.273 -2.514 32.704 1.00 22.96 41 GLY B O 1
ATOM 2389 N N . VAL B 1 42 ? -1.265 -3.498 32.310 1.00 19.48 42 VAL B N 1
ATOM 2390 C CA . VAL B 1 42 ? -0.453 -2.337 32.632 1.00 18.10 42 VAL B CA 1
ATOM 2391 C C . VAL B 1 42 ? 0.389 -1.926 31.433 1.00 16.20 42 VAL B C 1
ATOM 2392 O O . VAL B 1 42 ? 0.065 -2.280 30.311 1.00 17.50 42 VAL B O 1
ATOM 2396 N N . GLY B 1 43 ? 1.414 -1.112 31.648 1.00 14.50 43 GLY B N 1
ATOM 2397 C CA . GLY B 1 43 ? 2.216 -0.602 30.553 1.00 15.00 43 GLY B CA 1
ATOM 2398 C C . GLY B 1 43 ? 3.137 -1.668 29.958 1.00 14.36 43 GLY B C 1
ATOM 2399 O O . GLY B 1 43 ? 3.607 -2.589 30.672 1.00 15.81 43 GLY B O 1
ATOM 2400 N N . HIS B 1 44 ? 3.431 -1.492 28.682 1.00 14.39 44 HIS B N 1
ATOM 2401 C CA . HIS B 1 44 ? 4.264 -2.432 27.942 1.00 14.70 44 HIS B CA 1
ATOM 2402 C C . HIS B 1 44 ? 5.493 -1.811 27.304 1.00 14.56 44 HIS B C 1
ATOM 2403 O O . HIS B 1 44 ? 6.218 -2.484 26.596 1.00 15.29 44 HIS B O 1
ATOM 2410 N N . SER B 1 45 ? 5.754 -0.528 27.555 1.00 14.81 45 SER B N 1
ATOM 2411 C CA . SER B 1 45 ? 6.835 0.118 26.838 1.00 15.65 45 SER B CA 1
ATOM 2412 C C . SER B 1 45 ? 8.211 -0.356 27.316 1.00 15.17 45 SER B C 1
ATOM 2413 O O . SER B 1 45 ? 8.332 -1.024 28.336 1.00 13.85 45 SER B O 1
ATOM 2416 N N . LEU B 1 46 ? 9.214 0.008 26.547 1.00 15.16 46 LEU B N 1
ATOM 2417 C CA . LEU B 1 46 ? 10.618 -0.251 26.906 1.00 16.46 46 LEU B CA 1
ATOM 2418 C C . LEU B 1 46 ? 11.031 0.678 28.060 1.00 17.60 46 LEU B C 1
ATOM 2419 O O . LEU B 1 46 ? 10.677 1.891 28.038 1.00 20.06 46 LEU B O 1
ATOM 2424 N N . THR B 1 47 ? 11.668 0.119 29.084 1.00 18.18 47 THR B N 1
ATOM 2425 C CA . THR B 1 47 ? 12.017 0.815 30.365 1.00 19.91 47 THR B CA 1
ATOM 2426 C C . THR B 1 47 ? 13.407 1.461 30.156 1.00 21.78 47 THR B C 1
ATOM 2427 O O . THR B 1 47 ? 14.394 0.744 30.088 1.00 21.59 47 THR B O 1
ATOM 2431 N N . PHE B 1 48 ? 13.491 2.804 30.094 1.00 23.84 48 PHE B N 1
ATOM 2432 C CA . PHE B 1 48 ? 14.763 3.509 29.825 1.00 25.96 48 PHE B CA 1
ATOM 2433 C C . PHE B 1 48 ? 15.360 4.214 31.025 1.00 25.49 48 PHE B C 1
ATOM 2434 O O . PHE B 1 48 ? 16.548 4.639 31.000 1.00 27.64 48 PHE B O 1
ATOM 2442 N N . THR B 1 49 ? 14.528 4.368 32.023 1.00 25.55 49 THR B N 1
ATOM 2443 C CA . THR B 1 49 ? 14.790 5.267 33.123 1.00 26.94 49 THR B CA 1
ATOM 2444 C C . THR B 1 49 ? 14.717 4.591 34.503 1.00 24.73 49 THR B C 1
ATOM 2445 O O . THR B 1 49 ? 14.705 5.259 35.524 1.00 24.17 49 THR B O 1
ATOM 2449 N N . GLU B 1 50 ? 14.657 3.258 34.532 1.00 22.70 50 GLU B N 1
ATOM 2450 C CA . GLU B 1 50 ? 14.922 2.528 35.768 1.00 20.88 50 GLU B CA 1
ATOM 2451 C C . GLU B 1 50 ? 15.672 1.296 35.316 1.00 19.41 50 GLU B C 1
ATOM 2452 O O . GLU B 1 50 ? 15.495 0.839 34.181 1.00 19.80 50 GLU B O 1
ATOM 2458 N N . PRO B 1 51 ? 16.480 0.755 36.201 1.00 18.01 51 PRO B N 1
ATOM 2459 C CA . PRO B 1 51 ? 17.177 -0.481 35.918 1.00 17.95 51 PRO B CA 1
ATOM 2460 C C . PRO B 1 51 ? 16.274 -1.687 36.135 1.00 16.77 51 PRO B C 1
ATOM 2461 O O . PRO B 1 51 ? 15.200 -1.567 36.721 1.00 17.97 51 PRO B O 1
ATOM 2465 N N . LEU B 1 52 ? 16.750 -2.842 35.664 1.00 15.40 52 LEU B N 1
ATOM 2466 C CA . LEU B 1 52 ? 15.969 -4.062 35.651 1.00 15.98 52 LEU B CA 1
ATOM 2467 C C . LEU B 1 52 ? 16.811 -5.222 36.179 1.00 15.84 52 LEU B C 1
ATOM 2468 O O . LEU B 1 52 ? 17.896 -5.450 35.686 1.00 15.91 52 LEU B O 1
ATOM 2473 N N . LYS B 1 53 ? 16.274 -5.932 37.159 1.00 15.60 53 LYS B N 1
ATOM 2474 C CA . LYS B 1 53 ? 16.904 -7.156 37.643 1.00 16.10 53 LYS B CA 1
ATOM 2475 C C . LYS B 1 53 ? 16.566 -8.260 36.659 1.00 16.12 53 LYS B C 1
ATOM 2476 O O . LYS B 1 53 ? 15.423 -8.391 36.243 1.00 16.60 53 LYS B O 1
ATOM 2482 N N . MET B 1 54 ? 17.557 -9.077 36.342 1.00 17.44 54 MET B N 1
ATOM 2483 C CA . MET B 1 54 ? 17.280 -10.266 35.519 1.00 17.61 54 MET B CA 1
ATOM 2484 C C . MET B 1 54 ? 17.957 -11.440 36.197 1.00 19.22 54 MET B C 1
ATOM 2485 O O . MET B 1 54 ? 19.160 -11.353 36.539 1.00 20.94 54 MET B O 1
ATOM 2490 N N . ARG B 1 55 ? 17.151 -12.484 36.413 1.00 18.51 55 ARG B N 1
ATOM 2491 C CA A ARG B 1 55 ? 17.564 -13.631 37.210 0.50 19.37 55 ARG B CA 1
ATOM 2492 C CA B ARG B 1 55 ? 17.489 -13.656 37.236 0.50 19.24 55 ARG B CA 1
ATOM 2493 C C . ARG B 1 55 ? 17.444 -14.915 36.391 1.00 18.95 55 ARG B C 1
ATOM 2494 O O . ARG B 1 55 ? 16.513 -15.109 35.626 1.00 17.54 55 ARG B O 1
ATOM 2509 N N . LYS B 1 56 ? 18.416 -15.789 36.572 1.00 18.97 56 LYS B N 1
ATOM 2510 C CA . LYS B 1 56 ? 18.453 -17.062 35.855 1.00 19.82 56 LYS B CA 1
ATOM 2511 C C . LYS B 1 56 ? 17.640 -18.065 36.652 1.00 20.37 56 LYS B C 1
ATOM 2512 O O . LYS B 1 56 ? 17.951 -18.323 37.830 1.00 23.81 56 LYS B O 1
ATOM 2518 N N . ILE B 1 57 ? 16.622 -18.633 36.035 1.00 19.79 57 ILE B N 1
ATOM 2519 C CA . ILE B 1 57 ? 15.812 -19.672 36.646 1.00 21.43 57 ILE B CA 1
ATOM 2520 C C . ILE B 1 57 ? 16.410 -21.058 36.328 1.00 21.36 57 ILE B C 1
ATOM 2521 O O . ILE B 1 57 ? 16.450 -21.956 3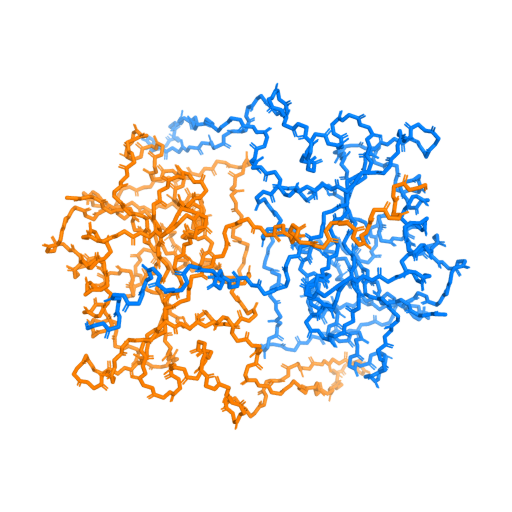7.200 1.00 23.99 57 ILE B O 1
ATOM 2526 N N . ASP B 1 58 ? 16.905 -21.223 35.104 1.00 20.47 58 ASP B N 1
ATOM 2527 C CA . ASP B 1 58 ? 17.556 -22.482 34.677 1.00 20.19 58 ASP B CA 1
ATOM 2528 C C . ASP B 1 58 ? 18.326 -22.177 33.414 1.00 19.02 58 ASP B C 1
ATOM 2529 O O . ASP B 1 58 ? 18.316 -21.052 32.925 1.00 18.03 58 ASP B O 1
ATOM 2534 N N . THR B 1 59 ? 19.009 -23.165 32.849 1.00 18.20 59 THR B N 1
ATOM 2535 C C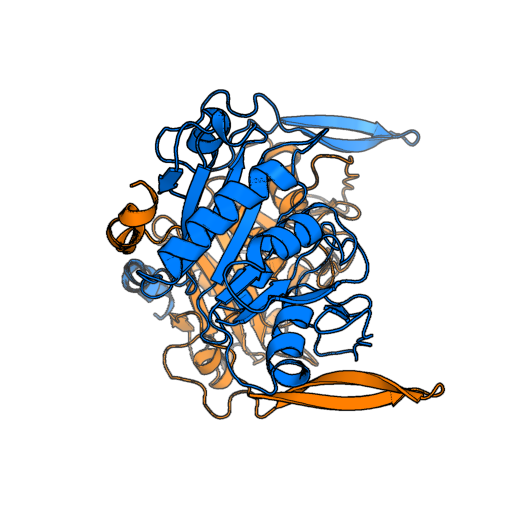A A THR B 1 59 ? 19.803 -22.910 31.665 0.50 17.84 59 THR B CA 1
ATOM 2536 C CA B THR B 1 59 ? 19.757 -22.941 31.620 0.50 17.27 59 THR B CA 1
ATOM 2537 C C . THR B 1 59 ? 18.838 -22.356 30.575 1.00 16.87 59 THR B C 1
ATOM 2538 O O . THR B 1 59 ? 17.730 -22.855 30.383 1.00 17.27 59 THR B O 1
ATOM 2545 N N . ASP B 1 60 ? 19.272 -21.274 29.944 1.00 17.28 60 ASP B N 1
ATOM 2546 C CA . ASP B 1 60 ? 18.459 -20.640 28.884 1.00 17.07 60 ASP B CA 1
ATOM 2547 C C . ASP B 1 60 ? 17.053 -20.214 29.324 1.00 16.23 60 ASP B C 1
ATOM 2548 O O . ASP B 1 60 ? 16.151 -20.189 28.486 1.00 15.44 60 ASP B O 1
ATOM 2553 N N . PHE B 1 61 ? 16.871 -19.904 30.605 1.00 15.31 61 PHE B N 1
ATOM 2554 C CA . PHE B 1 61 ? 15.537 -19.557 31.113 1.00 15.25 61 PHE B CA 1
ATOM 2555 C C . PHE B 1 61 ? 15.705 -18.470 32.152 1.00 14.67 61 PHE B C 1
ATOM 2556 O O . PHE B 1 61 ? 16.196 -18.724 33.272 1.00 15.36 61 PHE B O 1
ATOM 2564 N N . TYR B 1 62 ? 15.303 -17.259 31.762 1.00 13.62 62 TYR B N 1
ATOM 2565 C CA . TYR B 1 62 ? 15.556 -16.059 32.574 1.00 14.37 62 TYR B CA 1
ATOM 2566 C C . TYR B 1 62 ? 14.269 -15.302 32.805 1.00 13.63 62 TYR B C 1
ATOM 2567 O O . TYR B 1 62 ? 13.340 -15.366 31.997 1.00 13.80 62 TYR B O 1
ATOM 2576 N N . THR B 1 63 ? 14.219 -14.610 33.934 1.00 13.36 63 THR B N 1
ATOM 2577 C CA . THR B 1 63 ? 13.106 -13.690 34.166 1.00 13.89 63 THR B CA 1
ATOM 2578 C C . THR B 1 63 ? 13.650 -12.281 34.415 1.00 13.90 63 THR B C 1
ATOM 2579 O O . THR B 1 63 ? 14.701 -12.115 35.032 1.00 14.93 63 THR B O 1
ATOM 2583 N N . VAL B 1 64 ? 12.883 -11.296 33.924 1.00 14.00 64 VAL B N 1
ATOM 2584 C CA . VAL B 1 64 ? 13.164 -9.892 34.148 1.00 14.34 64 VAL B CA 1
ATOM 2585 C C . VAL B 1 64 ? 12.108 -9.401 35.157 1.00 14.86 64 VAL B C 1
ATOM 2586 O O . VAL B 1 64 ? 10.905 -9.487 34.933 1.00 14.72 64 VAL B O 1
ATOM 2590 N N . ILE B 1 65 ? 12.591 -8.965 36.303 1.00 16.09 65 ILE B N 1
ATOM 2591 C CA . ILE B 1 65 ? 11.710 -8.593 37.392 1.00 17.32 65 ILE B CA 1
ATOM 2592 C C . ILE B 1 65 ? 10.996 -7.276 37.034 1.00 17.57 65 ILE B C 1
ATOM 2593 O O . ILE B 1 65 ? 11.634 -6.255 36.815 1.00 18.86 65 ILE B O 1
ATOM 2598 N N . ASP B 1 66 ? 9.667 -7.367 36.916 1.00 17.57 66 ASP B N 1
ATOM 2599 C CA . ASP B 1 66 ? 8.824 -6.256 36.455 1.00 18.53 66 ASP B CA 1
ATOM 2600 C C . ASP B 1 66 ? 9.240 -5.755 35.048 1.00 17.99 66 ASP B C 1
ATOM 2601 O O . ASP B 1 66 ? 9.031 -4.586 34.684 1.00 20.41 66 ASP B O 1
ATOM 2606 N N . GLY B 1 67 ? 9.806 -6.646 34.236 1.00 16.40 67 GLY B N 1
ATOM 2607 C CA . GLY B 1 67 ? 10.198 -6.309 32.880 1.00 16.11 67 GLY B CA 1
ATOM 2608 C C . GLY B 1 67 ? 9.058 -6.497 31.894 1.00 15.28 67 GLY B C 1
ATOM 2609 O O . GLY B 1 67 ? 8.442 -7.550 31.865 1.00 16.39 67 GLY B O 1
ATOM 2610 N N . THR B 1 68 ? 8.822 -5.515 31.030 1.00 12.98 68 THR B N 1
ATOM 2611 C CA . THR B 1 68 ? 7.804 -5.652 29.974 1.00 12.66 68 THR B CA 1
ATOM 2612 C C . THR B 1 68 ? 8.309 -6.629 28.896 1.00 12.57 68 THR B C 1
ATOM 2613 O O . THR B 1 68 ? 9.531 -6.894 28.831 1.00 12.74 68 THR B O 1
ATOM 2617 N N . PRO B 1 69 ? 7.403 -7.158 28.052 1.00 13.15 69 PRO B N 1
ATOM 2618 C CA . PRO B 1 69 ? 7.884 -7.969 26.912 1.00 13.20 69 PRO B CA 1
ATOM 2619 C C . PRO B 1 69 ? 8.979 -7.276 26.108 1.00 12.33 69 PRO B C 1
ATOM 2620 O O . PRO B 1 69 ? 9.969 -7.913 25.709 1.00 13.52 69 PRO B O 1
ATOM 2624 N N . ALA B 1 70 ? 8.814 -5.974 25.890 1.00 13.42 70 ALA B N 1
ATOM 2625 C CA . ALA B 1 70 ? 9.824 -5.202 25.181 1.00 12.33 70 ALA B CA 1
ATOM 2626 C C . ALA B 1 70 ? 11.211 -5.281 25.888 1.00 12.53 70 ALA B C 1
ATOM 2627 O O . ALA B 1 70 ? 12.236 -5.507 25.251 1.00 13.50 70 ALA B O 1
ATOM 2629 N N . ASP B 1 71 ? 11.208 -5.085 27.209 1.00 12.31 71 ASP B N 1
ATOM 2630 C CA . ASP B 1 71 ? 12.441 -5.169 28.016 1.00 12.36 71 ASP B CA 1
ATOM 2631 C C . ASP B 1 71 ? 13.041 -6.582 27.827 1.00 12.20 71 ASP B C 1
ATOM 2632 O O . ASP B 1 71 ? 14.251 -6.741 27.694 1.00 13.31 71 ASP B O 1
ATOM 2637 N N . CYS B 1 72 ? 12.184 -7.585 27.896 1.00 11.26 72 CYS B N 1
ATOM 2638 C CA . CYS B 1 72 ? 12.640 -8.986 27.762 1.00 11.81 72 CYS B CA 1
ATOM 2639 C C . CYS B 1 72 ? 13.304 -9.230 26.389 1.00 10.62 72 CYS B C 1
ATOM 2640 O O . CYS B 1 72 ? 14.339 -9.927 26.314 1.00 11.56 72 CYS B O 1
ATOM 2643 N N . VAL B 1 73 ? 12.683 -8.734 25.316 1.00 10.76 73 VAL B N 1
ATOM 2644 C CA . VAL B 1 73 ? 13.243 -8.926 23.989 1.00 10.61 73 VAL B CA 1
ATOM 2645 C C . VAL B 1 73 ? 14.630 -8.242 23.910 1.00 10.81 73 VAL B C 1
ATOM 2646 O O . VAL B 1 73 ? 15.627 -8.799 23.421 1.00 12.65 73 VAL B O 1
ATOM 2650 N N . HIS B 1 74 ? 14.680 -7.003 24.380 1.00 11.62 74 HIS B N 1
ATOM 2651 C CA . HIS B 1 74 ? 15.908 -6.226 24.261 1.00 12.23 74 HIS B CA 1
ATOM 2652 C C . HIS B 1 74 ? 17.027 -6.774 25.156 1.00 12.62 74 HIS B C 1
ATOM 2653 O O . HIS B 1 74 ? 18.202 -6.869 24.699 1.00 14.11 74 HIS B O 1
ATOM 2660 N N . LEU B 1 75 ? 16.697 -7.145 26.384 1.00 11.93 75 LEU B N 1
ATOM 2661 C CA . LEU B 1 75 ? 17.727 -7.742 27.241 1.00 13.57 75 LEU B CA 1
ATOM 2662 C C . LEU B 1 75 ? 18.109 -9.139 26.720 1.00 13.39 75 LEU B C 1
ATOM 2663 O O . LEU B 1 75 ? 19.291 -9.565 26.810 1.00 14.75 75 LEU B O 1
ATOM 2668 N N . GLY B 1 76 ? 17.118 -9.885 26.247 1.00 13.19 76 GLY B N 1
ATOM 2669 C CA . GLY B 1 76 ? 17.406 -11.218 25.671 1.00 12.65 76 GLY B CA 1
ATOM 2670 C C . GLY B 1 76 ? 18.403 -11.132 24.526 1.00 13.23 76 GLY B C 1
ATOM 2671 O O . GLY B 1 76 ? 19.368 -11.921 24.419 1.00 14.76 76 GLY B O 1
ATOM 2672 N N . TYR B 1 77 ? 18.199 -10.160 23.650 1.00 13.21 77 TYR B N 1
ATOM 2673 C CA . TYR B 1 77 ? 19.028 -10.029 22.473 1.00 13.59 77 TYR B CA 1
ATOM 2674 C C . TYR B 1 77 ? 20.420 -9.477 22.855 1.00 14.70 77 TYR B C 1
ATOM 2675 O O . TYR B 1 77 ? 21.446 -10.051 22.476 1.00 16.12 77 TYR B O 1
ATOM 2684 N N . ARG B 1 78 ? 20.466 -8.389 23.618 1.00 15.62 78 ARG B N 1
ATOM 2685 C CA . ARG B 1 78 ? 21.741 -7.712 23.869 1.00 16.61 78 ARG B CA 1
ATOM 2686 C C . ARG B 1 78 ? 22.564 -8.398 24.934 1.00 17.57 78 ARG B C 1
ATOM 2687 O O . ARG B 1 78 ? 23.780 -8.455 24.808 1.00 20.08 78 ARG B O 1
ATOM 2695 N N . VAL B 1 79 ? 21.928 -8.921 25.972 1.00 16.77 79 VAL B N 1
ATOM 2696 C CA . VAL B 1 79 ? 22.677 -9.508 27.103 1.00 17.19 79 VAL B CA 1
ATOM 2697 C C . VAL B 1 79 ? 22.764 -11.031 26.920 1.00 16.78 79 VAL B C 1
ATOM 2698 O O . VAL B 1 79 ? 23.867 -11.584 26.745 1.00 19.67 79 VAL B O 1
ATOM 2702 N N . ILE B 1 80 ? 21.627 -11.728 26.879 1.00 15.23 80 ILE B N 1
ATOM 2703 C CA . ILE B 1 80 ? 21.656 -13.187 26.935 1.00 15.61 80 ILE B CA 1
ATOM 2704 C C . ILE B 1 80 ? 22.288 -13.769 25.650 1.00 16.12 80 ILE B C 1
ATOM 2705 O O . ILE B 1 80 ? 23.153 -14.651 25.712 1.00 18.57 80 ILE B O 1
ATOM 2710 N N . LEU B 1 81 ? 21.847 -13.287 24.489 1.00 15.39 81 LEU B N 1
ATOM 2711 C CA . LEU B 1 81 ? 22.341 -13.731 23.187 1.00 15.22 81 LEU B CA 1
ATOM 2712 C C . LEU B 1 81 ? 23.552 -12.957 22.678 1.00 16.97 81 LEU B C 1
ATOM 2713 O O . LEU B 1 81 ? 24.012 -13.195 21.535 1.00 18.46 81 LEU B O 1
ATOM 2718 N N . GLU B 1 82 ? 24.047 -12.014 23.481 1.00 18.74 82 GLU B N 1
ATOM 2719 C CA . GLU B 1 82 ? 25.282 -11.284 23.146 1.00 19.93 82 GLU B CA 1
ATOM 2720 C C . GLU B 1 82 ? 25.217 -10.628 21.748 1.00 20.11 82 GLU B C 1
ATOM 2721 O O . GLU B 1 82 ? 26.192 -10.602 20.974 1.00 21.17 82 GLU B O 1
ATOM 2727 N N . GLU B 1 83 ? 24.045 -10.077 21.419 1.00 19.96 83 GLU B N 1
ATOM 2728 C CA . GLU B 1 83 ? 23.834 -9.385 20.156 1.00 21.03 83 GLU B CA 1
ATOM 2729 C C . GLU B 1 83 ? 23.932 -10.237 18.901 1.00 19.72 83 GLU B C 1
ATOM 2730 O O . GLU B 1 83 ? 24.076 -9.718 17.781 1.00 22.10 83 GLU B O 1
ATOM 2736 N N . LYS B 1 84 ? 23.811 -11.552 19.076 1.00 17.98 84 LYS B N 1
ATOM 2737 C CA . LYS B 1 84 ? 23.688 -12.482 17.968 1.00 18.16 84 LYS B CA 1
ATOM 2738 C C . LYS B 1 84 ? 22.192 -12.750 17.744 1.00 16.75 84 LYS B C 1
ATOM 2739 O O . LYS B 1 84 ? 21.515 -13.279 18.627 1.00 16.52 84 LYS B O 1
ATOM 2745 N N . LYS B 1 85 ? 21.697 -12.359 16.581 1.00 15.88 85 LYS B N 1
ATOM 2746 C CA A LYS B 1 85 ? 20.271 -12.461 16.331 0.50 15.95 85 LYS B CA 1
ATOM 2747 C CA B LYS B 1 85 ? 20.263 -12.461 16.288 0.50 15.75 85 LYS B CA 1
ATOM 2748 C C . LYS B 1 85 ? 19.853 -13.926 16.311 1.00 15.27 85 LYS B C 1
ATOM 2749 O O . LYS B 1 85 ? 20.508 -14.755 15.663 1.00 16.92 85 LYS B O 1
ATOM 2760 N N . PRO B 1 86 ? 18.760 -14.239 17.019 1.00 14.36 86 PRO B N 1
ATOM 2761 C CA . PRO B 1 86 ? 18.182 -15.556 16.933 1.00 14.14 86 PRO B CA 1
ATOM 2762 C C . PRO B 1 86 ? 17.475 -15.671 15.599 1.00 12.86 86 PRO B C 1
ATOM 2763 O O . PRO B 1 86 ? 17.315 -14.643 14.881 1.00 15.55 86 PRO B O 1
ATOM 2767 N N . ASP B 1 87 ? 17.022 -16.883 15.257 1.00 12.49 87 ASP B N 1
ATOM 2768 C CA . ASP B 1 87 ? 16.282 -17.070 14.016 1.00 12.59 87 ASP B CA 1
ATOM 2769 C C . ASP B 1 87 ? 14.910 -16.396 14.069 1.00 11.95 87 ASP B C 1
ATOM 2770 O O . ASP B 1 87 ? 14.418 -15.892 13.033 1.00 14.09 87 ASP B O 1
ATOM 2775 N N . LEU B 1 88 ? 14.291 -16.454 15.248 1.00 12.15 88 LEU B N 1
ATOM 2776 C CA . LEU B 1 88 ? 12.958 -15.883 15.495 1.00 11.27 88 LEU B CA 1
ATOM 2777 C C . LEU B 1 88 ? 12.864 -15.337 16.894 1.00 11.22 88 LEU B C 1
ATOM 2778 O O . LEU B 1 88 ? 13.490 -15.857 17.822 1.00 11.12 88 LEU B O 1
ATOM 2783 N N . VAL B 1 89 ? 12.056 -14.258 17.033 1.00 10.44 89 VAL B N 1
ATOM 2784 C CA . VAL B 1 89 ? 11.528 -13.870 18.332 1.00 10.43 89 VAL B CA 1
ATOM 2785 C C . VAL B 1 89 ? 10.071 -14.317 18.341 1.00 10.23 89 VAL B C 1
ATOM 2786 O O . VAL B 1 89 ? 9.308 -14.051 17.377 1.00 10.72 89 VAL B O 1
ATOM 2790 N N . LEU B 1 90 ? 9.691 -14.999 19.420 1.00 9.76 90 LEU B N 1
ATOM 2791 C CA . LEU B 1 90 ? 8.326 -15.563 19.571 1.00 10.22 90 LEU B CA 1
ATOM 2792 C C . LEU B 1 90 ? 7.785 -15.013 20.870 1.00 10.79 90 LEU B C 1
ATOM 2793 O O . LEU B 1 90 ? 8.502 -14.894 21.858 1.00 10.85 90 LEU B O 1
ATOM 2798 N N . SER B 1 91 ? 6.498 -14.692 20.877 1.00 10.16 91 SER B N 1
ATOM 2799 C CA . SER B 1 91 ? 5.876 -14.127 22.054 1.00 10.53 91 SER B CA 1
ATOM 2800 C C . SER B 1 91 ? 4.546 -14.842 22.282 1.00 10.56 91 SER B C 1
ATOM 2801 O O . SER B 1 91 ? 3.727 -14.887 21.394 1.00 11.84 91 SER B O 1
ATOM 2804 N N . GLY B 1 92 ? 4.376 -15.408 23.463 1.00 10.16 92 GLY B N 1
ATOM 2805 C CA . GLY B 1 92 ? 3.163 -16.147 23.793 1.00 10.67 92 GLY B CA 1
ATOM 2806 C C . GLY B 1 92 ? 3.503 -17.481 24.456 1.00 10.92 92 GLY B C 1
ATOM 2807 O O . GLY B 1 92 ? 4.612 -17.655 24.998 1.00 11.77 92 GLY B O 1
ATOM 2808 N N . ILE B 1 93 ? 2.538 -18.403 24.496 1.00 11.62 93 ILE B N 1
ATOM 2809 C CA . ILE B 1 93 ? 1.162 -18.270 24.043 1.00 12.23 93 ILE B CA 1
ATOM 2810 C C . ILE B 1 93 ? 0.374 -17.481 25.077 1.00 11.46 93 ILE B C 1
ATOM 2811 O O . ILE B 1 93 ? 0.303 -17.861 26.253 1.00 13.26 93 ILE B O 1
ATOM 2816 N N . ASN B 1 94 ? -0.225 -16.357 24.646 1.00 11.83 94 ASN B N 1
ATOM 2817 C CA . ASN B 1 94 ? -1.011 -15.560 25.532 1.00 12.90 94 ASN B CA 1
ATOM 2818 C C . ASN B 1 94 ? -2.223 -16.276 26.078 1.00 13.32 94 ASN B C 1
ATOM 2819 O O . ASN B 1 94 ? -2.868 -17.024 25.369 1.00 13.59 94 ASN B O 1
ATOM 2824 N N . GLU B 1 95 ? -2.540 -15.938 27.324 1.00 15.29 95 GLU B N 1
ATOM 2825 C CA A GLU B 1 95 ? -3.743 -16.401 27.999 0.50 17.11 95 GLU B CA 1
ATOM 2826 C CA B GLU B 1 95 ? -3.739 -16.425 27.976 0.50 17.68 95 GLU B CA 1
ATOM 2827 C C . GLU B 1 95 ? -4.875 -15.465 27.593 1.00 18.29 95 GLU B C 1
ATOM 2828 O O . GLU B 1 95 ? -5.253 -14.546 28.365 1.00 21.99 95 GLU B O 1
ATOM 2839 N N . GLY B 1 96 ? -5.335 -15.628 26.381 1.00 16.93 96 GLY B N 1
ATOM 2840 C CA . GLY B 1 96 ? -6.509 -14.975 25.848 1.00 15.68 96 GLY B CA 1
ATOM 2841 C C . GLY B 1 96 ? -6.137 -14.401 24.492 1.00 15.03 96 GLY B C 1
ATOM 2842 O O . GLY B 1 96 ? -4.968 -14.358 24.109 1.00 15.32 96 GLY B O 1
ATOM 2843 N N . PRO B 1 97 ? -7.134 -14.021 23.720 1.00 14.82 97 PRO B N 1
ATOM 2844 C CA . PRO B 1 97 ? -6.921 -13.595 22.339 1.00 14.28 97 PRO B CA 1
ATOM 2845 C C . PRO B 1 97 ? -6.330 -12.193 22.198 1.00 13.59 97 PRO B C 1
ATOM 2846 O O . PRO B 1 97 ? -6.472 -11.357 23.119 1.00 14.70 97 PRO B O 1
ATOM 2850 N N . ASN B 1 98 ? -5.778 -11.920 21.000 1.00 12.64 98 ASN B N 1
ATOM 2851 C CA . ASN B 1 98 ? -5.390 -10.563 20.613 1.00 12.11 98 ASN B CA 1
ATOM 2852 C C . ASN B 1 98 ? -5.800 -10.343 19.161 1.00 11.60 98 ASN B C 1
ATOM 2853 O O . ASN B 1 98 ? -5.051 -10.690 18.212 1.00 12.55 98 ASN B O 1
ATOM 2858 N N . LEU B 1 99 ? -7.048 -9.882 19.000 1.00 12.32 99 LEU B N 1
ATOM 2859 C CA . LEU B 1 99 ? -7.693 -9.774 17.722 1.00 11.80 99 LEU B CA 1
ATOM 2860 C C . LEU B 1 99 ? -8.104 -8.318 17.457 1.00 12.43 99 LEU B C 1
ATOM 2861 O O . LEU B 1 99 ? -8.346 -7.538 18.393 1.00 14.26 99 LEU B O 1
ATOM 2866 N N . GLY B 1 100 ? -8.209 -8.009 16.183 1.00 13.30 100 GLY B N 1
ATOM 2867 C CA . GLY B 1 100 ? -8.850 -6.775 15.768 1.00 14.62 100 GLY B CA 1
ATOM 2868 C C . GLY B 1 100 ? -8.146 -5.557 16.312 1.00 16.63 100 GLY B C 1
ATOM 2869 O O . GLY B 1 100 ? -6.924 -5.506 16.463 1.00 15.00 100 GLY B O 1
ATOM 2870 N N . GLU B 1 101 ? -8.970 -4.586 16.677 1.00 19.08 101 GLU B N 1
ATOM 2871 C CA . GLU B 1 101 ? -8.476 -3.287 17.059 1.00 20.80 101 GLU B CA 1
ATOM 2872 C C . GLU B 1 101 ? -7.716 -3.334 18.409 1.00 21.60 101 GLU B C 1
ATOM 2873 O O . GLU B 1 101 ? -6.881 -2.458 18.714 1.00 25.06 101 GLU B O 1
ATOM 2879 N N . ASP B 1 102 ? -7.925 -4.385 19.197 1.00 20.30 102 ASP B N 1
ATOM 2880 C CA . ASP B 1 102 ? -7.260 -4.543 20.488 1.00 20.55 102 ASP B CA 1
ATOM 2881 C C . ASP B 1 102 ? -5.743 -4.942 20.410 1.00 17.90 102 ASP B C 1
ATOM 2882 O O . ASP B 1 102 ? -4.973 -4.917 21.398 1.00 16.91 102 ASP B O 1
ATOM 2887 N N . ILE B 1 103 ? -5.308 -5.239 19.201 1.00 15.90 103 ILE B N 1
ATOM 2888 C CA . ILE B 1 103 ? -3.883 -5.594 18.971 1.00 15.17 103 ILE B CA 1
ATOM 2889 C C . ILE B 1 103 ? -2.929 -4.478 19.453 1.00 15.41 103 ILE B C 1
ATOM 2890 O O . ILE B 1 103 ? -1.876 -4.739 20.008 1.00 14.55 103 ILE B O 1
ATOM 2895 N N . THR B 1 104 ? -3.332 -3.224 19.253 1.00 15.74 104 THR B N 1
ATOM 2896 C CA A THR B 1 104 ? -2.519 -2.073 19.626 0.50 16.01 104 THR B CA 1
ATOM 2897 C CA B THR B 1 104 ? -2.396 -2.151 19.578 0.50 15.76 104 THR B CA 1
ATOM 2898 C C . THR B 1 104 ? -2.137 -2.051 21.098 1.00 16.09 104 THR B C 1
ATOM 2899 O O . THR B 1 104 ? -1.118 -1.513 21.477 1.00 18.98 104 THR B O 1
ATOM 2906 N N . TYR B 1 105 ? -2.992 -2.613 21.951 1.00 13.55 105 TYR B N 1
ATOM 2907 C CA . TYR B 1 105 ? -2.823 -2.579 23.392 1.00 13.51 105 TYR B CA 1
ATOM 2908 C C . TYR B 1 105 ? -2.164 -3.849 23.969 1.00 13.57 105 TYR B C 1
ATOM 2909 O O . TYR B 1 105 ? -1.950 -3.981 25.176 1.00 14.99 105 TYR B O 1
ATOM 2918 N N . SER B 1 106 ? -1.852 -4.787 23.108 1.00 13.09 106 SER B N 1
ATOM 2919 C CA . SER B 1 106 ? -1.359 -6.105 23.575 1.00 11.33 106 SER B CA 1
ATOM 2920 C C . SER B 1 106 ? 0.141 -6.150 23.850 1.00 11.00 106 SER B C 1
ATOM 2921 O O . SER B 1 106 ? 0.948 -5.853 22.965 1.00 12.55 106 SER B O 1
ATOM 2924 N N . GLY B 1 107 ? 0.487 -6.627 25.029 1.00 11.84 107 GLY B N 1
ATOM 2925 C CA . GLY B 1 107 ? 1.876 -6.877 25.367 1.00 11.66 107 GLY B CA 1
ATOM 2926 C C . GLY B 1 107 ? 2.446 -8.060 24.614 1.00 11.61 107 GLY B C 1
ATOM 2927 O O . GLY B 1 107 ? 3.624 -8.071 24.293 1.00 12.31 107 GLY B O 1
ATOM 2928 N N . THR B 1 108 ? 1.619 -9.064 24.374 1.00 11.15 108 THR B N 1
ATOM 2929 C CA . THR B 1 108 ? 2.122 -10.212 23.615 1.00 11.36 108 THR B CA 1
ATOM 2930 C C . THR B 1 108 ? 2.528 -9.750 22.210 1.00 10.44 108 THR B C 1
ATOM 2931 O O . THR B 1 108 ? 3.623 -10.064 21.708 1.00 11.28 108 THR B O 1
ATOM 2935 N N . VAL B 1 109 ? 1.655 -8.978 21.566 1.00 10.36 109 VAL B N 1
ATOM 2936 C CA . VAL B 1 109 ? 1.946 -8.489 20.212 1.00 9.91 109 VAL B CA 1
ATOM 2937 C C . VAL B 1 109 ? 3.172 -7.557 20.237 1.00 10.30 109 VAL B C 1
ATOM 2938 O O . VAL B 1 109 ? 4.015 -7.648 19.378 1.00 12.01 109 VAL B O 1
ATOM 2942 N N . SER B 1 110 ? 3.275 -6.703 21.253 1.00 11.35 110 SER B N 1
ATOM 2943 C CA . SER B 1 110 ? 4.392 -5.753 21.301 1.00 11.40 110 SER B CA 1
ATOM 2944 C C . SER B 1 110 ? 5.755 -6.477 21.424 1.00 10.62 110 SER B C 1
ATOM 2945 O O . SER B 1 110 ? 6.771 -6.019 20.878 1.00 12.32 110 SER B O 1
ATOM 2948 N N . GLY B 1 111 ? 5.771 -7.645 22.078 1.00 11.22 111 GLY B N 1
ATOM 2949 C CA . GLY B 1 111 ? 7.008 -8.425 22.133 1.00 12.22 111 GLY B CA 1
ATOM 2950 C C . GLY B 1 111 ? 7.470 -8.812 20.730 1.00 10.97 111 GLY B C 1
ATOM 2951 O O . GLY B 1 111 ? 8.667 -8.687 20.382 1.00 12.23 111 GLY B O 1
ATOM 2952 N N . ALA B 1 112 ? 6.548 -9.325 19.915 1.00 11.05 112 ALA B N 1
ATOM 2953 C CA . ALA B 1 112 ? 6.896 -9.690 18.546 1.00 10.94 112 ALA B CA 1
ATOM 2954 C C . ALA B 1 112 ? 7.331 -8.426 17.753 1.00 10.88 112 ALA B C 1
ATOM 2955 O O . ALA B 1 112 ? 8.285 -8.456 16.974 1.00 12.07 112 ALA B O 1
ATOM 2957 N N . MET B 1 113 ? 6.594 -7.331 17.938 1.00 10.53 113 MET B N 1
ATOM 2958 C CA . MET B 1 113 ? 6.926 -6.091 17.264 1.00 10.40 113 MET B CA 1
ATOM 2959 C C . MET B 1 113 ? 8.355 -5.662 17.545 1.00 9.93 113 MET B C 1
ATOM 2960 O O . MET B 1 113 ? 9.085 -5.300 16.643 1.00 11.42 113 MET B O 1
ATOM 2965 N N . GLU B 1 114 ? 8.729 -5.737 18.810 1.00 10.44 114 GLU B N 1
ATOM 2966 C CA . GLU B 1 114 ? 10.090 -5.380 19.224 1.00 10.74 114 GLU B CA 1
ATOM 2967 C C . GLU B 1 114 ? 11.148 -6.263 18.542 1.00 10.29 114 GLU B C 1
ATOM 2968 O O . GLU B 1 114 ? 12.233 -5.805 18.167 1.00 12.88 114 GLU B O 1
ATOM 2974 N N . GLY B 1 115 ? 10.854 -7.560 18.469 1.00 10.43 115 GLY B N 1
ATOM 2975 C CA . GLY B 1 115 ? 11.789 -8.419 17.720 1.00 10.86 115 GLY B CA 1
ATOM 2976 C C . GLY B 1 115 ? 11.970 -7.936 16.293 1.00 11.16 115 GLY B C 1
ATOM 2977 O O . GLY B 1 115 ? 13.100 -7.829 15.798 1.00 12.38 115 GLY B O 1
ATOM 2978 N N . ARG B 1 116 ? 10.867 -7.560 15.633 1.00 11.67 116 ARG B N 1
ATOM 2979 C CA A ARG B 1 116 ? 10.945 -7.088 14.250 0.50 12.06 116 ARG B CA 1
ATOM 2980 C CA B ARG B 1 116 ? 10.975 -7.097 14.252 0.50 12.27 116 ARG B CA 1
ATOM 2981 C C . ARG B 1 116 ? 11.663 -5.724 14.160 1.00 12.58 116 ARG B C 1
ATOM 2982 O O . ARG B 1 116 ? 12.420 -5.480 13.203 1.00 13.02 116 ARG B O 1
ATOM 2997 N N . ILE B 1 117 ? 11.470 -4.882 15.178 1.00 11.72 117 ILE B N 1
ATOM 2998 C CA . ILE B 1 117 ? 12.190 -3.588 15.232 1.00 12.49 117 ILE B CA 1
ATOM 2999 C C . ILE B 1 117 ? 13.716 -3.828 15.240 1.00 13.04 117 ILE B C 1
ATOM 3000 O O . ILE B 1 117 ? 14.514 -3.088 14.613 1.00 15.42 117 ILE B O 1
ATOM 3005 N N . LEU B 1 118 ? 14.116 -4.886 15.951 1.00 12.58 118 LEU B N 1
ATOM 3006 C CA . LEU B 1 118 ? 15.534 -5.271 16.048 1.00 14.00 118 LEU B CA 1
ATOM 3007 C C . LEU B 1 118 ? 16.036 -6.022 14.830 1.00 14.05 118 LEU B C 1
ATOM 3008 O O . LEU B 1 118 ? 17.227 -6.387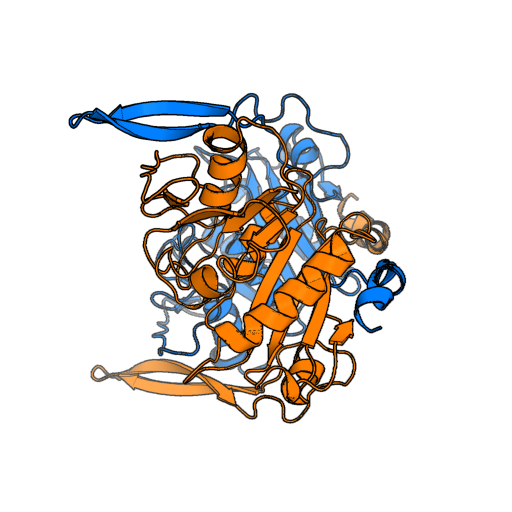 14.795 1.00 16.83 118 LEU B O 1
ATOM 3013 N N . GLY B 1 119 ? 15.179 -6.243 13.827 1.00 14.11 119 GLY B N 1
ATOM 3014 C CA . GLY B 1 119 ? 15.609 -6.872 12.595 1.00 14.13 119 GLY B CA 1
ATOM 3015 C C . GLY B 1 119 ? 15.545 -8.368 12.613 1.00 14.49 119 GLY B C 1
ATOM 3016 O O . GLY B 1 119 ? 16.299 -9.034 11.863 1.00 16.90 119 GLY B O 1
ATOM 3017 N N . ILE B 1 120 ? 14.672 -8.898 13.479 1.00 12.51 120 ILE B N 1
ATOM 3018 C CA . ILE B 1 120 ? 14.519 -10.356 13.613 1.00 12.92 120 ILE B CA 1
ATOM 3019 C C . ILE B 1 120 ? 13.097 -10.744 13.244 1.00 12.35 120 ILE B C 1
ATOM 302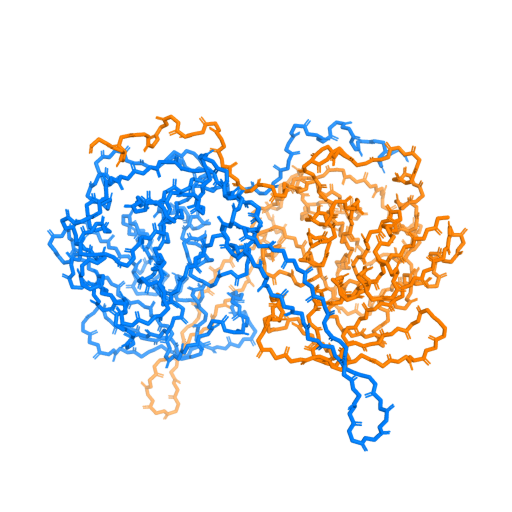0 O O . ILE B 1 120 ? 12.161 -10.129 13.730 1.00 11.92 120 ILE B O 1
ATOM 3025 N N . PRO B 1 121 ? 12.906 -11.780 12.416 1.00 12.50 121 PRO B N 1
ATOM 3026 C CA . PRO B 1 121 ? 11.546 -12.207 12.094 1.00 12.51 121 PRO B CA 1
ATOM 3027 C C . PRO B 1 121 ? 10.824 -12.644 13.376 1.00 11.29 121 PRO B C 1
ATOM 3028 O O . PRO B 1 121 ? 11.449 -13.284 14.239 1.00 11.48 121 PRO B O 1
ATOM 3032 N N . SER B 1 122 ? 9.525 -12.322 13.480 1.00 10.23 122 SER B N 1
ATOM 3033 C CA . SER B 1 122 ? 8.846 -12.427 14.765 1.00 10.27 122 SER B CA 1
ATOM 3034 C C . SER B 1 122 ? 7.375 -12.814 14.639 1.00 10.12 122 SER B C 1
ATOM 3035 O O . SER B 1 122 ? 6.732 -12.494 13.659 1.00 10.52 122 SER B O 1
ATOM 3038 N N . ILE B 1 123 ? 6.880 -13.525 15.661 1.00 8.74 123 ILE B N 1
ATOM 3039 C CA . ILE B 1 123 ? 5.521 -14.058 15.690 1.00 9.07 123 ILE B CA 1
ATOM 3040 C C . ILE B 1 123 ? 4.984 -13.981 17.087 1.00 9.42 123 ILE B C 1
ATOM 3041 O O . ILE B 1 123 ? 5.671 -14.321 18.034 1.00 9.92 123 ILE B O 1
ATOM 3046 N N . ALA B 1 124 ? 3.762 -13.474 17.195 1.00 9.07 124 ALA B N 1
ATOM 3047 C CA . ALA B 1 124 ? 2.959 -13.476 18.437 1.00 9.30 124 ALA B CA 1
ATOM 3048 C C . ALA B 1 124 ? 1.919 -14.610 18.336 1.00 9.49 124 ALA B C 1
ATOM 3049 O O . ALA B 1 124 ? 1.304 -14.795 17.282 1.00 10.45 124 ALA B O 1
ATOM 3051 N N . PHE B 1 125 ? 1.719 -15.319 19.453 1.00 10.41 125 PHE B N 1
ATOM 3052 C CA . PHE B 1 125 ? 0.725 -16.397 19.528 1.00 10.39 125 PHE B CA 1
ATOM 3053 C C . PHE B 1 125 ? -0.190 -16.133 20.715 1.00 10.48 125 PHE B C 1
ATOM 3054 O O . PHE B 1 125 ? 0.314 -15.935 21.843 1.00 10.84 125 PHE B O 1
ATOM 3062 N N . SER B 1 126 ? -1.507 -16.211 20.476 1.00 10.86 126 SER B N 1
ATOM 3063 C CA . SER B 1 126 ? -2.535 -15.988 21.508 1.00 11.27 126 SER B CA 1
ATOM 3064 C C . SER B 1 126 ? -3.603 -17.062 21.380 1.00 11.59 126 SER B C 1
ATOM 3065 O O . SER B 1 126 ? -3.938 -17.466 20.269 1.00 12.45 126 SER B O 1
ATOM 3068 N N . ALA B 1 127 ? -4.094 -17.503 22.537 1.00 12.87 127 ALA B N 1
ATOM 3069 C CA . ALA B 1 127 ? -5.194 -18.493 22.623 1.00 13.69 127 ALA B CA 1
ATOM 3070 C C . ALA B 1 127 ? -6.568 -17.833 22.619 1.00 15.14 127 ALA B C 1
ATOM 3071 O O . ALA B 1 127 ? -6.832 -16.979 23.481 1.00 16.28 127 ALA B O 1
ATOM 3073 N N . PHE B 1 128 ? -7.434 -18.263 21.702 1.00 17.36 128 PHE B N 1
ATOM 3074 C CA . PHE B 1 128 ? -8.808 -17.778 21.646 1.00 18.12 128 PHE B CA 1
ATOM 3075 C C . PHE B 1 128 ? -9.669 -18.692 22.506 1.00 20.72 128 PHE B C 1
ATOM 3076 O O . PHE B 1 128 ? -10.192 -19.711 22.036 1.00 22.23 128 PHE B O 1
ATOM 3084 N N . GLY B 1 129 ? -9.718 -18.330 23.776 1.00 23.84 129 GLY B N 1
ATOM 3085 C CA . GLY B 1 129 ? -10.495 -19.040 24.803 1.00 26.32 129 GLY B CA 1
ATOM 3086 C C . GLY B 1 129 ? -10.425 -18.224 26.071 1.00 28.00 129 GLY B C 1
ATOM 3087 O O . GLY B 1 129 ? -9.641 -17.247 26.156 1.00 28.61 129 GLY B O 1
ATOM 3088 N N . ARG B 1 130 ? -11.220 -18.602 27.066 0.50 30.38 130 ARG B N 1
ATOM 3089 C CA . ARG B 1 130 ? -11.151 -17.955 28.387 0.50 32.27 130 ARG B CA 1
ATOM 3090 C C . ARG B 1 130 ? -10.821 -18.984 29.449 0.50 33.36 130 ARG B C 1
ATOM 3091 O O . ARG B 1 130 ? -9.862 -18.819 30.200 0.50 33.88 130 ARG B O 1
ATOM 3099 N N . GLU B 1 131 ? -11.635 -20.038 29.495 1.00 34.74 131 GLU B N 1
ATOM 3100 C CA . GLU B 1 131 ? -11.545 -21.080 30.531 1.00 34.88 131 GLU B CA 1
ATOM 3101 C C . GLU B 1 131 ? -10.933 -22.327 29.950 1.00 33.27 131 GLU B C 1
ATOM 3102 O O . GLU B 1 131 ? -11.178 -22.654 28.788 1.00 33.15 131 GLU B O 1
ATOM 3108 N N . ASN B 1 132 ? -10.160 -23.022 30.781 1.00 31.41 132 ASN B N 1
ATOM 3109 C CA . ASN B 1 132 ? -9.652 -24.356 30.474 1.00 30.12 132 ASN B CA 1
ATOM 3110 C C . ASN B 1 132 ? -9.023 -24.385 29.099 1.00 26.95 132 ASN B C 1
ATOM 3111 O O . ASN B 1 132 ? -9.404 -25.147 28.204 1.00 25.93 132 ASN B O 1
ATOM 3116 N N . ILE B 1 133 ? -8.042 -23.516 28.950 1.00 23.66 133 ILE B N 1
ATOM 3117 C CA . ILE B 1 133 ? -7.352 -23.425 27.683 1.00 21.08 133 ILE B CA 1
ATOM 3118 C C . ILE B 1 133 ? -6.340 -24.578 27.572 1.00 19.53 133 ILE B C 1
ATOM 3119 O O . ILE B 1 133 ? -5.509 -24.799 28.469 1.00 20.81 133 ILE B O 1
ATOM 3124 N N . MET B 1 134 ? -6.414 -25.250 26.439 1.00 18.26 134 MET B N 1
ATOM 3125 C CA . MET B 1 134 ? -5.572 -26.412 26.143 1.00 19.13 134 MET B CA 1
ATOM 3126 C C . MET B 1 134 ? -4.245 -25.948 25.502 1.00 17.65 134 MET B C 1
ATOM 3127 O O . MET B 1 134 ? -4.009 -26.109 24.313 1.00 18.55 134 MET B O 1
ATOM 3132 N N . PHE B 1 135 ? -3.364 -25.393 26.324 1.00 17.44 135 PHE B N 1
ATOM 3133 C CA . PHE B 1 135 ? -2.125 -24.821 25.815 1.00 16.38 135 PHE B CA 1
ATOM 3134 C C . PHE B 1 135 ? -1.202 -25.843 25.136 1.00 16.44 135 PHE B C 1
ATOM 3135 O O . PHE B 1 135 ? -0.518 -25.502 24.178 1.00 15.91 135 PHE B O 1
ATOM 3143 N N . GLU B 1 136 ? -1.168 -27.099 25.631 1.00 17.26 136 GLU B N 1
ATOM 3144 C CA . GLU B 1 136 ? -0.324 -28.077 24.976 1.00 18.34 136 GLU B CA 1
ATOM 3145 C C . GLU B 1 136 ? -0.863 -28.471 23.593 1.00 17.76 136 GLU B C 1
ATOM 3146 O O . GLU B 1 136 ? -0.093 -28.730 22.675 1.00 19.72 136 GLU B O 1
ATOM 3152 N N . GLU B 1 137 ? -2.186 -28.523 23.425 1.00 17.52 137 GLU B N 1
ATOM 3153 C CA . GLU B 1 137 ? -2.765 -28.709 22.115 1.00 18.21 137 GLU B CA 1
ATOM 3154 C C . GLU B 1 137 ? -2.430 -27.541 21.177 1.00 17.73 137 GLU B C 1
ATOM 3155 O O . GLU B 1 137 ? -2.060 -27.733 20.033 1.00 17.53 137 GLU B O 1
ATOM 3161 N N . ILE B 1 138 ? -2.615 -26.334 21.695 1.00 16.61 138 ILE B N 1
ATOM 3162 C CA . ILE B 1 138 ? -2.353 -25.121 20.924 1.00 16.37 138 ILE B CA 1
ATOM 3163 C C . ILE B 1 138 ? -0.886 -25.064 20.486 1.00 15.35 138 ILE B C 1
ATOM 3164 O O . ILE B 1 138 ? -0.596 -24.677 19.347 1.00 15.20 138 ILE B O 1
ATOM 3169 N N . ALA B 1 139 ? 0.035 -25.477 21.362 1.00 14.59 139 ALA B N 1
ATOM 3170 C CA . ALA B 1 139 ? 1.469 -25.419 21.032 1.00 14.75 139 ALA B CA 1
ATOM 3171 C C . ALA B 1 139 ? 1.817 -26.240 19.806 1.00 15.33 139 ALA B C 1
ATOM 3172 O O . ALA B 1 139 ? 2.747 -25.928 19.077 1.00 15.60 139 ALA B O 1
ATOM 3174 N N . LYS B 1 140 ? 1.049 -27.322 19.590 1.00 16.31 140 LYS B N 1
ATOM 3175 C CA . LYS B 1 140 ? 1.311 -28.193 18.445 1.00 17.66 140 LYS B CA 1
ATOM 3176 C C . LYS B 1 140 ? 1.155 -27.423 17.131 1.00 17.82 140 LYS B C 1
ATOM 3177 O O . LYS B 1 140 ? 2.007 -27.532 16.250 1.00 19.08 140 LYS B O 1
ATOM 3183 N N . VAL B 1 141 ? 0.109 -26.600 17.010 1.00 16.97 141 VAL B N 1
ATOM 3184 C CA . VAL B 1 141 ? -0.048 -25.839 15.780 1.00 17.99 141 VAL B CA 1
ATOM 3185 C C . VAL B 1 141 ? 0.974 -24.678 15.732 1.00 16.48 141 VAL B C 1
ATOM 3186 O O . VAL B 1 141 ? 1.462 -24.365 14.666 1.00 16.40 141 VAL B O 1
ATOM 3190 N N . CYS B 1 142 ? 1.341 -24.121 16.884 1.00 14.81 142 CYS B N 1
ATOM 3191 C CA . CYS B 1 142 ? 2.386 -23.089 16.882 1.00 15.56 142 CYS B CA 1
ATOM 3192 C C . CYS B 1 142 ? 3.678 -23.623 16.279 1.00 16.50 142 CYS B C 1
ATOM 3193 O O . CYS B 1 142 ? 4.359 -22.938 15.501 1.00 15.86 142 CYS B O 1
ATOM 3196 N N . VAL B 1 143 ? 4.051 -24.841 16.700 1.00 16.28 143 VAL B N 1
ATOM 3197 C CA . VAL B 1 143 ? 5.266 -25.456 16.194 1.00 18.67 143 VAL B CA 1
ATOM 3198 C C . VAL B 1 143 ? 5.174 -25.753 14.676 1.00 16.90 143 VAL B C 1
ATOM 3199 O O . VAL B 1 143 ? 6.132 -25.552 13.946 1.00 16.73 143 VAL B O 1
ATOM 3203 N N . ASP B 1 144 ? 3.993 -26.160 14.206 1.00 16.21 144 ASP B N 1
ATOM 3204 C CA . ASP B 1 144 ? 3.778 -26.365 12.772 1.00 16.23 144 ASP B CA 1
ATOM 3205 C C . ASP B 1 144 ? 4.103 -25.060 12.016 1.00 15.51 144 ASP B C 1
ATOM 3206 O O . ASP B 1 144 ? 4.771 -25.057 10.992 1.00 16.25 144 ASP B O 1
ATOM 3211 N N . ILE B 1 145 ? 3.615 -23.947 12.551 1.00 14.66 145 ILE B N 1
ATOM 3212 C CA . ILE B 1 145 ? 3.847 -22.643 11.913 1.00 14.01 145 ILE B CA 1
ATOM 3213 C C . ILE B 1 145 ? 5.303 -22.255 11.935 1.00 13.52 145 ILE B C 1
ATOM 3214 O O . ILE B 1 145 ? 5.841 -21.836 10.912 1.00 14.45 145 ILE B O 1
ATOM 3219 N N . VAL B 1 146 ? 5.957 -22.427 13.090 1.00 12.69 146 VAL B N 1
ATOM 3220 C CA . VAL B 1 146 ? 7.359 -22.047 13.178 1.00 13.47 146 VAL B CA 1
ATOM 3221 C C . VAL B 1 146 ? 8.178 -22.888 12.181 1.00 14.04 146 VAL B C 1
ATOM 3222 O O . VAL B 1 146 ? 9.075 -22.370 11.505 1.00 14.75 146 VAL B O 1
ATOM 3226 N N . LYS B 1 147 ? 7.863 -24.176 12.095 1.00 15.62 147 LYS B N 1
ATOM 3227 C CA . LYS B 1 147 ? 8.617 -25.016 11.147 1.00 17.34 147 LYS B CA 1
ATOM 3228 C C . LYS B 1 147 ? 8.530 -24.476 9.715 1.00 16.34 147 LYS B C 1
ATOM 3229 O O . LYS B 1 147 ? 9.539 -24.359 9.020 1.00 18.44 147 LYS B O 1
ATOM 3235 N N . LYS B 1 148 ? 7.320 -24.088 9.300 1.00 16.43 148 LYS B N 1
ATOM 3236 C CA . LYS B 1 148 ? 7.126 -23.569 7.965 1.00 16.57 148 LYS B CA 1
ATOM 3237 C C . LYS B 1 148 ? 7.811 -22.224 7.777 1.00 16.38 148 LYS B C 1
ATOM 3238 O O . LYS B 1 148 ? 8.459 -21.970 6.761 1.00 17.49 148 LYS B O 1
ATOM 3244 N N . VAL B 1 149 ? 7.734 -21.366 8.782 1.00 15.57 149 VAL B N 1
ATOM 3245 C CA . VAL B 1 149 ? 8.377 -20.060 8.675 1.00 15.15 149 VAL 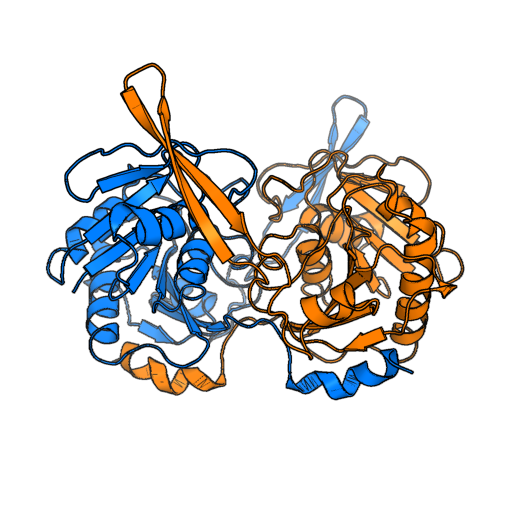B CA 1
ATOM 3246 C C . VAL B 1 149 ? 9.900 -20.165 8.586 1.00 15.89 149 VAL B C 1
ATOM 3247 O O . VAL B 1 149 ? 10.555 -19.413 7.864 1.00 17.02 149 VAL B O 1
ATOM 3251 N N . LEU B 1 150 ? 10.491 -21.112 9.319 1.00 16.27 150 LEU B N 1
ATOM 3252 C CA . LEU B 1 150 ? 11.941 -21.277 9.216 1.00 18.41 150 LEU B CA 1
ATOM 3253 C C . LEU B 1 150 ? 12.334 -21.672 7.797 1.00 19.48 150 LEU B C 1
ATOM 3254 O O . LEU B 1 150 ? 13.433 -21.334 7.344 1.00 21.57 150 LEU B O 1
ATOM 3259 N N . ASN B 1 151 ? 11.453 -22.406 7.131 1.00 20.68 151 ASN B N 1
ATOM 3260 C CA A ASN B 1 151 ? 11.706 -22.839 5.753 0.70 22.42 151 ASN B CA 1
ATOM 3261 C CA B ASN B 1 151 ? 11.701 -22.854 5.757 0.30 21.89 151 ASN B CA 1
ATOM 3262 C C . ASN B 1 151 ? 11.467 -21.766 4.707 1.00 22.70 151 ASN B C 1
ATOM 3263 O O . ASN B 1 151 ? 12.218 -21.658 3.749 1.00 24.94 151 ASN B O 1
ATOM 3272 N N . GLU B 1 152 ? 10.429 -20.951 4.878 1.00 22.15 152 GLU B N 1
ATOM 3273 C CA . GLU B 1 152 ? 10.000 -20.085 3.790 1.00 22.14 152 GLU B CA 1
ATOM 3274 C C . GLU B 1 152 ? 10.132 -18.606 4.079 1.00 22.45 152 GLU B C 1
ATOM 3275 O O . GLU B 1 152 ? 10.187 -17.816 3.152 1.00 23.83 152 GLU B O 1
ATOM 3281 N N . GLY B 1 153 ? 10.129 -18.227 5.347 1.00 20.37 153 GLY B N 1
ATOM 3282 C CA . GLY B 1 153 ? 10.378 -16.852 5.753 1.00 19.56 153 GLY B CA 1
ATOM 3283 C C . GLY B 1 153 ? 9.147 -15.954 5.768 1.00 19.55 153 GLY B C 1
ATOM 3284 O O . GLY B 1 153 ? 8.060 -16.326 5.323 1.00 20.73 153 GLY B O 1
ATOM 3285 N N . ILE B 1 154 ? 9.358 -14.762 6.324 1.00 17.40 154 ILE B N 1
ATOM 3286 C CA . ILE B 1 154 ? 8.284 -13.737 6.560 1.00 19.02 154 ILE B CA 1
ATOM 3287 C C . ILE B 1 154 ? 8.709 -12.545 5.697 1.00 19.35 154 ILE B C 1
ATOM 3288 O O . ILE B 1 154 ? 9.898 -12.221 5.641 1.00 19.39 154 ILE B O 1
ATOM 3293 N N A PRO B 1 155 ? 7.719 -11.985 4.942 0.50 19.13 155 PRO B N 1
ATOM 3294 N N B PRO B 1 155 ? 7.786 -11.790 5.090 0.50 20.78 155 PRO B N 1
ATOM 3295 C CA A PRO B 1 155 ? 7.946 -10.907 3.989 0.50 19.66 155 PRO B CA 1
ATOM 3296 C CA B PRO B 1 155 ? 8.329 -10.548 4.486 0.50 21.82 155 PRO B CA 1
ATOM 3297 C C A PRO B 1 155 ? 8.321 -9.592 4.664 0.50 20.32 155 PRO B C 1
ATOM 3298 C C B PRO B 1 155 ? 8.979 -9.557 5.485 0.50 22.38 155 PRO B C 1
ATOM 3299 O O A PRO B 1 155 ? 8.299 -9.457 5.897 0.50 20.01 155 PRO B O 1
ATOM 3300 O O B PRO B 1 155 ? 8.694 -9.572 6.677 0.50 20.87 155 PRO B O 1
ATOM 3307 N N A GLU B 1 156 ? 8.691 -8.635 3.834 0.50 21.35 156 GLU B N 1
ATOM 3308 N N B GLU B 1 156 ? 9.828 -8.666 5.000 0.50 23.81 156 GLU B N 1
ATOM 3309 C CA A GLU B 1 156 ? 9.295 -7.402 4.317 0.50 22.15 156 GLU B CA 1
ATOM 3310 C CA B GLU B 1 156 ? 10.521 -7.782 5.927 0.50 25.45 156 GLU B CA 1
ATOM 3311 C C A GLU B 1 156 ? 8.356 -6.636 5.241 0.50 21.52 156 GLU B C 1
ATOM 3312 C C B GLU B 1 156 ? 9.714 -6.682 6.692 0.50 24.80 156 GLU B C 1
ATOM 3313 O O A GLU B 1 156 ? 7.144 -6.651 4.968 0.50 18.74 156 GLU B O 1
ATOM 3314 O O B GLU B 1 156 ? 10.011 -6.562 7.894 0.50 26.61 156 GLU B O 1
ATOM 3325 N N . ASP B 1 157 ? 8.925 -5.766 6.090 1.00 23.13 157 ASP B N 1
ATOM 3326 C CA . ASP B 1 157 ? 8.038 -4.894 6.932 1.00 21.87 157 ASP B CA 1
ATOM 3327 C C . ASP B 1 157 ? 6.840 -5.568 7.548 1.00 19.70 157 ASP B C 1
ATOM 3328 O O . ASP B 1 157 ? 5.710 -5.043 7.516 1.00 21.69 157 ASP B O 1
ATOM 3333 N N . THR B 1 158 ? 7.043 -6.776 8.067 1.00 16.65 158 THR B N 1
ATOM 3334 C CA . THR B 1 158 ? 5.923 -7.561 8.554 1.00 15.15 158 THR B CA 1
ATOM 3335 C C . THR B 1 158 ? 6.340 -8.357 9.786 1.00 13.62 158 THR B C 1
ATOM 3336 O O . THR B 1 158 ? 7.441 -8.845 9.869 1.00 13.79 158 THR B O 1
ATOM 3340 N N . TYR B 1 159 ? 5.408 -8.522 10.693 1.00 12.04 159 TYR B N 1
ATOM 3341 C CA . TYR B 1 159 ? 5.515 -9.578 11.714 1.00 11.70 159 TYR B CA 1
ATOM 3342 C C . TYR B 1 159 ? 4.147 -10.241 11.810 1.00 11.35 159 TYR B C 1
ATOM 3343 O O . TYR B 1 159 ? 3.168 -9.644 11.386 1.00 12.46 159 TYR B O 1
ATOM 3352 N N . LEU B 1 160 ? 4.073 -11.461 12.357 1.00 9.79 160 LEU B N 1
ATOM 3353 C CA . LEU B 1 160 ? 2.832 -12.222 12.323 1.00 10.39 160 LEU B CA 1
ATOM 3354 C C . LEU B 1 160 ? 2.126 -12.232 13.685 1.00 9.76 160 LEU B C 1
ATOM 3355 O O . LEU B 1 160 ? 2.731 -12.409 14.720 1.00 10.96 160 LEU B O 1
ATOM 3360 N N . ASN B 1 161 ? 0.806 -12.078 13.618 1.00 9.28 161 ASN B N 1
ATOM 3361 C CA . ASN B 1 161 ? -0.081 -12.151 14.746 1.00 9.15 161 ASN B CA 1
ATOM 3362 C C . ASN B 1 161 ? -0.987 -13.369 14.599 1.00 10.65 161 ASN B C 1
ATOM 3363 O O . ASN B 1 161 ? -1.777 -13.426 13.664 1.00 10.78 161 ASN B O 1
ATOM 3368 N N . VAL B 1 162 ? -0.770 -14.366 15.472 1.00 10.17 162 VAL B N 1
ATOM 3369 C CA . VAL B 1 162 ? -1.461 -15.651 15.331 1.00 10.54 162 VAL B CA 1
ATOM 3370 C C . VAL B 1 162 ? -2.397 -15.860 16.509 1.00 10.53 162 VAL B C 1
ATOM 3371 O O . VAL B 1 162 ? -1.993 -15.689 17.660 1.00 11.41 162 VAL B O 1
ATOM 3375 N N . ASN B 1 163 ? -3.657 -16.227 16.222 1.00 11.46 163 ASN B N 1
ATOM 3376 C CA . ASN B 1 163 ? -4.613 -16.596 17.262 1.00 11.55 163 ASN B CA 1
ATOM 3377 C C . ASN B 1 163 ? -5.098 -18.018 16.974 1.00 12.39 163 ASN B C 1
ATOM 3378 O O . ASN B 1 163 ? -5.400 -18.345 15.799 1.00 12.00 163 ASN B O 1
ATOM 3383 N N . ILE B 1 164 ? -5.150 -18.833 18.034 1.00 12.51 164 ILE B N 1
ATOM 3384 C CA . ILE B 1 164 ? -5.479 -20.255 17.881 1.00 13.32 164 ILE B CA 1
ATOM 3385 C C . ILE B 1 164 ? -6.712 -20.570 18.686 1.00 14.78 164 ILE B C 1
ATOM 3386 O O . ILE B 1 164 ? -6.745 -20.298 19.872 1.00 16.26 164 ILE B O 1
ATOM 3391 N N . PRO B 1 165 ? -7.735 -21.175 18.043 1.00 16.66 165 PRO B N 1
ATOM 3392 C CA . PRO B 1 165 ? -8.907 -21.619 18.817 1.00 17.06 165 PRO B CA 1
ATOM 3393 C C . PRO B 1 165 ? -8.551 -22.622 19.924 1.00 17.24 165 PRO B C 1
ATOM 3394 O O . PRO B 1 165 ? -7.622 -23.391 19.769 1.00 18.17 165 PRO B O 1
ATOM 3398 N N . ASN B 1 166 ? -9.339 -22.621 20.994 1.00 18.45 166 ASN B N 1
ATOM 3399 C CA . ASN B 1 166 ? -9.159 -23.543 22.079 1.00 18.89 166 ASN B CA 1
ATOM 3400 C C . ASN B 1 166 ? -9.814 -24.878 21.731 1.00 20.01 166 ASN B C 1
ATOM 3401 O O . ASN B 1 166 ? -10.921 -25.189 22.213 1.00 21.59 166 ASN B O 1
ATOM 3406 N N . LEU B 1 167 ? -9.130 -25.629 20.872 1.00 19.72 167 LEU B N 1
ATOM 3407 C CA . LEU B 1 167 ? -9.588 -26.919 20.370 1.00 20.87 167 LEU B CA 1
ATOM 3408 C C . LEU B 1 167 ? -8.434 -27.903 20.440 1.00 20.63 167 LEU B C 1
ATOM 3409 O O . LEU B 1 167 ? -7.263 -27.529 20.382 1.00 21.23 167 LEU B O 1
ATOM 3414 N N . ARG B 1 168 ? -8.751 -29.203 20.528 1.00 21.67 168 ARG B N 1
ATOM 3415 C CA . ARG B 1 168 ? -7.722 -30.192 20.346 1.00 21.71 168 ARG B CA 1
ATOM 3416 C C . ARG B 1 168 ? -7.129 -30.037 18.962 1.00 21.03 168 ARG B C 1
ATOM 3417 O O . ARG B 1 168 ? -7.823 -29.629 18.002 1.00 21.03 168 ARG B O 1
ATOM 3425 N N . TYR B 1 169 ? -5.831 -30.355 18.855 1.00 21.89 169 TYR B N 1
ATOM 3426 C CA . TYR B 1 169 ? -5.092 -30.211 17.626 1.00 21.90 169 TYR B CA 1
ATOM 3427 C C . TYR B 1 169 ? -5.825 -30.829 16.452 1.00 22.86 169 TYR B C 1
ATOM 3428 O O . TYR B 1 169 ? -5.959 -30.240 15.396 1.00 21.85 169 TYR B O 1
ATOM 3437 N N . GLU B 1 170 ? -6.359 -32.029 16.649 1.00 23.27 170 GLU B N 1
ATOM 3438 C CA . GLU B 1 170 ? -7.026 -32.722 15.550 1.00 24.47 170 GLU B CA 1
ATOM 3439 C C . GLU B 1 170 ? -8.360 -32.126 15.137 1.00 23.86 170 GLU B C 1
ATOM 3440 O O . GLU B 1 170 ? -8.854 -32.428 14.030 1.00 24.91 170 GLU B O 1
ATOM 3446 N N . GLU B 1 171 ? -8.927 -31.275 15.998 1.00 22.13 171 GLU B N 1
ATOM 3447 C CA . GLU B 1 171 ? -10.181 -30.598 15.727 1.00 22.49 171 GLU B CA 1
ATOM 3448 C C . GLU B 1 171 ? -9.977 -29.219 15.058 1.00 21.92 171 GLU B C 1
ATOM 3449 O O . GLU B 1 171 ? -10.940 -28.629 14.598 1.00 22.02 171 GLU B O 1
ATOM 3455 N N . ILE B 1 172 ? -8.742 -28.722 15.017 1.00 22.05 172 ILE B N 1
ATOM 3456 C CA . ILE B 1 172 ? -8.491 -27.437 14.293 1.00 21.71 172 ILE B CA 1
ATOM 3457 C C . ILE B 1 172 ? -8.813 -27.651 12.807 1.00 21.57 172 ILE B C 1
ATOM 3458 O O . ILE B 1 172 ? -8.347 -28.631 12.189 1.00 22.10 172 ILE B O 1
ATOM 3463 N N . LYS B 1 173 ? -9.625 -26.771 12.232 1.00 21.02 173 LYS B N 1
ATOM 3464 C CA . LYS B 1 173 ? -10.059 -26.956 10.856 1.00 21.94 173 LYS B CA 1
ATOM 3465 C C . LYS B 1 173 ? -8.993 -26.668 9.829 1.00 22.03 173 LYS B C 1
ATOM 3466 O O . LYS B 1 173 ? -9.035 -27.180 8.718 1.00 23.68 173 LYS B O 1
ATOM 3472 N N . GLY B 1 174 ? -8.051 -25.793 10.180 1.00 19.93 174 GLY B N 1
ATOM 3473 C CA . GLY B 1 174 ? -7.017 -25.404 9.253 1.00 19.12 174 GLY B CA 1
ATOM 3474 C C . GLY B 1 174 ? -6.446 -24.080 9.723 1.00 17.98 174 GLY B C 1
ATOM 3475 O O . GLY B 1 174 ? -6.798 -23.602 10.789 1.00 17.47 174 GLY B O 1
ATOM 3476 N N . ILE B 1 175 ? -5.592 -23.544 8.881 1.00 16.74 175 ILE B N 1
ATOM 3477 C CA . ILE B 1 175 ? -4.925 -22.252 9.130 1.00 16.11 175 ILE B CA 1
ATOM 3478 C C . ILE B 1 175 ? -5.298 -21.325 7.986 1.00 15.93 175 ILE B C 1
ATOM 3479 O O . ILE B 1 175 ? -5.185 -21.687 6.806 1.00 17.19 175 ILE B O 1
ATOM 3484 N N . LYS B 1 176 ? -5.683 -20.094 8.351 1.00 15.16 176 LYS B N 1
ATOM 3485 C CA . LYS B 1 176 ? -6.113 -19.072 7.410 1.00 15.48 176 LYS B CA 1
ATOM 3486 C C . LYS B 1 176 ? -5.295 -17.786 7.613 1.00 14.82 176 LYS B C 1
ATOM 3487 O O . LYS B 1 176 ? -5.121 -17.328 8.736 1.00 14.44 176 LYS B O 1
ATOM 3493 N N . VAL B 1 177 ? -4.831 -17.261 6.497 1.00 13.69 177 VAL B N 1
ATOM 3494 C CA . VAL B 1 177 ? -4.267 -15.911 6.455 1.00 13.37 177 VAL B CA 1
ATOM 3495 C C . VAL B 1 177 ? -5.446 -14.935 6.508 1.00 14.38 177 VAL B C 1
ATOM 3496 O O . VAL B 1 177 ? -6.410 -15.075 5.747 1.00 15.75 177 VAL B O 1
ATOM 3500 N N . THR B 1 178 ? -5.371 -13.959 7.415 1.00 12.16 178 THR B N 1
ATOM 3501 C CA . THR B 1 178 ? -6.490 -13.085 7.771 1.00 12.82 178 THR B CA 1
ATOM 3502 C C . THR B 1 178 ? -6.038 -11.617 7.830 1.00 12.92 178 THR B C 1
ATOM 3503 O O . THR B 1 178 ? -4.846 -11.296 7.876 1.00 13.11 178 THR B O 1
ATOM 3507 N N . ARG B 1 179 ? -7.037 -10.754 7.761 1.00 12.70 179 ARG B N 1
ATOM 3508 C CA A ARG B 1 179 ? -6.818 -9.356 8.069 0.70 12.53 179 ARG B CA 1
ATOM 3509 C CA B ARG B 1 179 ? -6.897 -9.323 8.046 0.30 12.94 179 ARG B CA 1
ATOM 3510 C C . ARG B 1 179 ? -7.270 -9.026 9.485 1.00 12.88 179 ARG B C 1
ATOM 3511 O O . ARG B 1 179 ? -8.072 -9.729 10.085 1.00 13.76 179 ARG B O 1
ATOM 3526 N N . GLN B 1 180 ? -6.778 -7.904 10.008 1.00 13.06 180 GLN B N 1
ATOM 3527 C CA . GLN B 1 180 ? -7.216 -7.401 11.289 1.00 13.38 180 GLN B CA 1
ATOM 3528 C C . GLN B 1 180 ? -8.702 -7.004 11.174 1.00 14.25 180 GLN B C 1
ATOM 3529 O O . GLN B 1 180 ? -9.052 -6.169 10.356 1.00 15.76 180 GLN B O 1
ATOM 3535 N N . GLY B 1 181 ? -9.559 -7.559 12.013 1.00 14.81 181 GLY B N 1
ATOM 3536 C CA . GLY B 1 181 ? -10.983 -7.200 12.009 1.00 17.31 181 GLY B CA 1
ATOM 3537 C C . GLY B 1 181 ? -11.255 -5.889 12.755 1.00 18.50 181 GLY B C 1
ATOM 3538 O O . GLY B 1 181 ? -10.395 -5.339 13.420 1.00 18.90 181 GLY B O 1
ATOM 3539 N N . LYS B 1 182 ? -12.467 -5.398 12.603 1.00 22.88 182 LYS B N 1
ATOM 3540 C CA . LYS B 1 182 ? -12.999 -4.351 13.462 1.00 25.76 182 LYS B CA 1
ATOM 3541 C C . LYS B 1 182 ? -13.680 -5.120 14.600 1.00 27.18 182 LYS B C 1
ATOM 3542 O O . LYS B 1 182 ? -14.071 -6.292 14.403 1.00 29.37 182 LYS B O 1
ATOM 3548 N N . ARG B 1 183 ? -13.819 -4.495 15.773 1.00 27.22 183 ARG B N 1
ATOM 3549 C CA . ARG B 1 183 ? -14.264 -5.161 16.996 1.00 27.07 183 ARG B CA 1
ATOM 3550 C C . ARG B 1 183 ? -15.565 -5.931 16.790 1.00 27.46 183 ARG B C 1
ATOM 3551 O O . ARG B 1 183 ? -16.567 -5.383 16.383 1.00 26.67 183 ARG B O 1
ATOM 3559 N N . ALA B 1 184 ? -15.506 -7.224 17.055 1.00 27.67 184 ALA B N 1
ATOM 3560 C CA . ALA B 1 184 ? -16.628 -8.107 16.740 1.00 27.78 184 ALA B CA 1
ATOM 3561 C C . ALA B 1 184 ? -17.586 -8.110 17.902 1.00 28.27 184 ALA B C 1
ATOM 3562 O O . ALA B 1 184 ? -17.883 -9.157 18.455 1.00 29.11 184 ALA B O 1
ATOM 3564 N N . TYR B 1 185 ? -18.074 -6.927 18.264 1.00 28.35 185 TYR B N 1
ATOM 3565 C CA . TYR B 1 185 ? -19.112 -6.792 19.292 1.00 28.95 185 TYR B CA 1
ATOM 3566 C C . TYR B 1 185 ? -19.756 -5.411 19.237 1.00 27.51 185 TYR B C 1
ATOM 3567 O O . TYR B 1 185 ? -19.214 -4.479 18.633 1.00 27.74 185 TYR B O 1
ATOM 3576 N N . LYS B 1 186 ? -20.891 -5.293 19.924 1.00 26.84 186 LYS B N 1
ATOM 3577 C CA . LYS B 1 186 ? -21.630 -4.036 20.037 1.00 26.18 186 LYS B CA 1
ATOM 3578 C C . LYS B 1 186 ? -21.392 -3.407 21.405 1.00 25.65 186 LYS B C 1
ATOM 3579 O O . LYS B 1 186 ? -21.510 -4.055 22.427 1.00 26.52 186 LYS B O 1
ATOM 3585 N N . GLU B 1 187 ? -21.047 -2.132 21.418 1.00 23.96 187 GLU B N 1
ATOM 3586 C CA . GLU B 1 187 ? -20.729 -1.457 22.654 1.00 23.84 187 GLU B CA 1
ATOM 3587 C C . GLU B 1 187 ? -21.981 -0.793 23.205 1.00 23.44 187 GLU B C 1
ATOM 3588 O O . GLU B 1 187 ? -22.663 -0.075 22.490 1.00 24.38 187 GLU B O 1
ATOM 3594 N N . ARG B 1 188 ? -22.267 -1.032 24.480 1.00 23.84 188 ARG B N 1
ATOM 3595 C CA . ARG B 1 188 ? -23.383 -0.366 25.145 1.00 24.45 188 ARG B CA 1
ATOM 3596 C C . ARG B 1 188 ? -22.912 0.152 26.507 1.00 22.83 188 ARG B C 1
ATOM 3597 O O . ARG B 1 188 ? -22.204 -0.565 27.196 1.00 23.42 188 ARG B O 1
ATOM 3605 N N . VAL B 1 189 ? -23.256 1.395 26.856 1.00 20.99 189 VAL B N 1
ATOM 3606 C CA . VAL B 1 189 ? -22.891 1.952 28.164 1.00 20.99 189 VAL B CA 1
ATOM 3607 C C . VAL B 1 189 ? -24.092 1.914 29.095 1.00 21.62 189 VAL B C 1
ATOM 3608 O O . VAL B 1 189 ? -25.202 2.382 28.733 1.00 22.93 189 VAL B O 1
ATOM 3612 N N . PHE B 1 190 ? -23.877 1.340 30.276 1.00 21.94 190 PHE B N 1
ATOM 3613 C CA . PHE B 1 190 ? -24.916 1.250 31.319 1.00 22.81 190 PHE B CA 1
ATOM 3614 C C . PHE B 1 190 ? -24.606 2.306 32.376 1.00 22.34 190 PHE B C 1
ATOM 3615 O O . PHE B 1 190 ? -23.450 2.490 32.742 1.00 21.81 190 PHE B O 1
ATOM 3623 N N . LYS B 1 191 ? -25.635 3.009 32.845 1.00 21.34 191 LYS B N 1
ATOM 3624 C CA . LYS B 1 191 ? -25.494 4.052 33.847 1.00 20.92 191 LYS B CA 1
ATOM 3625 C C . LYS B 1 191 ? -26.028 3.568 35.181 1.00 20.15 191 LYS B C 1
ATOM 3626 O O . LYS B 1 191 ? -27.084 2.923 35.242 1.00 21.40 191 LYS B O 1
ATOM 3632 N N . TYR B 1 192 ? -25.292 3.933 36.223 1.00 19.06 192 TYR B N 1
ATOM 3633 C CA . TYR B 1 192 ? -25.638 3.633 37.608 1.00 19.24 192 TYR B CA 1
ATOM 3634 C C . TYR B 1 192 ? -25.498 4.886 38.461 1.00 19.87 192 TYR B C 1
ATOM 3635 O O . TYR B 1 192 ? -24.862 5.870 38.035 1.00 20.00 192 TYR B O 1
ATOM 3644 N N . ILE B 1 193 ? -26.073 4.855 39.668 1.00 20.11 193 ILE B N 1
ATOM 3645 C CA . ILE B 1 193 ? -25.900 5.937 40.640 1.00 20.61 193 ILE B CA 1
ATOM 3646 C C . ILE B 1 193 ? -25.231 5.393 41.899 1.00 20.46 193 ILE B C 1
ATOM 3647 O O . ILE B 1 193 ? -25.671 4.374 42.433 1.00 20.04 193 ILE B O 1
ATOM 3652 N N . ASP B 1 194 ? -24.123 6.011 42.319 1.00 20.76 194 ASP B N 1
ATOM 3653 C CA . ASP B 1 194 ? -23.359 5.525 43.471 1.00 20.93 194 ASP B CA 1
ATOM 3654 C C . ASP B 1 194 ? -24.098 5.856 44.802 1.00 21.47 194 ASP B C 1
ATOM 3655 O O . ASP B 1 194 ? -25.121 6.544 44.794 1.00 20.92 194 ASP B O 1
ATOM 3660 N N . PRO B 1 195 ? -23.621 5.316 45.935 1.00 22.86 195 PRO B N 1
ATOM 3661 C CA . PRO B 1 195 ? -24.270 5.558 47.239 1.00 23.59 195 PRO B CA 1
ATOM 3662 C C . PRO B 1 195 ? -24.414 7.003 47.666 1.00 24.84 195 PRO B C 1
ATOM 3663 O O . PRO B 1 195 ? -25.240 7.292 48.559 1.00 25.97 195 PRO B O 1
ATOM 3667 N N . TYR B 1 196 ? -23.618 7.878 47.045 1.00 24.88 196 TYR B N 1
ATOM 3668 C CA . TYR B 1 196 ? -23.598 9.315 47.356 1.00 26.06 196 TYR B CA 1
ATOM 3669 C C . TYR B 1 196 ? -24.372 10.125 46.305 1.00 26.21 196 TYR B C 1
ATOM 3670 O O . TYR B 1 196 ? -24.329 11.357 46.336 1.00 28.50 196 TYR B O 1
ATOM 3679 N N . GLY B 1 197 ? -25.058 9.446 45.380 1.00 25.40 197 GLY B N 1
ATOM 3680 C CA . GLY B 1 197 ? -25.888 10.097 44.355 1.00 25.38 197 GLY B CA 1
ATOM 3681 C C . GLY B 1 197 ? -25.217 10.538 43.065 1.00 26.19 197 GLY B C 1
ATOM 3682 O O . GLY B 1 197 ? -25.846 11.243 42.250 1.00 27.22 197 GLY B O 1
ATOM 3683 N N . LYS B 1 198 ? -23.968 10.123 42.844 1.00 25.68 198 LYS B N 1
ATOM 3684 C CA . LYS B 1 198 ? -23.222 10.573 41.667 1.00 25.49 198 LYS B CA 1
ATOM 3685 C C . LYS B 1 198 ? -23.107 9.434 40.635 1.00 24.16 198 LYS B C 1
ATOM 3686 O O . LYS B 1 198 ? -23.071 8.249 41.012 1.00 22.64 198 LYS B O 1
ATOM 3692 N N . PRO B 1 199 ? -23.071 9.787 39.339 1.00 23.47 199 PRO B N 1
ATOM 3693 C CA . PRO B 1 199 ? -23.169 8.768 38.308 1.00 22.30 199 PRO B CA 1
ATOM 3694 C C . PRO B 1 199 ? -21.885 7.987 38.086 1.00 20.59 199 PRO B C 1
ATOM 3695 O O . PRO B 1 199 ? -20.753 8.506 38.252 1.00 21.44 199 PRO B O 1
ATOM 3699 N N . PHE B 1 200 ? -22.072 6.738 37.677 1.00 19.51 200 PHE B N 1
ATOM 3700 C CA . PHE B 1 200 ? -20.960 5.963 37.137 1.00 17.88 200 PHE B CA 1
ATOM 3701 C C . PHE B 1 200 ? -21.475 5.046 36.026 1.00 17.46 200 PHE B C 1
ATOM 3702 O O . PHE B 1 200 ? -22.689 4.887 35.843 1.00 17.82 200 PHE B O 1
ATOM 3710 N N . TYR B 1 201 ? -20.541 4.495 35.250 1.00 16.91 201 TYR B N 1
ATOM 3711 C CA . TYR B 1 201 ? -20.862 3.924 33.958 1.00 17.25 201 TYR B CA 1
ATOM 3712 C C . TYR B 1 201 ? -20.147 2.602 33.809 1.00 17.52 201 TYR B C 1
ATOM 3713 O O . TYR B 1 201 ? -19.065 2.446 34.346 1.00 19.30 201 TYR B O 1
ATOM 3722 N N . TRP B 1 202 ? -20.715 1.703 33.034 1.00 17.10 202 TRP B N 1
ATOM 3723 C CA . TRP B 1 202 ? -20.056 0.457 32.719 1.00 17.33 202 TRP B CA 1
ATOM 3724 C C . TRP B 1 202 ? -20.163 0.253 31.220 1.00 18.18 202 TRP B C 1
ATOM 3725 O O . TRP B 1 202 ? -21.268 0.195 30.687 1.00 19.28 202 TRP B O 1
ATOM 3736 N N . ILE B 1 203 ? -19.013 0.188 30.555 1.00 18.34 203 ILE B N 1
ATOM 3737 C CA . ILE B 1 203 ? -18.960 -0.051 29.121 1.00 19.04 203 ILE B CA 1
ATOM 3738 C C . ILE B 1 203 ? -19.033 -1.561 28.903 1.00 20.22 203 ILE B C 1
ATOM 3739 O O . ILE B 1 203 ? -18.184 -2.333 29.397 1.00 21.89 203 ILE B O 1
ATOM 3744 N N . ALA B 1 204 ? -20.086 -1.975 28.223 1.00 22.46 204 ALA B N 1
ATOM 3745 C CA . ALA B 1 204 ? -20.375 -3.401 28.043 1.00 23.27 204 ALA B CA 1
ATOM 3746 C C . ALA B 1 204 ? -20.155 -3.778 26.598 1.00 23.93 204 ALA B C 1
ATOM 3747 O O . ALA B 1 204 ? -20.448 -2.986 25.683 1.00 24.14 204 ALA B O 1
ATOM 3749 N N . ALA B 1 205 ? -19.647 -4.990 26.397 1.00 25.44 205 ALA B N 1
ATOM 3750 C CA . ALA B 1 205 ? -19.498 -5.588 25.079 1.00 26.40 205 ALA B CA 1
ATOM 3751 C C . ALA B 1 205 ? -20.670 -6.595 24.904 1.00 27.74 205 ALA B C 1
ATOM 3752 O O . ALA B 1 205 ? -20.847 -7.492 25.733 1.00 29.42 205 ALA B O 1
ATOM 3754 N N . GLU B 1 206 ? -21.475 -6.406 23.863 1.00 28.66 206 GLU B N 1
ATOM 3755 C CA . GLU B 1 206 ? -22.673 -7.220 23.611 1.00 30.23 206 GLU B CA 1
ATOM 3756 C C . GLU B 1 206 ? -22.527 -7.959 22.285 1.00 30.60 206 GLU B C 1
ATOM 3757 O O . GLU B 1 206 ? -21.806 -7.511 21.396 1.00 29.74 206 GLU B O 1
ATOM 3763 N N . GLU B 1 207 ? -23.249 -9.076 22.134 1.00 32.15 207 GLU B N 1
ATOM 3764 C CA . GLU B 1 207 ? -23.341 -9.760 20.842 1.00 33.31 207 GLU B CA 1
ATOM 3765 C C . GLU B 1 207 ? -21.972 -10.098 20.217 1.00 33.50 207 GLU B C 1
ATOM 3766 O O . GLU B 1 207 ? -21.750 -9.850 19.029 1.00 32.33 207 GLU B O 1
ATOM 3772 N N . PHE B 1 208 ? -21.073 -10.688 20.997 1.00 34.66 208 PHE B N 1
ATOM 3773 C CA . PHE B 1 208 ? -19.741 -11.034 20.477 1.00 36.19 208 PHE B CA 1
ATOM 3774 C C . PHE B 1 208 ? -19.803 -11.991 19.274 1.00 37.08 208 PHE B C 1
ATOM 3775 O O . PHE B 1 208 ? -20.413 -13.078 19.346 1.00 36.63 208 PHE B O 1
ATOM 3783 N N . GLY B 1 209 ? -19.202 -11.563 18.166 1.00 37.97 209 GLY B N 1
ATOM 3784 C CA . GLY B 1 209 ? -19.085 -12.392 16.966 1.00 39.53 209 GLY B CA 1
ATOM 3785 C C . GLY B 1 209 ? -20.334 -12.590 16.112 1.00 40.88 209 GLY B C 1
ATOM 3786 O O . GLY B 1 209 ? -20.272 -13.279 15.085 1.00 41.66 209 GLY B O 1
ATOM 3787 N N . TRP B 1 210 ? -21.465 -11.990 16.494 1.00 42.15 210 TRP B N 1
ATOM 3788 C CA . TRP B 1 210 ? -22.738 -12.187 15.745 1.00 42.68 210 TRP B CA 1
ATOM 3789 C C . TRP B 1 210 ? -22.680 -11.734 14.280 1.00 42.55 210 TRP B C 1
ATOM 3790 O O . TRP B 1 210 ? -23.471 -12.204 13.449 1.00 42.60 210 TRP B O 1
ATOM 3801 N N . HIS B 1 211 ? -21.765 -10.806 13.984 1.00 41.90 211 HIS B N 1
ATOM 3802 C CA . HIS B 1 211 ? -21.661 -10.168 12.674 1.00 41.46 211 HIS B CA 1
ATOM 3803 C C . HIS B 1 211 ? -20.233 -10.273 12.087 1.00 40.10 211 HIS B C 1
ATOM 3804 O O . HIS B 1 211 ? -19.828 -9.430 11.272 1.00 40.46 211 HIS B O 1
ATOM 3811 N N . ALA B 1 212 ? -19.489 -11.319 12.476 1.00 38.17 212 ALA B N 1
ATOM 3812 C CA . ALA B 1 212 ? -18.079 -11.490 12.074 1.00 36.09 212 ALA B CA 1
ATOM 3813 C C . ALA B 1 212 ? -17.935 -11.618 10.554 1.00 33.63 212 ALA B C 1
ATOM 3814 O O . ALA B 1 212 ? -18.655 -12.393 9.937 1.00 34.62 212 ALA B O 1
ATOM 3816 N N . GLU B 1 213 ? -17.010 -10.866 9.965 1.00 30.83 213 GLU B N 1
ATOM 3817 C CA . GLU B 1 213 ? -16.844 -10.833 8.509 1.00 28.39 213 GLU B CA 1
ATOM 3818 C C . GLU B 1 213 ? -15.829 -11.881 8.043 1.00 25.98 213 GLU B C 1
ATOM 3819 O O . GLU B 1 213 ? -14.699 -11.903 8.553 1.00 22.20 213 GLU B O 1
ATOM 3825 N N . GLU B 1 214 ? -16.194 -12.739 7.079 1.00 25.33 214 GLU B N 1
ATOM 3826 C CA . GLU B 1 214 ? -15.256 -13.754 6.555 1.00 24.77 214 GLU B CA 1
ATOM 3827 C C . GLU B 1 214 ? -14.008 -13.046 5.994 1.00 22.99 214 GLU B C 1
ATOM 3828 O O . GLU B 1 214 ? -14.112 -12.036 5.307 1.00 24.88 214 GLU B O 1
ATOM 3834 N N . GLY B 1 215 ? -12.836 -13.562 6.328 1.00 19.65 215 GLY B N 1
ATOM 3835 C CA . GLY B 1 215 ? -11.587 -12.907 5.926 1.00 17.34 215 GLY B CA 1
ATOM 3836 C C . GLY B 1 215 ? -10.872 -12.278 7.105 1.00 15.62 215 GLY B C 1
ATOM 3837 O O . GLY B 1 215 ? -9.665 -12.045 7.036 1.00 14.68 215 GLY B O 1
ATOM 3838 N N . THR B 1 216 ? -11.602 -12.007 8.180 1.00 14.04 216 THR B N 1
ATOM 3839 C CA . THR B 1 216 ? -11.014 -11.395 9.365 1.00 13.60 216 THR B CA 1
ATOM 3840 C C . THR B 1 216 ? -10.447 -12.433 10.347 1.00 13.59 216 THR B C 1
ATOM 3841 O O . THR B 1 216 ? -10.826 -13.630 10.344 1.00 13.79 216 THR B O 1
ATOM 3845 N N . ASP B 1 217 ? -9.581 -11.943 11.226 1.00 12.49 217 ASP B N 1
ATOM 3846 C CA . ASP B 1 217 ? -9.045 -12.743 12.308 1.00 13.37 217 ASP B CA 1
ATOM 3847 C C . ASP B 1 217 ? -10.154 -13.321 13.190 1.00 13.30 217 ASP B C 1
ATOM 3848 O O . ASP B 1 217 ? -10.166 -14.520 13.513 1.00 14.17 217 ASP B O 1
ATOM 3853 N N . TYR B 1 218 ? -11.087 -12.474 13.582 1.00 13.54 218 TYR B N 1
ATOM 3854 C CA . TYR B 1 218 ? -12.214 -12.927 14.410 1.00 15.56 218 TYR B CA 1
ATOM 3855 C C . TYR B 1 218 ? -12.966 -14.072 13.740 1.00 15.54 218 TYR B C 1
ATOM 3856 O O . TYR B 1 218 ? -13.282 -15.073 14.386 1.00 16.58 218 TYR B O 1
ATOM 3865 N N . TRP B 1 219 ? -13.296 -13.918 12.458 1.00 14.82 219 TRP B N 1
ATOM 3866 C CA . TRP B 1 219 ? -14.152 -14.932 11.799 1.00 15.90 219 TRP B CA 1
ATOM 3867 C C . TRP B 1 219 ? -13.426 -16.264 11.798 1.00 15.79 219 TRP B C 1
ATOM 3868 O O . TRP B 1 219 ? -14.020 -17.320 12.063 1.00 16.51 219 TRP B O 1
ATOM 3879 N N . ALA B 1 220 ? -12.124 -16.239 11.508 1.00 15.66 220 ALA B N 1
ATOM 3880 C CA . ALA B 1 220 ? -11.326 -17.484 11.430 1.00 13.92 220 ALA B CA 1
ATOM 3881 C C . ALA B 1 220 ? -11.427 -18.228 12.744 1.00 14.14 220 ALA B C 1
ATOM 3882 O O . ALA B 1 220 ? -11.799 -19.425 12.778 1.00 15.78 220 ALA B O 1
ATOM 3884 N N . VAL B 1 221 ? -11.121 -17.571 13.857 1.00 14.31 221 VAL B N 1
ATOM 3885 C CA . VAL B 1 221 ? -11.051 -18.293 15.145 1.00 15.50 221 VAL B CA 1
ATOM 3886 C C . VAL B 1 221 ? -12.459 -18.700 15.631 1.00 16.56 221 VAL B C 1
ATOM 3887 O O . VAL B 1 221 ? -12.608 -19.762 16.252 1.00 17.51 221 VAL B O 1
ATOM 3891 N N . LEU B 1 222 ? -13.465 -17.861 15.360 1.00 16.49 222 LEU B N 1
ATOM 3892 C CA . LEU B 1 222 ? -14.863 -18.171 15.735 1.00 18.11 222 LEU B CA 1
ATOM 3893 C C . LEU B 1 222 ? -15.342 -19.420 15.027 1.00 18.73 222 LEU B C 1
ATOM 3894 O O . LEU B 1 222 ? -16.232 -20.145 15.529 1.00 20.39 222 LEU B O 1
ATOM 3899 N N . ASN B 1 223 ? -14.760 -19.687 13.869 1.00 18.76 223 ASN B N 1
ATOM 3900 C CA . ASN B 1 223 ? -15.146 -20.843 13.051 1.00 19.36 223 ASN B CA 1
ATOM 3901 C C . ASN B 1 223 ? -14.177 -22.014 13.108 1.00 19.55 223 ASN B C 1
ATOM 3902 O O . ASN B 1 223 ? -14.287 -22.933 12.281 1.00 20.41 223 ASN B O 1
ATOM 3907 N N . GLY B 1 224 ? -13.228 -22.000 14.052 1.00 18.54 224 GLY B N 1
ATOM 3908 C CA . GLY B 1 224 ? -12.365 -23.154 14.278 1.00 17.68 224 GLY B CA 1
ATOM 3909 C C . GLY B 1 224 ? -11.097 -23.233 13.478 1.00 17.68 224 GLY B C 1
ATOM 3910 O O . GLY B 1 224 ? -10.446 -24.263 13.433 1.00 17.59 224 GLY B O 1
ATOM 3911 N N . TYR B 1 225 ? -10.715 -22.099 12.882 1.00 17.09 225 TYR B N 1
ATOM 3912 C CA . TYR B 1 225 ? -9.478 -21.999 12.133 1.00 16.64 225 TYR B CA 1
ATOM 3913 C C . TYR B 1 225 ? -8.447 -21.152 12.914 1.00 15.21 225 TYR B C 1
ATOM 3914 O O . TYR B 1 225 ? -8.820 -20.190 13.610 1.00 16.36 225 TYR B O 1
ATOM 3923 N N . VAL B 1 226 ? -7.168 -21.472 12.724 1.00 14.17 226 VAL B N 1
ATOM 3924 C CA . VAL B 1 226 ? -6.080 -20.604 13.164 1.00 13.79 226 VAL B CA 1
ATOM 3925 C C . VAL B 1 226 ? -6.109 -19.363 12.278 1.00 13.30 226 VAL B C 1
ATOM 3926 O O . VAL B 1 226 ? -6.268 -19.457 11.067 1.00 14.65 226 VAL B O 1
ATOM 3930 N N . SER B 1 227 ? -5.929 -18.194 12.912 1.00 12.91 227 SER B N 1
ATOM 3931 C CA . SER B 1 227 ? -5.786 -16.939 12.212 1.00 12.39 227 SER B CA 1
ATOM 3932 C C . SER B 1 227 ? -4.320 -16.499 12.225 1.00 11.46 227 SER B C 1
ATOM 3933 O O . SER B 1 227 ? -3.736 -16.382 13.292 1.00 11.97 227 SER B O 1
ATOM 3936 N N . VAL B 1 228 ? -3.781 -16.178 11.041 1.00 11.01 228 VAL B N 1
ATOM 3937 C CA . VAL B 1 228 ? -2.453 -15.580 10.924 1.00 11.32 228 VAL B CA 1
ATOM 3938 C C . VAL B 1 228 ? -2.600 -14.258 10.155 1.00 11.02 228 VAL B C 1
ATOM 3939 O O . VAL B 1 228 ? -2.897 -14.265 8.960 1.00 11.43 228 VAL B O 1
ATOM 3943 N N . THR B 1 229 ? -2.347 -13.140 10.845 1.00 10.57 229 THR B N 1
ATOM 3944 C CA . THR B 1 229 ? -2.436 -11.831 10.218 1.00 10.97 229 THR B CA 1
ATOM 3945 C C . THR B 1 229 ? -1.021 -11.252 10.085 1.00 10.28 229 THR B C 1
ATOM 3946 O O . THR B 1 229 ? -0.294 -11.156 11.072 1.00 10.64 229 THR B O 1
ATOM 3950 N N . PRO B 1 230 ? -0.656 -10.823 8.866 1.00 10.68 230 PRO B N 1
ATOM 3951 C CA . PRO B 1 230 ? 0.604 -10.107 8.668 1.00 11.54 230 PRO B CA 1
ATOM 3952 C C . PRO B 1 230 ? 0.344 -8.641 9.039 1.00 11.24 230 PRO B C 1
ATOM 3953 O O . PRO B 1 230 ? -0.527 -7.987 8.456 1.00 11.87 230 PRO B O 1
ATOM 3957 N N . LEU B 1 231 ? 1.112 -8.152 10.002 1.00 11.18 231 LEU B N 1
ATOM 3958 C CA . LEU B 1 231 ? 1.002 -6.764 10.485 1.00 11.15 231 LEU B CA 1
ATOM 3959 C C . LEU B 1 231 ? 2.150 -5.926 9.947 1.00 11.95 231 LEU B C 1
ATOM 3960 O O . LEU B 1 231 ? 3.287 -6.377 9.922 1.00 13.12 231 LEU B O 1
ATOM 3965 N N . HIS B 1 232 ? 1.846 -4.676 9.607 1.00 11.95 232 HIS B N 1
ATOM 3966 C CA . HIS B 1 232 ? 2.873 -3.700 9.312 1.00 13.00 232 HIS B CA 1
ATOM 3967 C C . HIS B 1 232 ? 3.667 -3.362 10.543 1.00 12.18 232 HIS B C 1
ATOM 3968 O O . HIS B 1 232 ? 3.100 -3.115 11.595 1.00 13.38 232 HIS B O 1
ATOM 3975 N N . LEU B 1 233 ? 4.992 -3.248 10.404 1.00 12.77 233 LEU B N 1
ATOM 3976 C CA . LEU B 1 233 ? 5.793 -2.603 11.403 1.00 14.48 233 LEU B CA 1
ATOM 3977 C C . LEU B 1 233 ? 5.695 -1.078 11.271 1.00 14.35 233 LEU B C 1
ATOM 3978 O O . LEU B 1 233 ? 5.534 -0.377 12.253 1.00 17.20 233 LEU B O 1
ATOM 3983 N N . ASP B 1 234 ? 5.766 -0.600 10.040 1.00 13.05 234 ASP B N 1
ATOM 3984 C CA . ASP B 1 234 ? 5.718 0.837 9.758 1.00 12.54 234 ASP B CA 1
ATOM 3985 C C . ASP B 1 234 ? 4.253 1.239 9.658 1.00 12.49 234 ASP B C 1
ATOM 3986 O O . ASP B 1 234 ? 3.528 0.746 8.801 1.00 13.08 234 ASP B O 1
ATOM 3991 N N . LEU B 1 235 ? 3.838 2.139 10.543 1.00 13.09 235 LEU B N 1
ATOM 3992 C CA . LEU B 1 235 ? 2.451 2.578 10.634 1.00 14.12 235 LEU B CA 1
ATOM 3993 C C . LEU B 1 235 ? 2.105 3.680 9.614 1.00 12.43 235 LEU B C 1
ATOM 3994 O O . LEU B 1 235 ? 0.946 4.087 9.505 1.00 13.05 235 LEU B O 1
ATOM 3999 N N . THR B 1 236 ? 3.111 4.215 8.925 1.00 11.86 236 THR B N 1
ATOM 4000 C CA . THR B 1 236 ? 2.883 5.389 8.059 1.00 11.01 236 THR B CA 1
ATOM 4001 C C . THR B 1 236 ? 1.954 5.016 6.895 1.00 11.79 236 THR B C 1
ATOM 4002 O O . THR B 1 236 ? 2.156 4.012 6.202 1.00 12.47 236 THR B O 1
ATOM 4006 N N . ASN B 1 237 ? 0.941 5.837 6.668 1.00 11.45 237 ASN B N 1
ATOM 4007 C CA . ASN B 1 237 ? 0.108 5.699 5.482 1.00 12.30 237 ASN B CA 1
ATOM 4008 C C . ASN B 1 237 ? 0.717 6.490 4.319 1.00 13.09 237 ASN B C 1
ATOM 4009 O O . ASN B 1 237 ? 0.379 7.658 4.078 1.00 15.16 237 ASN B O 1
ATOM 4014 N N . TYR B 1 238 ? 1.676 5.863 3.637 1.00 13.87 238 TYR B N 1
ATOM 4015 C CA . TYR B 1 238 ? 2.397 6.578 2.572 1.00 15.26 238 TYR B CA 1
ATOM 4016 C C . TYR B 1 238 ? 1.521 7.086 1.426 1.00 16.45 238 TYR B C 1
ATOM 4017 O O . TYR B 1 238 ? 1.737 8.179 0.884 1.00 17.91 238 TYR B O 1
ATOM 4026 N N . LYS B 1 239 ? 0.534 6.284 1.055 1.00 15.46 239 LYS B N 1
ATOM 4027 C CA . LYS B 1 239 ? -0.306 6.608 -0.087 1.00 17.83 239 LYS B CA 1
ATOM 4028 C C . LYS B 1 239 ? -0.957 7.989 0.050 1.00 17.47 239 LYS B C 1
ATOM 4029 O O . LYS B 1 239 ? -1.050 8.762 -0.932 1.00 19.46 239 LYS B O 1
ATOM 4035 N N . VAL B 1 240 ? -1.388 8.302 1.273 1.00 15.56 240 VAL B N 1
ATOM 4036 C CA . VAL B 1 240 ? -2.200 9.486 1.496 1.00 15.49 240 VAL B CA 1
ATOM 4037 C C . VAL B 1 240 ? -1.425 10.758 1.859 1.00 14.68 240 VAL B C 1
ATOM 4038 O O . VAL B 1 240 ? -2.039 11.832 2.067 1.00 15.61 240 VAL B O 1
ATOM 4042 N N . MET B 1 241 ? -0.093 10.691 1.886 1.00 15.11 241 MET B N 1
ATOM 4043 C CA . MET B 1 241 ? 0.689 11.891 2.241 1.00 14.89 241 MET B CA 1
ATOM 4044 C C . MET B 1 241 ? 0.351 13.068 1.348 1.00 15.28 241 MET B C 1
ATOM 4045 O O . MET B 1 241 ? 0.206 14.202 1.825 1.00 16.73 241 MET B O 1
ATOM 4050 N N . LYS B 1 242 ? 0.195 12.818 0.059 1.00 15.43 242 LYS B N 1
ATOM 4051 C CA . LYS B 1 242 ? -0.118 13.898 -0.879 1.00 16.93 242 LYS B CA 1
ATOM 4052 C C . LYS B 1 242 ? -1.417 14.627 -0.531 1.00 17.02 242 LYS B C 1
ATOM 4053 O O . LYS B 1 242 ? -1.575 15.812 -0.826 1.00 18.01 242 LYS B O 1
ATOM 4059 N N . SER B 1 243 ? -2.331 13.919 0.133 1.00 16.97 243 SER B N 1
ATOM 4060 C CA . SER B 1 243 ? -3.638 14.461 0.469 1.00 17.55 243 SER B CA 1
ATOM 4061 C C . SER B 1 243 ? -3.661 15.267 1.758 1.00 16.43 243 SER B C 1
ATOM 4062 O O . SER B 1 243 ? -4.699 15.888 2.076 1.00 18.42 243 SER B O 1
ATOM 4065 N N . ILE B 1 244 ? -2.537 15.324 2.472 1.00 15.98 244 ILE B N 1
ATOM 4066 C CA . ILE B 1 244 ? -2.427 16.209 3.633 1.00 16.02 244 ILE B CA 1
ATOM 4067 C C . ILE B 1 244 ? -1.308 17.242 3.475 1.00 15.67 244 ILE B C 1
ATOM 4068 O O . ILE B 1 244 ? -0.984 17.953 4.428 1.00 14.86 244 ILE B O 1
ATOM 4073 N N . LYS B 1 245 ? -0.763 17.366 2.252 1.00 16.43 245 LYS B N 1
ATOM 4074 C CA . LYS B 1 245 ? 0.301 18.355 2.019 1.00 17.73 245 LYS B CA 1
ATOM 4075 C C . LYS B 1 245 ? -0.238 19.788 2.131 1.00 17.16 245 LYS B C 1
ATOM 4076 O O . LYS B 1 245 ? 0.550 20.726 2.327 1.00 19.23 245 LYS B O 1
ATOM 4082 N N . TYR B 1 246 ? -1.556 19.960 2.055 1.00 17.35 246 TYR B N 1
ATOM 4083 C CA . TYR B 1 246 ? -2.140 21.271 2.346 1.00 17.06 246 TYR B CA 1
ATOM 4084 C C . TYR B 1 246 ? -1.740 21.813 3.737 1.00 17.15 246 TYR B C 1
ATOM 4085 O O . TYR B 1 246 ? -1.731 23.022 3.952 1.00 18.54 246 TYR B O 1
ATOM 4094 N N . LEU B 1 247 ? -1.370 20.925 4.670 1.00 16.20 247 LEU B N 1
ATOM 4095 C CA . LEU B 1 247 ? -0.963 21.375 5.988 1.00 16.97 247 LEU B CA 1
ATOM 4096 C C . LEU B 1 247 ? 0.380 22.094 6.001 1.00 17.97 247 LEU B C 1
ATOM 4097 O O . LEU B 1 247 ? 0.697 22.792 6.954 1.00 19.25 247 LEU B O 1
ATOM 4102 N N . GLU B 1 248 ? 1.153 21.922 4.939 1.00 18.54 248 GLU B N 1
ATOM 4103 C CA . GLU B 1 248 ? 2.471 22.539 4.799 1.00 20.99 248 GLU B CA 1
ATOM 4104 C C . GLU B 1 248 ? 2.356 23.983 4.265 1.00 23.56 248 GLU B C 1
ATOM 4105 O O . GLU B 1 248 ? 3.356 24.726 4.311 1.00 25.12 248 GLU B O 1
ATOM 4111 N N . ASP B 1 249 ? 1.186 24.350 3.751 1.00 25.48 249 ASP B N 1
ATOM 4112 C CA . ASP B 1 249 ? 0.999 25.649 3.042 1.00 28.04 249 ASP B CA 1
ATOM 4113 C C . ASP B 1 249 ? 1.039 26.797 4.035 1.00 29.17 249 ASP B C 1
ATOM 4114 O O . ASP B 1 249 ? 0.357 26.771 5.051 1.00 30.77 249 ASP B O 1
#

Foldseek 3Di:
DEEEEEEQAALPDPQSVLLQVLCVVPHHYQYEYEHHHCFVHDQDADDPDDWDKADPDVSHIYIYVHQLLPRLVCCCCPVVVVDADQEYEYDQAQAAQAAPNVVSGSQNVNQLSSLVSQHAYEGHYEHDHPPAPSNQVSVVVNVVVVVCSVPHDPSQWHKYKYAYRDGNVQQPEADEAEGHHFQFDWDKDWDADPVGHIDIDIDTHRGNVPDDPRGCSVQRVVRHMYIYIDGSDPDPVVCPVVCCVVVD/DEEEEEEQAALPDPQSVLLQVLCVVPHHYQYEYEHHHCFVHDQDADDPDDWDKADPDVSHIYIYPHQLLPRLVCCCCPVVVVDQGQEYEYDQAQAAQAAPNVVSGSQNVNQLSSLVSVHAYEGHYEHDHPPAPSNQSSNVVNVVVVVCSVPHDDNQWHKYKYAYRDGNVQQPEADEAEGDHFQFDWDKDWDADPVGHIDIDIDTHDGNVDDDPRGCSVQRVVRHMYIYIDGSDPDPVVCPVVCCVVVD

Organism: Aquifex aeolicus (strain VF5) (NCBI:txid224324)

Secondary structure (DSSP, 8-state):
-EEEEE-SS-TT-HHHHHHHHHHTTTSEEEEEEESS--TTS--S---SS-EEEEEEETTEEEETT--HHHHHHHIIIIITTT---SEEEEEEESS---GGGGGG-HHHHHHHHHHHTT--EEEEEEE-SSS--HHHHHHHHHHHHHHHHHH---TTEEEEEEEESS-GGG--EEEE-BPPPPSSEEEEEEEE-TTS-EEEEEEEESTTTTPPTTBHHHHHHTTEEEEEEEES--B-GGGGGGGGGGG-/-EEEEE-SS-TT-HHHHHHHHHHTTTSEEEEEEESS--TTS--S---SS-EEEEEEETTEEEETT--HHHHHHHIIIIITTTPPPSEEEEEEESS---GGGGGG-HHHHHHHHHHHTT--EEEEEEE-SSS--HHHHHHHHHHHHHHHHHH---TTEEEEEEEESS-GGG--EEEE-BPPPPSSEEEEEEEE-TTS-EEEEEEEESTTTTPPTTBHHHHHHTTEEEEEEEES--B-GGGGGGGGGGG-

Solvent-accessible surface area: 20585 Å² total; per-residue (Å²): 89,37,0,0,0,0,0,3,4,0,64,115,2,75,0,1,42,10,0,42,90,31,0,106,98,33,21,141,9,2,0,0,0,0,34,104,78,9,61,67,68,16,20,53,13,31,54,112,106,43,9,92,6,57,133,78,85,88,34,12,41,6,0,42,75,0,14,0,0,0,0,0,3,0,0,15,58,38,39,28,144,106,159,105,9,66,2,0,0,0,0,0,17,74,10,56,15,8,0,9,46,4,30,30,11,3,2,4,5,0,0,8,0,0,73,26,24,31,0,46,0,0,0,0,0,0,39,18,230,139,136,29,70,20,133,38,2,1,85,6,0,20,51,0,0,122,63,5,60,113,119,30,34,30,104,60,1,11,0,0,0,0,1,5,38,59,113,77,114,101,28,130,26,26,53,14,0,78,10,2,171,34,14,35,106,26,127,25,71,136,98,106,25,126,189,51,128,41,42,14,86,0,20,53,62,66,98,18,175,116,26,109,118,24,9,0,8,50,0,4,68,51,9,55,0,0,0,0,0,0,36,32,39,20,3,6,107,132,0,31,143,55,0,81,40,0,72,134,89,36,0,0,0,0,0,4,3,0,51,116,1,74,0,1,43,11,0,38,90,32,0,110,100,34,22,147,10,2,0,0,0,0,32,105,76,9,59,68,69,18,19,52,12,34,50,108,112,43,9,112,8,112,124,68,78,91,36,12,43,0,0,35,76,0,13,0,0,0,0,0,4,0,0,10,58,38,37,28,147,106,161,105,8,66,3,0,0,0,0,0,16,74,10,56,16,8,0,13,46,4,30,30,11,3,2,5,5,0,0,7,0,0,42,41,23,44,0,43,0,0,0,0,0,0,43,19,221,133,136,29,67,19,135,38,1,2,86,6,0,21,51,0,0,122,67,5,62,111,120,31,24,18,97,54,0,12,0,1,0,0,0,5,37,59,116,77,113,101,28,132,26,26,55,14,1,77,14,3,154,30,14,35,93,27,123,22,66,133,98,106,18,129,185,52,98,40,43,13,86,0,19,54,64,62,97,17,177,115,28,111,119,25,9,0,9,50,0,4,66,51,8,57,0,0,0,0,0,0,36,30,40,22,3,5,108,127,0,32,143,56,0,78,42,1,71,134

CATH classification: 3.40.1210.10